Protein AF-A0A0H2M981-F1 (afdb_monomer_lite)

Foldseek 3Di:
DDDDQLLNLLCVLWPADPPFDADDPVLLVVCVLVDPVSLSVCSRPRHFFFIHPQRKTFDRQVVCVVLVCLLDPPHCVQWPKTFTIAGQALWTKIKTDNDSPWIWIWTQDLVVSDIDTLGRDPSCCRNPQSSDPVNVCVPRPPVVSVVLCVQENDDDHQKHWHWDPVLVVVVHTDIYIDRSVVVSVVSSVVVVQVPADFDDPQQWLLRLDAPVCSVVDAADDDDPPDPAGWWWFDFDQKIWIWGAHPVFKIKIWIWGQDRRPRHTDLIDIFIDGWDWDQDPQRWTKIADPGDDDPSDDPCVVQPRIWTWFDAPNFTKTFRPNCLLVQLLLCQAPQASAASNRIIGGDHRSDGDDDDDRRHGGHGDLVRDRPVSNVSNPPDWDKWFFAAWDDPPDLVDQWTKTKTQAAVCNPADFQQWKFAEPPFPATWIWGFHAHDHGITITIIGFDADPVSHTDRDDDGGGMITSGYD

pLDDT: mean 90.14, std 8.2, range [32.75, 98.12]

Organism: Variovorax paradoxus (NCBI:txid34073)

Radius of gyration: 31.15 Å; chains: 1; bounding box: 70×55×93 Å

InterPro domains:
  IPR014983 GAD-related [PF08887] (13-98)

Structure (mmCIF, N/CA/C/O backbone):
data_AF-A0A0H2M981-F1
#
_entry.id   AF-A0A0H2M981-F1
#
loop_
_atom_site.group_PDB
_atom_site.id
_atom_site.type_symbol
_atom_site.label_atom_id
_atom_site.label_alt_id
_atom_site.label_comp_id
_atom_site.label_asym_id
_atom_site.label_entity_id
_atom_site.label_seq_id
_atom_site.pdbx_PDB_ins_code
_atom_site.Cartn_x
_atom_site.Cartn_y
_atom_site.Cartn_z
_atom_site.occupancy
_atom_site.B_iso_or_equiv
_atom_site.auth_seq_id
_atom_site.auth_comp_id
_atom_site.auth_asym_id
_atom_site.auth_atom_id
_atom_site.pdbx_PDB_model_num
ATOM 1 N N . MET A 1 1 ? 30.686 0.182 -52.899 1.00 32.75 1 MET A N 1
ATOM 2 C CA . MET A 1 1 ? 29.302 -0.338 -52.883 1.00 32.75 1 MET A CA 1
ATOM 3 C C . MET A 1 1 ? 28.976 -0.677 -51.431 1.00 32.75 1 MET A C 1
ATOM 5 O O . MET A 1 1 ? 29.460 -1.682 -50.935 1.00 32.75 1 MET A O 1
ATOM 9 N N . PHE A 1 2 ? 28.318 0.220 -50.689 1.00 44.59 2 PHE A N 1
ATOM 10 C CA . PHE A 1 2 ? 28.016 -0.017 -49.271 1.00 44.59 2 PHE A CA 1
ATOM 11 C C . PHE A 1 2 ? 26.846 -1.005 -49.173 1.00 44.59 2 PHE A C 1
ATOM 13 O O . PHE A 1 2 ? 25.748 -0.695 -49.632 1.00 44.59 2 PHE A O 1
ATOM 20 N N . GLY A 1 3 ? 27.090 -2.205 -48.639 1.00 52.97 3 GLY A N 1
ATOM 21 C CA . GLY A 1 3 ? 26.050 -3.217 -48.433 1.00 52.97 3 GLY A CA 1
ATOM 22 C C . GLY A 1 3 ? 24.920 -2.688 -47.543 1.00 52.97 3 GLY A C 1
ATOM 23 O O . GLY A 1 3 ? 25.165 -1.939 -46.593 1.00 52.97 3 GLY A O 1
ATOM 24 N N . ARG A 1 4 ? 23.672 -3.045 -47.872 1.00 66.62 4 ARG A N 1
ATOM 25 C CA . ARG A 1 4 ? 22.500 -2.732 -47.040 1.00 66.62 4 ARG A CA 1
ATOM 26 C C . ARG A 1 4 ? 22.664 -3.403 -45.669 1.00 66.62 4 ARG A C 1
ATOM 28 O O . ARG A 1 4 ? 22.920 -4.600 -45.610 1.00 66.62 4 ARG A O 1
ATOM 35 N N . THR A 1 5 ? 22.509 -2.631 -44.593 1.00 79.38 5 THR A N 1
ATOM 36 C CA . THR A 1 5 ? 22.545 -3.110 -43.197 1.00 79.38 5 THR A CA 1
ATOM 37 C C . THR A 1 5 ? 21.503 -4.220 -42.980 1.00 79.38 5 THR A C 1
ATOM 39 O O . THR A 1 5 ? 20.378 -4.092 -43.467 1.00 79.38 5 THR A O 1
ATOM 42 N N . LYS A 1 6 ? 21.823 -5.274 -42.208 1.00 90.31 6 LYS A N 1
ATOM 43 C CA . LYS A 1 6 ? 20.892 -6.401 -41.937 1.00 90.31 6 LYS A CA 1
ATOM 44 C C . LYS A 1 6 ? 19.575 -5.953 -41.269 1.00 90.31 6 LYS A C 1
ATOM 46 O O . LYS A 1 6 ? 18.535 -6.562 -41.498 1.00 90.31 6 LYS A O 1
ATOM 51 N N . LEU A 1 7 ? 19.598 -4.857 -40.504 1.00 96.25 7 LEU A N 1
ATOM 52 C CA . LEU A 1 7 ? 18.426 -4.252 -39.845 1.00 96.25 7 LEU A CA 1
ATOM 53 C C . LEU A 1 7 ? 17.776 -3.105 -40.651 1.00 96.25 7 LEU A C 1
ATOM 55 O O . LEU A 1 7 ? 17.149 -2.210 -40.091 1.00 96.25 7 LEU A O 1
ATOM 59 N N . HIS A 1 8 ? 17.946 -3.077 -41.978 1.00 94.50 8 HIS A N 1
ATOM 60 C CA . HIS A 1 8 ? 17.342 -2.039 -42.823 1.00 94.50 8 HIS A CA 1
ATOM 61 C C . HIS A 1 8 ? 15.800 -1.960 -42.745 1.00 94.50 8 HIS A C 1
ATOM 63 O O . HIS A 1 8 ? 15.298 -0.834 -42.725 1.00 94.50 8 HIS A O 1
ATOM 69 N N . PRO A 1 9 ? 15.038 -3.076 -42.676 1.00 95.81 9 PRO A N 1
ATOM 70 C CA . PRO A 1 9 ? 13.589 -3.017 -42.462 1.00 95.81 9 PRO A CA 1
ATOM 71 C C . PRO A 1 9 ? 13.199 -2.218 -41.212 1.00 95.81 9 PRO A C 1
ATOM 73 O O . PRO A 1 9 ? 12.374 -1.311 -41.316 1.00 95.81 9 PRO A O 1
ATOM 76 N N . PHE A 1 10 ? 13.878 -2.461 -40.086 1.00 96.19 10 PHE A N 1
ATOM 77 C CA . PHE A 1 10 ? 13.686 -1.690 -38.857 1.00 96.19 10 PHE A CA 1
ATOM 78 C C . PHE A 1 10 ? 13.937 -0.198 -39.047 1.00 96.19 10 PHE A C 1
ATOM 80 O O . PHE A 1 10 ? 13.084 0.608 -38.696 1.00 96.19 10 PHE A O 1
ATOM 87 N N . ILE A 1 11 ? 15.066 0.180 -39.654 1.00 96.44 11 ILE A N 1
ATOM 88 C CA . ILE A 1 11 ? 15.410 1.594 -39.887 1.00 96.44 11 ILE A CA 1
ATOM 89 C C . ILE A 1 11 ? 14.358 2.279 -40.771 1.00 96.44 11 ILE A C 1
ATOM 91 O O . ILE A 1 11 ? 14.049 3.454 -40.584 1.00 96.44 11 ILE A O 1
ATOM 95 N N . ARG A 1 12 ? 13.802 1.555 -41.749 1.00 95.50 12 ARG A N 1
ATOM 96 C CA . ARG A 1 12 ? 12.760 2.082 -42.635 1.00 95.50 12 ARG A CA 1
ATOM 97 C C . ARG A 1 12 ? 11.442 2.308 -41.891 1.00 95.50 12 ARG A C 1
ATOM 99 O O . ARG A 1 12 ? 10.796 3.323 -42.134 1.00 95.50 12 ARG A O 1
ATOM 106 N N . ALA A 1 13 ? 11.036 1.371 -41.037 1.00 94.56 13 ALA A N 1
ATOM 107 C CA . ALA A 1 13 ? 9.803 1.476 -40.255 1.00 94.56 13 ALA A CA 1
ATOM 108 C C . ALA A 1 13 ? 9.932 2.490 -39.102 1.00 94.56 13 ALA A C 1
ATOM 110 O O . ALA A 1 13 ? 8.998 3.236 -38.810 1.00 94.56 13 ALA A O 1
ATOM 111 N N . ASN A 1 14 ? 11.113 2.556 -38.489 1.00 95.00 14 ASN A N 1
ATOM 112 C CA . ASN A 1 14 ? 11.432 3.376 -37.331 1.00 95.00 14 ASN A CA 1
ATOM 113 C C . ASN A 1 14 ? 12.707 4.189 -37.611 1.00 95.00 14 ASN A C 1
ATOM 115 O O . ASN A 1 14 ? 13.793 3.779 -37.205 1.00 95.00 14 ASN A O 1
ATOM 119 N N . PRO A 1 15 ? 12.622 5.330 -38.316 1.00 96.25 15 PRO A N 1
ATOM 120 C CA . PRO A 1 15 ? 13.801 6.148 -38.591 1.00 96.25 15 PRO A CA 1
ATOM 121 C C . PRO A 1 15 ? 14.411 6.713 -37.292 1.00 96.25 15 PRO A C 1
ATOM 123 O O . PRO A 1 15 ? 13.654 7.062 -36.379 1.00 96.25 15 PRO A O 1
ATOM 126 N N . PRO A 1 16 ? 15.752 6.827 -37.194 1.00 96.56 16 PRO A N 1
ATOM 127 C CA . PRO A 1 16 ? 16.409 7.427 -36.034 1.00 96.56 16 PRO A CA 1
ATOM 128 C C . PRO A 1 16 ? 16.028 8.903 -35.902 1.00 96.56 16 PRO A C 1
ATOM 130 O O . PRO A 1 16 ? 15.916 9.621 -36.900 1.00 96.56 16 PRO A O 1
ATOM 133 N N . HIS A 1 17 ? 15.841 9.365 -34.669 1.00 95.25 17 HIS A N 1
ATOM 134 C CA . HIS A 1 17 ? 15.648 10.785 -34.376 1.00 95.25 17 HIS A CA 1
ATOM 135 C C . HIS A 1 17 ? 16.961 11.553 -34.548 1.00 95.25 17 HIS A C 1
ATOM 137 O O . HIS A 1 17 ? 18.044 10.969 -34.505 1.00 95.25 17 HIS A O 1
ATOM 143 N N . ALA A 1 18 ? 16.862 12.874 -34.720 1.00 92.06 18 ALA A N 1
ATOM 144 C CA . ALA A 1 18 ? 18.018 13.743 -34.949 1.00 92.06 18 ALA A CA 1
ATOM 145 C C . ALA A 1 18 ? 19.061 13.679 -33.818 1.00 92.06 18 ALA A C 1
ATOM 147 O O . ALA A 1 18 ? 20.253 13.800 -34.085 1.00 92.06 18 ALA A O 1
ATOM 148 N N . ASP A 1 19 ? 18.613 13.422 -32.587 1.00 91.44 19 ASP A N 1
ATOM 149 C CA . ASP A 1 19 ? 19.464 13.369 -31.395 1.00 91.44 19 ASP A CA 1
ATOM 150 C C . ASP A 1 19 ? 20.153 12.006 -31.194 1.00 91.44 19 ASP A C 1
ATOM 152 O O . ASP A 1 19 ? 20.834 11.800 -30.188 1.00 91.44 19 ASP A O 1
ATOM 156 N N . CYS A 1 20 ? 19.988 11.052 -32.121 1.00 94.25 20 CYS A N 1
ATOM 157 C CA . CYS A 1 20 ? 20.689 9.774 -32.032 1.00 94.25 20 CYS A CA 1
ATOM 158 C C . CYS A 1 20 ? 22.199 9.964 -32.220 1.00 94.25 20 CYS A C 1
ATOM 160 O O . CYS A 1 20 ? 22.657 10.538 -33.209 1.00 94.25 20 CYS A O 1
ATOM 162 N N . ALA A 1 21 ? 22.983 9.415 -31.295 1.00 92.50 21 ALA A N 1
ATOM 163 C CA . ALA A 1 21 ? 24.434 9.550 -31.289 1.00 92.50 21 ALA A CA 1
ATOM 164 C C . ALA A 1 21 ? 25.106 8.228 -31.700 1.00 92.50 21 ALA A C 1
ATOM 166 O O . ALA A 1 21 ? 24.905 7.216 -31.020 1.00 92.50 21 ALA A O 1
ATOM 167 N N . PRO A 1 22 ? 25.905 8.194 -32.788 1.00 94.69 22 PRO A N 1
ATOM 168 C CA . PRO A 1 22 ? 26.686 7.020 -33.171 1.00 94.69 22 PRO A CA 1
ATOM 169 C C . PRO A 1 22 ? 27.508 6.456 -32.008 1.00 94.69 22 PRO A C 1
ATOM 171 O O . PRO A 1 22 ? 28.161 7.201 -31.278 1.00 94.69 22 PRO A O 1
ATOM 174 N N . ALA A 1 23 ? 27.504 5.132 -31.856 1.00 95.06 23 ALA A N 1
ATOM 175 C CA . ALA A 1 23 ? 28.273 4.470 -30.809 1.00 95.06 23 ALA A CA 1
ATOM 176 C C . ALA A 1 23 ? 29.784 4.688 -30.984 1.00 95.06 23 ALA A C 1
ATOM 178 O O . ALA A 1 23 ? 30.323 4.612 -32.093 1.00 95.06 23 ALA A O 1
ATOM 179 N N . THR A 1 24 ? 30.482 4.914 -29.870 1.00 95.69 24 THR A N 1
ATOM 180 C CA . THR A 1 24 ? 31.942 5.046 -29.857 1.00 95.69 24 THR A CA 1
ATOM 181 C C . THR A 1 24 ? 32.616 3.710 -30.176 1.00 95.69 24 THR A C 1
ATOM 183 O O . THR A 1 24 ? 32.039 2.637 -29.985 1.00 95.69 24 THR A O 1
ATOM 186 N N . LYS A 1 25 ? 33.872 3.755 -30.639 1.00 95.56 25 LYS A N 1
ATOM 187 C CA . LYS A 1 25 ? 34.663 2.534 -30.879 1.00 95.56 25 LYS A CA 1
ATOM 188 C C . LYS A 1 25 ? 34.808 1.691 -29.612 1.00 95.56 25 LYS A C 1
ATOM 190 O O . LYS A 1 25 ? 34.703 0.474 -29.696 1.00 95.56 25 LYS A O 1
ATOM 195 N N . ASP A 1 26 ? 34.986 2.341 -28.465 1.00 95.94 26 ASP A N 1
ATOM 196 C CA . ASP A 1 26 ? 35.111 1.661 -27.175 1.00 95.94 26 ASP A CA 1
ATOM 197 C C . ASP A 1 26 ? 33.822 0.927 -26.802 1.00 95.94 26 ASP A C 1
ATOM 199 O O . ASP A 1 26 ? 33.878 -0.219 -26.362 1.00 95.94 26 ASP A O 1
ATOM 203 N N . LEU A 1 27 ? 32.656 1.548 -27.021 1.00 94.62 27 LEU A N 1
ATOM 204 C CA . LEU A 1 27 ? 31.368 0.901 -26.780 1.00 94.62 27 LEU A CA 1
ATOM 205 C C . LEU A 1 27 ? 31.183 -0.315 -27.697 1.00 94.62 27 LEU A C 1
ATOM 207 O O . LEU A 1 27 ? 30.839 -1.397 -27.227 1.00 94.62 27 LEU A O 1
ATOM 211 N N . LEU A 1 28 ? 31.450 -0.153 -28.996 1.00 96.62 28 LEU A N 1
ATOM 212 C CA . LEU A 1 28 ? 31.323 -1.233 -29.978 1.00 96.62 28 LEU A CA 1
ATOM 213 C C . LEU A 1 28 ? 32.260 -2.407 -29.662 1.00 96.62 28 LEU A C 1
ATOM 215 O O . LEU A 1 28 ? 31.818 -3.552 -29.691 1.00 96.62 28 LEU A O 1
ATOM 219 N N . GLY A 1 29 ? 33.521 -2.128 -29.315 1.00 96.44 29 GLY A N 1
ATOM 220 C CA . GLY A 1 29 ? 34.516 -3.155 -28.998 1.00 96.44 29 GLY A CA 1
ATOM 221 C C . GLY A 1 29 ? 34.185 -3.958 -27.738 1.00 96.44 29 GLY A C 1
ATOM 222 O O . GLY A 1 29 ? 34.473 -5.148 -27.681 1.00 96.44 29 GLY A O 1
ATOM 223 N N . ARG A 1 30 ? 33.520 -3.354 -26.742 1.00 95.12 30 ARG A N 1
ATOM 224 C CA . ARG A 1 30 ? 33.090 -4.071 -25.526 1.00 95.12 30 ARG A CA 1
ATOM 225 C C . ARG A 1 30 ? 32.044 -5.144 -25.803 1.00 95.12 30 ARG A C 1
ATOM 227 O O . ARG A 1 30 ? 32.066 -6.184 -25.150 1.00 95.12 30 ARG A O 1
ATOM 234 N N . TYR A 1 31 ? 31.132 -4.891 -26.739 1.00 95.44 31 TYR A N 1
ATOM 235 C CA . TYR A 1 31 ? 30.032 -5.808 -27.054 1.00 95.44 31 TYR A CA 1
ATOM 236 C C . TYR A 1 31 ? 30.285 -6.666 -28.298 1.00 95.44 31 TYR A C 1
ATOM 238 O O . TYR A 1 31 ? 29.437 -7.482 -28.668 1.00 95.44 31 TYR A O 1
ATOM 246 N N . GLU A 1 32 ? 31.450 -6.531 -28.930 1.00 94.62 32 GLU A N 1
ATOM 247 C CA . GLU A 1 32 ? 31.877 -7.408 -30.015 1.00 94.62 32 GLU A CA 1
ATOM 248 C C . GLU A 1 32 ? 31.956 -8.865 -29.528 1.00 94.62 32 GLU A C 1
ATOM 250 O O . GLU A 1 32 ? 32.456 -9.162 -28.445 1.00 94.62 32 GLU A O 1
ATOM 255 N N . GLY A 1 33 ? 31.367 -9.790 -30.291 1.00 90.44 33 GLY A N 1
ATOM 256 C CA . GLY A 1 33 ? 31.243 -11.202 -29.907 1.00 90.44 33 GLY A CA 1
ATOM 257 C C . GLY A 1 33 ? 30.189 -11.503 -28.827 1.00 90.44 33 GLY A C 1
ATOM 258 O O . GLY A 1 33 ? 29.816 -12.670 -28.657 1.00 90.44 33 GLY A O 1
ATOM 259 N N . GLN A 1 34 ? 29.666 -10.484 -28.136 1.00 92.06 34 GLN A N 1
ATOM 260 C CA . GLN A 1 34 ? 28.569 -10.617 -27.170 1.00 92.06 34 GLN A CA 1
ATOM 261 C C . GLN A 1 34 ? 27.209 -10.352 -27.812 1.00 92.06 34 GLN A C 1
ATOM 263 O O . GLN A 1 34 ? 26.277 -11.114 -27.577 1.00 92.06 34 GLN A O 1
ATOM 268 N N . LEU A 1 35 ? 27.113 -9.308 -28.639 1.00 94.69 35 LEU A N 1
ATOM 269 C CA . LEU A 1 35 ? 25.911 -8.949 -29.389 1.00 94.69 35 LEU A CA 1
ATOM 270 C C . LEU A 1 35 ? 26.030 -9.345 -30.870 1.00 94.69 35 LEU A C 1
ATOM 272 O O . LEU A 1 35 ? 27.136 -9.355 -31.424 1.00 94.69 35 LEU A O 1
ATOM 276 N N . PRO A 1 36 ? 24.901 -9.587 -31.559 1.00 94.69 36 PRO A N 1
ATOM 277 C CA . PRO A 1 36 ? 24.892 -9.794 -32.999 1.00 94.69 36 PRO A CA 1
ATOM 278 C C . PRO A 1 36 ? 25.490 -8.599 -33.752 1.00 94.69 36 PRO A C 1
ATOM 280 O O . PRO A 1 36 ? 25.127 -7.443 -33.518 1.00 94.69 36 PRO A O 1
ATOM 283 N N . ALA A 1 37 ? 26.349 -8.877 -34.739 1.00 94.94 37 ALA A N 1
ATOM 284 C CA . ALA A 1 37 ? 27.022 -7.850 -35.544 1.00 94.94 37 ALA A CA 1
ATOM 285 C C . ALA A 1 37 ? 26.045 -6.866 -36.221 1.00 94.94 37 ALA A C 1
ATOM 287 O O . ALA A 1 37 ? 26.387 -5.709 -36.463 1.00 94.94 37 ALA A O 1
ATOM 288 N N . ALA A 1 38 ? 24.816 -7.313 -36.491 1.00 95.50 38 ALA A N 1
ATOM 289 C CA . ALA A 1 38 ? 23.745 -6.499 -37.055 1.00 95.50 38 ALA A CA 1
ATOM 290 C C . ALA A 1 38 ? 23.334 -5.326 -36.149 1.00 95.50 38 ALA A C 1
ATOM 292 O O . ALA A 1 38 ? 23.111 -4.222 -36.647 1.00 95.50 38 ALA A O 1
ATOM 293 N N . LEU A 1 39 ? 23.275 -5.545 -34.830 1.00 96.94 39 LEU A N 1
ATOM 294 C CA . LEU A 1 39 ? 22.963 -4.496 -33.859 1.00 96.94 39 LEU A CA 1
ATOM 295 C C . LEU A 1 39 ? 24.138 -3.521 -33.712 1.00 96.94 39 LEU A C 1
ATOM 297 O O . LEU A 1 39 ? 23.942 -2.309 -33.732 1.00 96.94 39 LEU A O 1
ATOM 301 N N . LEU A 1 40 ? 25.371 -4.035 -33.668 1.00 97.25 40 LEU A N 1
ATOM 302 C CA . LEU A 1 40 ? 26.576 -3.198 -33.618 1.00 97.25 40 LEU A CA 1
ATOM 303 C C . LEU A 1 40 ? 26.729 -2.336 -34.884 1.00 97.25 40 LEU A C 1
ATOM 305 O O . LEU A 1 40 ? 27.155 -1.182 -34.820 1.00 97.25 40 LEU A O 1
ATOM 309 N N . GLU A 1 41 ? 26.346 -2.855 -36.055 1.00 96.62 41 GLU A N 1
ATOM 310 C CA . GLU A 1 41 ? 26.295 -2.075 -37.294 1.00 96.62 41 GLU A CA 1
ATOM 311 C C . GLU A 1 41 ? 25.242 -0.959 -37.236 1.00 96.62 41 GLU A C 1
ATOM 313 O O . GLU A 1 41 ? 25.531 0.156 -37.681 1.00 96.62 41 GLU A O 1
ATOM 318 N N . LEU A 1 42 ? 24.062 -1.232 -36.668 1.00 97.00 42 LEU A N 1
ATOM 319 C CA . LEU A 1 42 ? 23.022 -0.227 -36.439 1.00 97.00 42 LEU A CA 1
ATOM 320 C C . LEU A 1 42 ? 23.536 0.893 -35.524 1.00 97.00 42 LEU A C 1
ATOM 322 O O . LEU A 1 42 ? 23.494 2.058 -35.915 1.00 97.00 42 LEU A O 1
ATOM 326 N N . TRP A 1 43 ? 24.107 0.552 -34.368 1.00 97.50 43 TRP A N 1
ATOM 327 C CA . TRP A 1 43 ? 24.661 1.527 -33.421 1.00 97.50 43 TRP A CA 1
ATOM 328 C C . TRP A 1 43 ? 25.787 2.368 -34.022 1.00 97.50 43 TRP A C 1
ATOM 330 O O . TRP A 1 43 ? 25.860 3.573 -33.796 1.00 97.50 43 TRP A O 1
ATOM 340 N N . ARG A 1 44 ? 26.653 1.758 -34.834 1.00 97.12 44 ARG A N 1
ATOM 341 C CA . ARG A 1 44 ? 27.748 2.460 -35.512 1.00 97.12 44 ARG A CA 1
ATOM 342 C C . ARG A 1 44 ? 27.258 3.466 -36.557 1.00 97.12 44 ARG A C 1
ATOM 344 O O . ARG A 1 44 ? 27.878 4.512 -36.713 1.00 97.12 44 ARG A O 1
ATOM 351 N N . LYS A 1 45 ? 26.207 3.137 -37.317 1.00 95.56 45 LYS A N 1
ATOM 352 C CA . LYS A 1 45 ? 25.720 3.977 -38.429 1.00 95.56 45 LYS A CA 1
ATOM 353 C C . LYS A 1 45 ? 24.657 4.991 -38.011 1.00 95.56 45 LYS A C 1
ATOM 355 O O . LYS A 1 45 ? 24.633 6.085 -38.562 1.00 95.56 45 LYS A O 1
ATOM 360 N N . HIS A 1 46 ? 23.774 4.609 -37.094 1.00 96.06 46 HIS A N 1
ATOM 361 C CA . HIS A 1 46 ? 22.570 5.367 -36.739 1.00 96.06 46 HIS A CA 1
ATOM 362 C C . HIS A 1 46 ? 22.502 5.744 -35.257 1.00 96.06 46 HIS A C 1
ATOM 364 O O . HIS A 1 46 ? 21.745 6.641 -34.908 1.00 96.06 46 HIS A O 1
ATOM 370 N N . GLY A 1 47 ? 23.325 5.128 -34.406 1.00 95.62 47 GLY A N 1
ATOM 371 C CA . GLY A 1 47 ? 23.494 5.549 -33.021 1.00 95.62 47 GLY A CA 1
ATOM 372 C C . GLY A 1 47 ? 22.506 4.987 -32.013 1.00 95.62 47 GLY A C 1
ATOM 373 O O . GLY A 1 47 ? 21.598 4.223 -32.337 1.00 95.62 47 GLY A O 1
ATOM 374 N N . LEU A 1 48 ? 22.736 5.365 -30.761 1.00 96.56 48 LEU A N 1
ATOM 375 C CA . LEU A 1 48 ? 21.825 5.163 -29.642 1.00 96.56 48 LEU A CA 1
ATOM 376 C C . LEU A 1 48 ? 20.899 6.373 -29.527 1.00 96.56 48 LEU A C 1
ATOM 378 O O . LEU A 1 48 ? 21.323 7.497 -29.796 1.00 96.56 48 LEU A O 1
ATOM 382 N N . GLY A 1 49 ? 19.651 6.149 -29.129 1.00 95.81 49 GLY A N 1
ATOM 383 C CA . GLY A 1 49 ? 18.636 7.195 -29.071 1.00 95.81 49 GLY A CA 1
ATOM 384 C C . GLY A 1 49 ? 17.249 6.700 -29.450 1.00 95.81 49 GLY A C 1
ATOM 385 O O . GLY A 1 49 ? 16.998 5.497 -29.489 1.00 95.81 49 GLY A O 1
ATOM 386 N N . LEU A 1 50 ? 16.342 7.641 -29.705 1.00 96.38 50 LEU A N 1
ATOM 387 C CA . LEU A 1 50 ? 14.940 7.371 -30.020 1.00 96.38 50 LEU A CA 1
ATOM 388 C C . LEU A 1 50 ? 14.743 7.053 -31.509 1.00 96.38 50 LEU A C 1
ATOM 390 O O . LEU A 1 50 ? 15.266 7.738 -32.384 1.00 96.38 50 LEU A O 1
ATOM 394 N N . TYR A 1 51 ? 13.939 6.030 -31.793 1.00 95.69 51 TYR A N 1
ATOM 395 C CA . TYR A 1 51 ? 13.617 5.565 -33.139 1.00 95.69 51 TYR A CA 1
ATOM 396 C C . TYR A 1 51 ? 12.103 5.573 -33.370 1.00 95.69 51 TYR A C 1
ATOM 398 O O . TYR A 1 51 ? 11.317 5.116 -32.534 1.00 95.69 51 TYR A O 1
ATOM 406 N N . GLY A 1 52 ? 11.697 6.058 -34.546 1.00 93.38 52 GLY A N 1
ATOM 407 C CA . GLY A 1 52 ? 10.313 6.038 -35.017 1.00 93.38 52 GLY A CA 1
ATOM 408 C C . GLY A 1 52 ? 9.340 6.879 -34.184 1.00 93.38 52 GLY A C 1
ATOM 409 O O . GLY A 1 52 ? 9.709 7.582 -33.245 1.00 93.38 52 GLY A O 1
ATOM 410 N N . ARG A 1 53 ? 8.051 6.821 -34.536 1.00 88.75 53 ARG A N 1
ATOM 411 C CA . ARG A 1 53 ? 6.985 7.528 -33.793 1.00 88.75 53 ARG A CA 1
ATOM 412 C C . ARG A 1 53 ? 6.639 6.858 -32.465 1.00 88.75 53 ARG A C 1
ATOM 414 O O . ARG A 1 53 ? 6.175 7.526 -31.552 1.00 88.75 53 ARG A O 1
ATOM 421 N N . ARG A 1 54 ? 6.919 5.556 -32.359 1.00 85.50 54 ARG A N 1
ATOM 422 C CA . ARG A 1 54 ? 6.765 4.765 -31.134 1.00 85.50 54 ARG A CA 1
ATOM 423 C C . ARG A 1 54 ? 7.888 4.995 -30.125 1.00 85.50 54 ARG A C 1
ATOM 425 O O . ARG A 1 54 ? 7.894 4.320 -29.111 1.00 85.50 54 ARG A O 1
ATOM 432 N N . GLN A 1 55 ? 8.828 5.904 -30.403 1.00 88.94 55 GLN A N 1
ATOM 433 C CA . GLN A 1 55 ? 9.886 6.334 -29.483 1.00 88.94 55 GLN A CA 1
ATOM 434 C C . GLN A 1 55 ? 10.630 5.162 -28.811 1.00 88.94 55 GLN A C 1
ATOM 436 O O . GLN A 1 55 ? 10.901 5.195 -27.613 1.00 88.94 55 GLN A O 1
ATOM 441 N N . ILE A 1 56 ? 10.965 4.121 -29.584 1.00 93.94 56 ILE A N 1
ATOM 442 C CA . ILE A 1 56 ? 11.790 3.008 -29.093 1.00 93.94 56 ILE A CA 1
ATOM 443 C C . ILE A 1 56 ? 13.192 3.559 -28.851 1.00 93.94 56 ILE A C 1
ATOM 445 O O . ILE A 1 56 ? 13.814 4.082 -29.775 1.00 93.94 56 ILE A O 1
ATOM 449 N N . CYS A 1 57 ? 13.692 3.460 -27.625 1.00 96.31 57 CYS A N 1
ATOM 450 C CA . CYS A 1 57 ? 14.986 4.018 -27.258 1.00 96.31 57 CYS A CA 1
ATOM 451 C C . CYS A 1 57 ? 16.055 2.928 -27.270 1.00 96.31 57 CYS A C 1
ATOM 453 O O . CYS A 1 57 ? 16.032 2.055 -26.410 1.00 96.31 57 CYS A O 1
ATOM 455 N N . LEU A 1 58 ? 17.024 2.988 -28.183 1.00 97.38 58 LEU A N 1
ATOM 456 C CA . LEU A 1 58 ? 18.245 2.186 -28.064 1.00 97.38 58 LEU A CA 1
ATOM 457 C C . LEU A 1 58 ? 19.146 2.810 -26.999 1.00 97.38 58 LEU A C 1
ATOM 459 O O . LEU A 1 58 ? 19.382 4.019 -27.024 1.00 97.38 58 LEU A O 1
ATOM 463 N N . ILE A 1 59 ? 19.629 1.993 -26.068 1.00 96.44 59 ILE A N 1
ATOM 464 C CA . ILE A 1 59 ? 20.324 2.447 -24.856 1.00 96.44 59 ILE A CA 1
ATOM 465 C C . ILE A 1 59 ? 21.768 1.955 -24.810 1.00 96.44 59 ILE A C 1
ATOM 467 O O . ILE A 1 59 ? 22.113 0.956 -25.437 1.00 96.44 59 ILE A O 1
ATOM 471 N N . ASP A 1 60 ? 22.604 2.644 -24.033 1.00 95.31 60 ASP A N 1
ATOM 472 C CA . ASP A 1 60 ? 23.911 2.117 -23.639 1.00 95.31 60 ASP A CA 1
ATOM 473 C C . ASP A 1 60 ? 23.697 1.003 -22.601 1.00 95.31 60 ASP A C 1
ATOM 475 O O . ASP A 1 60 ? 23.192 1.296 -21.506 1.00 95.31 60 ASP A O 1
ATOM 479 N N . PRO A 1 61 ? 24.085 -0.255 -22.887 1.00 96.38 61 PRO A N 1
ATOM 480 C CA . PRO A 1 61 ? 23.858 -1.336 -21.942 1.00 96.38 61 PRO A CA 1
ATOM 481 C C . PRO A 1 61 ? 24.615 -1.151 -20.623 1.00 96.38 61 PRO A C 1
ATOM 483 O O . PRO A 1 61 ? 24.153 -1.622 -19.585 1.00 96.38 61 PRO A O 1
ATOM 486 N N . GLN A 1 62 ? 25.738 -0.420 -20.614 1.00 94.00 62 GLN A N 1
ATOM 487 C CA . GLN A 1 62 ? 26.535 -0.225 -19.401 1.00 94.00 62 GLN A CA 1
ATOM 488 C C . GLN A 1 62 ? 25.751 0.538 -18.328 1.00 94.00 62 GLN A C 1
ATOM 490 O O . GLN A 1 62 ? 25.836 0.204 -17.147 1.00 94.00 62 GLN A O 1
ATOM 495 N N . ALA A 1 63 ? 24.966 1.536 -18.736 1.00 93.50 63 ALA A N 1
ATOM 496 C CA . ALA A 1 63 ? 24.154 2.330 -17.819 1.00 93.50 63 ALA A CA 1
ATOM 497 C C . ALA A 1 63 ? 22.991 1.529 -17.201 1.00 93.50 63 ALA A C 1
ATOM 499 O O . ALA A 1 63 ? 22.455 1.927 -16.169 1.00 93.50 63 ALA A O 1
ATOM 500 N N . TRP A 1 64 ? 22.614 0.403 -17.815 1.00 95.62 64 TRP A N 1
ATOM 501 C CA . TRP A 1 64 ? 21.421 -0.375 -17.473 1.00 95.62 64 TRP A CA 1
ATOM 502 C C . TRP A 1 64 ? 21.713 -1.774 -16.932 1.00 95.62 64 TRP A C 1
ATOM 504 O O . TRP A 1 64 ? 20.805 -2.418 -16.404 1.00 95.62 64 TRP A O 1
ATOM 514 N N . GLN A 1 65 ? 22.957 -2.250 -17.029 1.00 94.12 65 GLN A N 1
ATOM 515 C CA . GLN A 1 65 ? 23.321 -3.611 -16.638 1.00 94.12 65 GLN A CA 1
ATOM 516 C C . GLN A 1 65 ? 22.992 -3.899 -15.169 1.00 94.12 65 GLN A C 1
ATOM 518 O O . GLN A 1 65 ? 22.333 -4.888 -14.871 1.00 94.12 65 GLN A O 1
ATOM 523 N N . SER A 1 66 ? 23.364 -2.997 -14.254 1.00 91.88 66 SER A N 1
ATOM 524 C CA . SER A 1 66 ? 23.085 -3.165 -12.822 1.00 91.88 66 SER A CA 1
ATOM 525 C C . SER A 1 66 ? 21.585 -3.212 -12.522 1.00 91.88 66 SER A C 1
ATOM 527 O O . SER A 1 66 ? 21.147 -3.964 -11.655 1.00 91.88 66 SER A O 1
ATOM 529 N N . THR A 1 67 ? 20.777 -2.446 -13.258 1.00 93.62 67 THR A N 1
ATOM 530 C CA . THR A 1 67 ? 19.319 -2.497 -13.155 1.00 93.62 67 THR A CA 1
ATOM 531 C C . THR A 1 67 ? 18.788 -3.849 -13.611 1.00 93.62 67 THR A C 1
ATOM 533 O O . THR A 1 67 ? 18.014 -4.457 -12.874 1.00 93.62 67 THR A O 1
ATOM 536 N N . LEU A 1 68 ? 19.213 -4.345 -14.776 1.00 94.00 68 LEU A N 1
ATOM 537 C CA . LEU A 1 68 ? 18.796 -5.655 -15.281 1.00 94.00 68 LEU A CA 1
ATOM 538 C C . LEU A 1 68 ? 19.175 -6.785 -14.311 1.00 94.00 68 LEU A C 1
ATOM 540 O O . LEU A 1 68 ? 18.330 -7.617 -13.979 1.00 94.00 68 LEU A O 1
ATOM 544 N N . ASP A 1 69 ? 20.411 -6.773 -13.812 1.00 91.25 69 ASP A N 1
ATOM 545 C CA . ASP A 1 69 ? 20.927 -7.785 -12.889 1.00 91.25 69 ASP A CA 1
ATOM 546 C C . ASP A 1 69 ? 20.156 -7.795 -11.565 1.00 91.25 69 ASP A C 1
ATOM 548 O O . ASP A 1 69 ? 19.870 -8.863 -11.032 1.00 91.25 69 ASP A O 1
ATOM 552 N N . ARG A 1 70 ? 19.751 -6.625 -11.045 1.00 90.00 70 ARG A N 1
ATOM 553 C CA . ARG A 1 70 ? 18.906 -6.568 -9.841 1.00 90.00 70 ARG A CA 1
ATOM 554 C C . ARG A 1 70 ? 17.533 -7.179 -10.077 1.00 90.00 70 ARG A C 1
ATOM 556 O O . ARG A 1 70 ? 17.001 -7.797 -9.165 1.00 90.00 70 ARG A O 1
ATOM 563 N N . TRP A 1 71 ? 16.946 -7.005 -11.260 1.00 91.94 71 TRP A N 1
ATOM 564 C CA . TRP A 1 71 ? 15.617 -7.539 -11.564 1.00 91.94 71 TRP A CA 1
ATOM 565 C C . TRP A 1 71 ? 15.597 -9.061 -11.730 1.00 91.94 71 TRP A C 1
ATOM 567 O O . TRP A 1 71 ? 14.596 -9.688 -11.386 1.00 91.94 71 TRP A O 1
ATOM 577 N N . ILE A 1 72 ? 16.687 -9.664 -12.208 1.00 87.25 72 ILE A N 1
ATOM 578 C CA . ILE A 1 72 ? 16.748 -11.095 -12.508 1.00 87.25 72 ILE A CA 1
ATOM 579 C C . ILE A 1 72 ? 17.471 -11.850 -11.385 1.00 87.25 72 ILE A C 1
ATOM 581 O O . ILE A 1 72 ? 18.679 -11.753 -11.233 1.00 87.25 72 ILE A O 1
ATOM 585 N N . VAL A 1 73 ? 16.733 -12.688 -10.648 1.00 71.50 73 VAL A N 1
ATOM 586 C CA . VAL A 1 73 ? 17.236 -13.421 -9.464 1.00 71.50 73 VAL A CA 1
ATOM 587 C C . VAL A 1 73 ? 18.324 -14.456 -9.797 1.00 71.50 73 VAL A C 1
ATOM 589 O O . VAL A 1 73 ? 19.167 -14.768 -8.961 1.00 71.50 73 VAL A O 1
ATOM 592 N N . SER A 1 74 ? 18.342 -15.001 -11.018 1.00 71.94 74 SER A N 1
ATOM 593 C CA . SER A 1 74 ? 19.385 -15.959 -11.419 1.00 71.94 74 SER A CA 1
ATOM 594 C C . SER A 1 74 ? 20.756 -15.281 -11.598 1.00 71.94 74 SER A C 1
ATOM 596 O O . SER A 1 74 ? 20.794 -14.187 -12.172 1.00 71.94 74 SER A O 1
ATOM 598 N N . PRO A 1 75 ? 21.873 -15.942 -11.222 1.00 66.69 75 PRO A N 1
ATOM 599 C CA . PRO A 1 75 ? 23.202 -15.336 -11.219 1.00 66.69 75 PRO A CA 1
ATOM 600 C C . PRO A 1 75 ? 23.552 -14.669 -12.559 1.00 66.69 75 PRO A C 1
ATOM 602 O O . PRO A 1 75 ? 23.319 -15.283 -13.606 1.00 66.69 75 PRO A O 1
ATOM 605 N N . PRO A 1 76 ? 24.163 -13.468 -12.562 1.00 61.25 76 PRO A N 1
ATOM 606 C CA . PRO A 1 76 ? 24.592 -12.797 -13.794 1.00 61.25 76 PRO A CA 1
ATOM 607 C C . PRO A 1 76 ? 25.542 -13.641 -14.660 1.00 61.25 76 PRO A C 1
ATOM 609 O O . PRO A 1 76 ? 25.580 -13.488 -15.875 1.00 61.25 76 PRO A O 1
ATOM 612 N N . SER A 1 77 ? 26.284 -14.572 -14.052 1.00 62.03 77 SER A N 1
ATOM 613 C CA . SER A 1 77 ? 27.219 -15.473 -14.736 1.00 62.03 77 SER A CA 1
ATOM 614 C C . SER A 1 77 ? 26.564 -16.671 -15.432 1.00 62.03 77 SER A C 1
ATOM 616 O O . SER A 1 77 ? 27.242 -17.365 -16.185 1.00 62.03 77 SER A O 1
ATOM 618 N N . ALA A 1 78 ? 25.274 -16.938 -15.199 1.00 70.75 78 ALA A N 1
ATOM 619 C CA . ALA A 1 78 ? 24.600 -18.106 -15.769 1.00 70.75 78 ALA A CA 1
ATOM 620 C C . ALA A 1 78 ? 24.351 -17.968 -17.281 1.00 70.75 78 ALA A C 1
ATOM 622 O O . ALA A 1 78 ? 24.250 -18.961 -17.997 1.00 70.75 78 ALA A O 1
ATOM 623 N N . THR A 1 79 ? 24.206 -16.738 -17.775 1.00 82.44 79 THR A N 1
ATOM 624 C CA . THR A 1 79 ? 23.895 -16.432 -19.177 1.00 82.44 79 THR A CA 1
ATOM 625 C C . THR A 1 79 ? 24.294 -14.989 -19.446 1.00 82.44 79 THR A C 1
ATOM 627 O O . THR A 1 79 ? 23.974 -14.122 -18.636 1.00 82.44 79 THR A O 1
ATOM 630 N N . VAL A 1 80 ? 24.936 -14.699 -20.581 1.00 88.12 80 VAL A N 1
ATOM 631 C CA . VAL A 1 80 ? 25.228 -13.305 -20.955 1.00 88.12 80 VAL A CA 1
ATOM 632 C C . VAL A 1 80 ? 23.910 -12.601 -21.261 1.00 88.12 80 VAL A C 1
ATOM 634 O O . VAL A 1 80 ? 23.159 -13.047 -22.129 1.00 88.12 80 VAL A O 1
ATOM 637 N N . ARG A 1 81 ? 23.634 -11.506 -20.549 1.00 93.06 81 ARG A N 1
ATOM 638 C CA . ARG A 1 81 ? 22.427 -10.683 -20.697 1.00 93.06 81 ARG A CA 1
ATOM 639 C C . ARG A 1 81 ? 22.839 -9.246 -20.922 1.00 93.06 81 ARG A C 1
ATOM 641 O O . ARG A 1 81 ? 23.588 -8.707 -20.115 1.00 93.06 81 ARG A O 1
ATOM 648 N N . VAL A 1 82 ? 22.332 -8.635 -21.983 1.00 96.50 82 VAL A N 1
ATOM 649 C CA . VAL A 1 82 ? 22.709 -7.274 -22.366 1.00 96.50 82 VAL A CA 1
ATOM 650 C C . VAL A 1 82 ? 21.438 -6.450 -22.578 1.00 96.50 82 VAL A C 1
ATOM 652 O O . VAL A 1 82 ? 20.668 -6.779 -23.481 1.00 96.50 82 VAL A O 1
ATOM 655 N N . PRO A 1 83 ? 21.169 -5.404 -21.777 1.00 97.38 83 PRO A N 1
ATOM 656 C CA . PRO A 1 83 ? 20.042 -4.503 -22.013 1.00 97.38 83 PRO A CA 1
ATOM 657 C C . PRO A 1 83 ? 20.289 -3.662 -23.269 1.00 97.38 83 PRO A C 1
ATOM 659 O O . PRO A 1 83 ? 21.319 -3.013 -23.384 1.00 97.38 83 PRO A O 1
ATOM 662 N N . ILE A 1 84 ? 19.362 -3.671 -24.225 1.00 97.56 84 ILE A N 1
ATOM 663 C CA . ILE A 1 84 ? 19.589 -3.092 -25.562 1.00 97.56 84 ILE A CA 1
ATOM 664 C C . ILE A 1 84 ? 18.614 -1.974 -25.930 1.00 97.56 84 ILE A C 1
ATOM 666 O O . ILE A 1 84 ? 18.969 -1.111 -26.736 1.00 97.56 84 ILE A O 1
ATOM 670 N N . ALA A 1 85 ? 17.402 -1.965 -25.368 1.00 96.81 85 ALA A N 1
ATOM 671 C CA . ALA A 1 85 ? 16.415 -0.935 -25.674 1.00 96.81 85 ALA A CA 1
ATOM 672 C C . ALA A 1 85 ? 15.384 -0.729 -24.556 1.00 96.81 85 ALA A C 1
ATOM 674 O O . ALA A 1 85 ? 15.187 -1.595 -23.709 1.00 96.81 85 ALA A O 1
ATOM 675 N N . LEU A 1 86 ? 14.687 0.404 -24.601 1.00 96.62 86 LEU A N 1
ATOM 676 C CA . LEU A 1 86 ? 13.504 0.705 -23.801 1.00 96.62 86 LEU A CA 1
ATOM 677 C C . LEU A 1 86 ? 12.316 1.016 -24.707 1.00 96.62 86 LEU A C 1
ATOM 679 O O . LEU A 1 86 ? 12.446 1.683 -25.736 1.00 96.62 86 LEU A O 1
ATOM 683 N N . THR A 1 87 ? 11.141 0.584 -24.273 1.00 95.06 87 THR A N 1
ATOM 684 C CA . THR A 1 87 ? 9.867 1.117 -24.774 1.00 95.06 87 THR A CA 1
ATOM 685 C C . THR A 1 87 ? 9.557 2.473 -24.116 1.00 95.06 87 THR A C 1
ATOM 687 O O . THR A 1 87 ? 10.106 2.767 -23.049 1.00 95.06 87 THR A O 1
ATOM 690 N N . PRO A 1 88 ? 8.622 3.273 -24.663 1.00 95.06 88 PRO A N 1
ATOM 691 C CA . PRO A 1 88 ? 8.205 4.539 -24.052 1.00 95.06 88 PRO A CA 1
ATOM 692 C C . PRO A 1 88 ? 7.684 4.414 -22.622 1.00 95.06 88 PRO A C 1
ATOM 694 O O . PRO A 1 88 ? 7.747 5.382 -21.879 1.00 95.06 88 PRO A O 1
ATOM 697 N N . PHE A 1 89 ? 7.180 3.244 -22.224 1.00 93.62 89 PHE A N 1
ATOM 698 C CA . PHE A 1 89 ? 6.636 2.988 -20.884 1.00 93.62 89 PHE A CA 1
ATOM 699 C C . PHE A 1 89 ? 7.645 2.313 -19.946 1.00 93.62 89 PHE A C 1
ATOM 701 O O . PHE A 1 89 ? 7.277 1.767 -18.909 1.00 93.62 89 PHE A O 1
ATOM 708 N N . GLY A 1 90 ? 8.930 2.318 -20.312 1.00 94.44 90 GLY A N 1
ATOM 709 C CA . GLY A 1 90 ? 9.999 1.793 -19.468 1.00 94.44 90 GLY A CA 1
ATOM 710 C C . GLY A 1 90 ? 10.132 0.270 -19.477 1.00 94.44 90 GLY A C 1
ATOM 711 O O . GLY A 1 90 ? 10.903 -0.258 -18.694 1.00 94.44 90 GLY A O 1
ATOM 712 N N . THR A 1 91 ? 9.444 -0.473 -20.350 1.00 95.12 91 THR A N 1
ATOM 713 C CA . THR A 1 91 ? 9.772 -1.901 -20.540 1.00 95.12 91 THR A CA 1
ATOM 714 C C . THR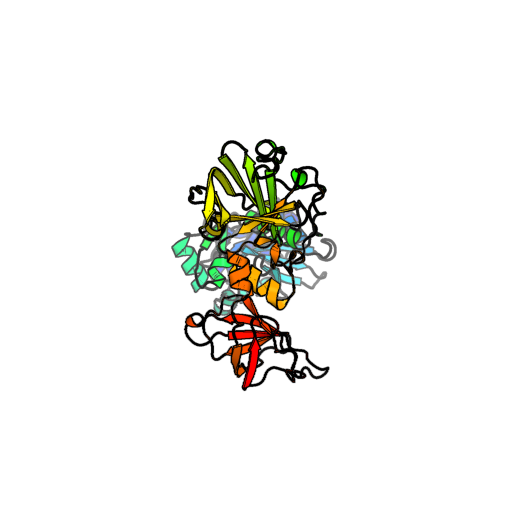 A 1 91 ? 11.184 -2.022 -21.111 1.00 95.12 91 THR A C 1
ATOM 716 O O . THR A 1 91 ? 11.464 -1.444 -22.166 1.00 95.12 91 THR A O 1
ATOM 719 N N . LEU A 1 92 ? 12.050 -2.768 -20.421 1.00 97.00 92 LEU A N 1
ATOM 720 C CA . LEU A 1 92 ? 13.453 -2.979 -20.767 1.00 97.00 92 LEU A CA 1
ATOM 721 C C . LEU A 1 92 ? 13.600 -4.215 -21.650 1.00 97.00 92 LEU A C 1
ATOM 723 O O . LEU A 1 92 ? 13.312 -5.330 -21.221 1.00 97.00 92 LEU A O 1
ATOM 727 N N . LEU A 1 93 ? 14.075 -4.019 -22.876 1.00 97.06 93 LEU A N 1
ATOM 728 C CA . LEU A 1 93 ? 14.404 -5.093 -23.804 1.00 97.06 93 LEU A CA 1
ATOM 729 C C . LEU A 1 93 ? 15.867 -5.478 -23.625 1.00 97.06 93 LEU A C 1
ATOM 731 O O . LEU A 1 93 ? 16.752 -4.617 -23.643 1.00 97.06 93 LEU A O 1
ATOM 735 N N . PHE A 1 94 ? 16.135 -6.769 -23.484 1.00 97.25 94 PHE A N 1
ATOM 736 C CA . PHE A 1 94 ? 17.481 -7.279 -23.286 1.00 97.25 94 PHE A CA 1
ATOM 737 C C . PHE A 1 94 ? 17.717 -8.550 -24.093 1.00 97.25 94 PHE A C 1
ATOM 739 O O . PHE A 1 94 ? 16.861 -9.424 -24.201 1.00 97.25 94 PHE A O 1
ATOM 746 N N . TYR A 1 95 ? 18.904 -8.627 -24.673 1.00 97.69 95 TYR A N 1
ATOM 747 C CA . TYR A 1 95 ? 19.391 -9.772 -25.419 1.00 97.69 95 TYR A CA 1
ATOM 748 C C . TYR A 1 95 ? 19.985 -10.805 -24.462 1.00 97.69 95 TYR A C 1
ATOM 750 O O . TYR A 1 95 ? 20.684 -10.430 -23.513 1.00 97.69 95 TYR A O 1
ATOM 758 N N . ARG A 1 96 ? 19.764 -12.094 -24.732 1.00 94.69 96 ARG A N 1
ATOM 759 C CA . ARG A 1 96 ? 20.453 -13.188 -24.049 1.00 94.69 96 ARG A CA 1
ATOM 760 C C . ARG A 1 96 ? 21.225 -14.036 -25.043 1.00 94.69 96 ARG A C 1
ATOM 762 O O . ARG A 1 96 ? 20.665 -14.539 -26.010 1.00 94.69 96 ARG A O 1
ATOM 769 N N . LYS A 1 97 ? 22.502 -14.264 -24.744 1.00 92.81 97 LYS A N 1
ATOM 770 C CA . LYS A 1 97 ? 23.300 -15.291 -25.415 1.00 92.81 97 LYS A CA 1
ATOM 771 C C . LYS A 1 97 ? 23.192 -16.578 -24.608 1.00 92.81 97 LYS A C 1
ATOM 773 O O . LYS A 1 97 ? 23.821 -16.687 -23.554 1.00 92.81 97 LYS A O 1
ATOM 778 N N . LEU A 1 98 ? 22.359 -17.505 -25.069 1.00 90.00 98 LEU A N 1
ATOM 779 C CA . LEU A 1 98 ? 22.067 -18.754 -24.364 1.00 90.00 98 LEU A CA 1
ATOM 780 C C . LEU A 1 98 ? 23.205 -19.759 -24.550 1.00 90.00 98 LEU A C 1
ATOM 782 O O . LEU A 1 98 ? 23.663 -20.371 -23.587 1.00 90.00 98 LEU A O 1
ATOM 786 N N . THR A 1 99 ? 23.694 -19.887 -25.784 1.00 87.69 99 THR A N 1
ATOM 787 C CA . THR A 1 99 ? 24.835 -20.737 -26.141 1.00 87.69 99 THR A CA 1
ATOM 788 C C . THR A 1 99 ? 25.749 -20.009 -27.135 1.00 87.69 99 THR A C 1
ATOM 790 O O . THR A 1 99 ? 25.635 -18.804 -27.355 1.00 87.69 99 THR A O 1
ATOM 793 N N . ALA A 1 100 ? 26.711 -20.713 -27.738 1.00 85.19 100 ALA A N 1
ATOM 794 C CA . ALA A 1 100 ? 27.521 -20.135 -28.809 1.00 85.19 100 ALA A CA 1
ATOM 795 C C . ALA A 1 100 ? 26.699 -19.818 -30.075 1.00 85.19 100 ALA A C 1
ATOM 797 O O . ALA A 1 100 ? 27.086 -18.916 -30.818 1.00 85.19 100 ALA A O 1
ATOM 798 N N . SER A 1 101 ? 25.600 -20.547 -30.305 1.00 86.31 101 SER A N 1
ATOM 799 C CA . SER A 1 101 ? 24.731 -20.430 -31.483 1.00 86.31 101 SER A CA 1
ATOM 800 C C . SER A 1 101 ? 23.326 -19.929 -31.172 1.00 86.31 101 SER A C 1
ATOM 802 O O . SER A 1 101 ? 22.683 -19.399 -32.072 1.00 86.31 101 SER A O 1
ATOM 804 N N . ASP A 1 102 ? 22.861 -20.100 -29.935 1.00 91.88 102 ASP A N 1
ATOM 805 C CA . ASP A 1 102 ? 21.480 -19.817 -29.558 1.00 91.88 102 ASP A CA 1
ATOM 806 C C . ASP A 1 102 ? 21.386 -18.494 -28.806 1.00 91.88 102 ASP A C 1
ATOM 808 O O . ASP A 1 102 ? 22.162 -18.205 -27.883 1.00 91.88 102 ASP A O 1
ATOM 812 N N . GLU A 1 103 ? 20.388 -17.713 -29.188 1.00 94.88 103 GLU A N 1
ATOM 813 C CA . GLU A 1 103 ? 20.074 -16.418 -28.615 1.00 94.88 103 GLU A CA 1
ATOM 814 C C . GLU A 1 103 ? 18.571 -16.278 -28.387 1.00 94.88 103 GLU A C 1
ATOM 816 O O . GLU A 1 103 ? 17.761 -17.034 -28.920 1.00 94.88 103 GLU A O 1
ATOM 821 N N . ASP A 1 104 ? 18.201 -15.292 -27.584 1.00 96.38 104 ASP A N 1
ATOM 822 C CA . ASP A 1 104 ? 16.857 -14.741 -27.596 1.00 96.38 104 ASP A CA 1
ATOM 823 C C . ASP A 1 104 ? 16.882 -13.257 -27.219 1.00 96.38 104 ASP A C 1
ATOM 825 O O . ASP A 1 104 ? 17.910 -12.686 -26.831 1.00 96.38 104 ASP A O 1
ATOM 829 N N . VAL A 1 105 ? 15.726 -12.617 -27.353 1.00 96.94 105 VAL A N 1
ATOM 830 C CA . VAL A 1 105 ? 15.482 -11.286 -26.818 1.00 96.94 105 VAL A CA 1
ATOM 831 C C . VAL A 1 105 ? 14.229 -11.319 -25.964 1.00 96.94 105 VAL A C 1
ATOM 833 O O . VAL A 1 105 ? 13.173 -11.786 -26.396 1.00 96.94 105 VAL A O 1
ATOM 836 N N . ALA A 1 106 ? 14.347 -10.791 -24.753 1.00 95.38 106 ALA A N 1
ATOM 837 C CA . ALA A 1 106 ? 13.290 -10.762 -23.761 1.00 95.38 106 ALA A CA 1
ATOM 838 C C . ALA A 1 106 ? 12.948 -9.327 -23.344 1.00 95.38 106 ALA A C 1
ATOM 840 O O . ALA A 1 106 ? 13.746 -8.399 -23.494 1.00 95.38 106 ALA A O 1
ATOM 841 N N . ALA A 1 107 ? 11.744 -9.159 -22.808 1.00 95.19 107 ALA A N 1
ATOM 842 C CA . ALA A 1 107 ? 11.241 -7.920 -22.243 1.00 95.19 107 ALA A CA 1
ATOM 843 C C . ALA A 1 107 ? 11.026 -8.081 -20.742 1.00 95.19 107 ALA A C 1
ATOM 845 O O . ALA A 1 107 ? 10.351 -9.010 -20.308 1.00 95.19 107 ALA A O 1
ATOM 846 N N . LEU A 1 108 ? 11.566 -7.149 -19.964 1.00 95.31 108 LEU A N 1
ATOM 847 C CA . LEU A 1 108 ? 11.278 -6.966 -18.550 1.00 95.31 108 LEU A CA 1
ATOM 848 C C . LEU A 1 108 ? 10.339 -5.768 -18.397 1.00 95.31 108 LEU A C 1
ATOM 850 O O . LEU A 1 108 ? 10.743 -4.627 -18.635 1.00 95.31 108 LEU A O 1
ATOM 854 N N . ASN A 1 109 ? 9.110 -6.018 -17.958 1.00 93.00 109 ASN A N 1
ATOM 855 C CA . ASN A 1 109 ? 8.177 -4.960 -17.592 1.00 93.00 109 ASN A CA 1
ATOM 856 C C . ASN A 1 109 ? 8.285 -4.703 -16.076 1.00 93.00 109 ASN A C 1
ATOM 858 O O . ASN A 1 109 ? 7.876 -5.561 -15.289 1.00 93.00 109 ASN A O 1
ATOM 862 N N . PRO A 1 110 ? 8.827 -3.550 -15.635 1.00 90.75 110 PRO A N 1
ATOM 863 C CA . PRO A 1 110 ? 9.039 -3.286 -14.212 1.00 90.75 110 PRO A CA 1
ATOM 864 C C . PRO A 1 110 ? 7.735 -3.005 -13.450 1.00 90.75 110 PRO A C 1
ATOM 866 O O . PRO A 1 110 ? 7.717 -3.125 -12.228 1.00 90.75 110 PRO A O 1
ATOM 869 N N . VAL A 1 111 ? 6.655 -2.636 -14.150 1.00 87.81 111 VAL A N 1
ATOM 870 C CA . VAL A 1 111 ? 5.348 -2.338 -13.547 1.00 87.81 111 VAL A CA 1
ATOM 871 C C . VAL A 1 111 ? 4.602 -3.633 -13.242 1.00 87.81 111 VAL A C 1
ATOM 873 O O . VAL A 1 111 ? 4.171 -3.839 -12.113 1.00 87.81 111 VAL A O 1
ATOM 876 N N . THR A 1 112 ? 4.508 -4.540 -14.221 1.00 87.25 112 THR A N 1
ATOM 877 C CA . THR A 1 112 ? 3.863 -5.855 -14.032 1.00 87.25 112 THR A CA 1
ATOM 878 C C . THR A 1 112 ? 4.802 -6.906 -13.443 1.00 87.25 112 THR A C 1
ATOM 880 O O . THR A 1 112 ? 4.371 -8.021 -13.166 1.00 87.25 112 THR A O 1
ATOM 883 N N . ARG A 1 113 ? 6.084 -6.563 -13.246 1.00 90.25 113 ARG A N 1
ATOM 884 C CA . ARG A 1 113 ? 7.134 -7.426 -12.673 1.00 90.25 113 ARG A CA 1
ATOM 885 C C . ARG A 1 113 ? 7.299 -8.745 -13.436 1.00 90.25 113 ARG A C 1
ATOM 887 O O . ARG A 1 113 ? 7.617 -9.776 -12.849 1.00 90.25 113 ARG A O 1
ATOM 894 N N . SER A 1 114 ? 7.082 -8.705 -14.747 1.00 89.50 114 SER A N 1
ATOM 895 C CA . SER A 1 114 ? 7.078 -9.884 -15.612 1.00 89.50 114 SER A CA 1
ATOM 896 C C . SER A 1 114 ? 8.232 -9.859 -16.608 1.00 89.50 114 SER A C 1
ATOM 898 O O . SER A 1 114 ? 8.697 -8.795 -17.031 1.00 89.50 114 SER A O 1
ATOM 900 N N . ILE A 1 115 ? 8.688 -11.057 -16.980 1.00 91.81 115 ILE A N 1
ATOM 901 C CA . ILE A 1 115 ? 9.645 -11.269 -18.064 1.00 91.81 115 ILE A CA 1
ATOM 902 C C . ILE A 1 115 ? 8.971 -12.130 -19.126 1.00 91.81 115 ILE A C 1
ATOM 904 O O . ILE A 1 115 ? 8.428 -13.187 -18.811 1.00 91.81 115 ILE A O 1
ATOM 908 N N . SER A 1 116 ? 9.034 -11.695 -20.381 1.00 91.88 116 SER A N 1
ATOM 909 C CA . SER A 1 116 ? 8.534 -12.443 -21.538 1.00 91.88 116 SER A CA 1
ATOM 910 C C . SER A 1 116 ? 9.622 -12.571 -22.600 1.00 91.88 116 SER A C 1
ATOM 912 O O . SER A 1 116 ? 10.424 -11.658 -22.790 1.00 91.88 116 SER A O 1
ATOM 914 N N . ILE A 1 117 ? 9.677 -13.717 -23.280 1.00 94.38 117 ILE A N 1
ATOM 915 C CA . ILE A 1 117 ? 10.543 -13.906 -24.449 1.00 94.38 117 ILE A CA 1
ATOM 916 C C . ILE A 1 117 ? 9.799 -13.333 -25.651 1.00 94.38 117 ILE A C 1
ATOM 918 O O . ILE A 1 117 ? 8.682 -13.758 -25.930 1.00 94.38 117 ILE A O 1
ATOM 922 N N . LEU A 1 118 ? 10.409 -12.375 -26.346 1.00 93.25 118 LEU A N 1
ATOM 923 C CA . LEU A 1 118 ? 9.808 -11.737 -27.516 1.00 93.25 118 LEU A CA 1
ATOM 924 C C . LEU A 1 118 ? 10.179 -12.454 -28.814 1.00 93.25 118 LEU A C 1
ATOM 926 O O . LEU A 1 118 ? 9.362 -12.572 -29.717 1.00 93.25 118 LEU A O 1
ATOM 930 N N . SER A 1 119 ? 11.429 -12.898 -28.931 1.00 95.88 119 SER A N 1
ATOM 931 C CA . SER A 1 119 ? 11.947 -13.550 -30.136 1.00 95.88 119 SER A CA 1
ATOM 932 C C . SER A 1 119 ? 13.148 -14.420 -29.795 1.00 95.88 119 SER A C 1
ATOM 934 O O . SER A 1 119 ? 13.893 -14.100 -28.874 1.00 95.88 119 SER A O 1
ATOM 936 N N . TRP A 1 120 ? 13.376 -15.467 -30.583 1.00 96.31 120 TRP A N 1
ATOM 937 C CA . TRP A 1 120 ? 14.570 -16.322 -30.523 1.00 96.31 120 TRP A CA 1
ATOM 938 C C . TRP A 1 120 ? 15.682 -15.872 -31.489 1.00 96.31 120 TRP A C 1
ATOM 940 O O . TRP A 1 120 ? 16.692 -16.545 -31.642 1.00 96.31 120 TRP A O 1
ATOM 950 N N . ASP A 1 121 ? 15.489 -14.743 -32.175 1.00 95.00 121 ASP A N 1
ATOM 951 C CA . ASP A 1 121 ? 16.496 -14.109 -33.032 1.00 95.00 121 ASP A CA 1
ATOM 952 C C . ASP A 1 121 ? 16.347 -12.582 -32.957 1.00 95.00 121 ASP A C 1
ATOM 954 O O . ASP A 1 121 ? 15.243 -12.024 -33.060 1.00 95.00 121 ASP A O 1
ATOM 958 N N . LEU A 1 122 ? 17.468 -11.888 -32.755 1.00 95.88 122 LEU A N 1
ATOM 959 C CA . LEU A 1 122 ? 17.486 -10.438 -32.597 1.00 95.88 122 LEU A CA 1
ATOM 960 C C . LEU A 1 122 ? 17.109 -9.712 -33.890 1.00 95.88 122 LEU A C 1
ATOM 962 O O . LEU A 1 122 ? 16.454 -8.669 -33.847 1.00 95.88 122 LEU A O 1
ATOM 966 N N . ALA A 1 123 ? 17.512 -10.230 -35.050 1.00 95.88 123 ALA A N 1
ATOM 967 C CA . ALA A 1 123 ? 17.151 -9.609 -36.315 1.00 95.88 123 ALA A CA 1
ATOM 968 C C . ALA A 1 123 ? 15.647 -9.739 -36.585 1.00 95.88 123 ALA A C 1
ATOM 970 O O . ALA A 1 123 ? 15.057 -8.790 -37.100 1.00 95.88 123 ALA A O 1
ATOM 971 N N . ASP A 1 124 ? 15.024 -10.849 -36.192 1.00 96.00 124 ASP A N 1
ATOM 972 C CA . ASP A 1 124 ? 13.581 -11.061 -36.260 1.00 96.00 124 ASP A CA 1
ATOM 973 C C . ASP A 1 124 ? 12.818 -10.122 -35.323 1.00 96.00 124 ASP A C 1
ATOM 975 O O . ASP A 1 124 ? 11.846 -9.505 -35.765 1.00 96.00 124 ASP A O 1
ATOM 979 N N . LEU A 1 125 ? 13.294 -9.899 -34.089 1.00 95.50 125 LEU A N 1
ATOM 980 C CA . LEU A 1 125 ? 12.704 -8.876 -33.217 1.00 95.50 125 LEU A CA 1
ATOM 981 C C . LEU A 1 125 ? 12.686 -7.511 -33.916 1.00 95.50 125 LEU A C 1
ATOM 983 O O . LEU A 1 125 ? 11.648 -6.862 -33.995 1.00 95.50 125 LEU A O 1
ATOM 987 N N . PHE A 1 126 ? 13.827 -7.057 -34.432 1.00 96.44 126 PHE A N 1
ATOM 988 C CA . PHE A 1 126 ? 13.924 -5.724 -35.026 1.00 96.44 126 PHE A CA 1
ATOM 989 C C . PHE A 1 126 ? 13.144 -5.614 -36.342 1.00 96.44 126 PHE A C 1
ATOM 991 O O . PHE A 1 126 ? 12.385 -4.665 -36.539 1.00 96.44 126 PHE A O 1
ATOM 998 N N . ASN A 1 127 ? 13.317 -6.572 -37.252 1.00 96.44 127 ASN A N 1
ATOM 999 C CA . ASN A 1 127 ? 12.794 -6.479 -38.614 1.00 96.44 127 ASN A CA 1
ATOM 1000 C C . ASN A 1 127 ? 11.353 -6.968 -38.772 1.00 96.44 127 ASN A C 1
ATOM 1002 O O . ASN A 1 127 ? 10.711 -6.558 -39.737 1.00 96.44 127 ASN A O 1
ATOM 1006 N N . LYS A 1 128 ? 10.861 -7.846 -37.889 1.00 94.25 128 LYS A N 1
ATOM 1007 C CA . LYS A 1 128 ? 9.485 -8.359 -37.941 1.00 94.25 128 LYS A CA 1
ATOM 1008 C C . LYS A 1 128 ? 8.645 -7.720 -36.844 1.00 94.25 128 LYS A C 1
ATOM 1010 O O . LYS A 1 128 ? 7.742 -6.967 -37.166 1.00 94.25 128 LYS A O 1
ATOM 1015 N N . ILE A 1 129 ? 8.999 -7.920 -35.576 1.00 93.75 129 ILE A N 1
ATOM 1016 C CA . ILE A 1 129 ? 8.155 -7.513 -34.439 1.00 93.75 129 ILE A CA 1
ATOM 1017 C C . ILE A 1 129 ? 8.118 -5.985 -34.279 1.00 93.75 129 ILE A C 1
ATOM 1019 O O . ILE A 1 129 ? 7.059 -5.375 -34.357 1.00 93.75 129 ILE A O 1
ATOM 1023 N N . LEU A 1 130 ? 9.273 -5.329 -34.116 1.00 93.00 130 LEU A N 1
ATOM 1024 C CA . LEU A 1 130 ? 9.346 -3.874 -33.899 1.00 93.00 130 LEU A CA 1
ATOM 1025 C C . LEU A 1 130 ? 9.018 -3.055 -35.159 1.00 93.00 130 LEU A C 1
ATOM 1027 O O . LEU A 1 130 ? 8.804 -1.843 -35.076 1.00 93.00 130 LEU A O 1
ATOM 1031 N N . SER A 1 131 ? 9.024 -3.692 -36.331 1.00 93.44 131 SER A N 1
ATOM 1032 C CA . SER A 1 131 ? 8.713 -3.054 -37.617 1.00 93.44 131 SER A CA 1
ATOM 1033 C C . SER A 1 131 ? 7.250 -3.212 -38.034 1.00 93.44 131 SER A C 1
ATOM 1035 O O . SER A 1 131 ? 6.787 -2.450 -38.883 1.00 93.44 131 SER A O 1
ATOM 1037 N N . ASP A 1 132 ? 6.535 -4.182 -37.464 1.00 91.81 132 ASP A N 1
ATOM 1038 C CA . ASP A 1 132 ? 5.125 -4.451 -37.732 1.00 91.81 132 ASP A CA 1
ATOM 1039 C C . ASP A 1 132 ? 4.255 -3.742 -36.682 1.00 91.81 132 ASP A C 1
ATOM 1041 O O . ASP A 1 132 ? 4.343 -4.066 -35.498 1.00 91.81 132 ASP A O 1
ATOM 1045 N N . PRO A 1 133 ? 3.403 -2.779 -37.078 1.00 86.12 133 PRO A N 1
ATOM 1046 C CA . PRO A 1 133 ? 2.512 -2.096 -36.152 1.00 86.12 133 PRO A CA 1
ATOM 1047 C C . PRO A 1 133 ? 1.648 -3.042 -35.315 1.00 86.12 133 PRO A C 1
ATOM 1049 O O . PRO A 1 133 ? 1.506 -2.790 -34.127 1.00 86.12 133 PRO A O 1
ATOM 1052 N N . SER A 1 134 ? 1.126 -4.122 -35.905 1.00 87.69 134 SER A N 1
ATOM 1053 C CA . SER A 1 134 ? 0.205 -5.035 -35.216 1.00 87.69 134 SER A CA 1
ATOM 1054 C C . SER A 1 134 ? 0.884 -5.791 -34.076 1.00 87.69 134 SER A C 1
ATOM 1056 O O . SER A 1 134 ? 0.324 -5.903 -32.991 1.00 87.69 134 SER A O 1
ATOM 1058 N N . GLN A 1 135 ? 2.124 -6.229 -34.290 1.00 87.88 135 GLN A N 1
ATOM 1059 C CA . GLN A 1 135 ? 2.929 -6.887 -33.262 1.00 87.88 135 GLN A CA 1
ATOM 1060 C C . GLN A 1 135 ? 3.472 -5.871 -32.252 1.00 87.88 135 GLN A C 1
ATOM 1062 O O . GLN A 1 135 ? 3.525 -6.144 -31.057 1.00 87.88 135 GLN A O 1
ATOM 1067 N N . ALA A 1 136 ? 3.839 -4.670 -32.710 1.00 85.38 136 ALA A N 1
ATOM 1068 C CA . ALA A 1 136 ? 4.303 -3.597 -31.837 1.00 85.38 136 ALA A CA 1
ATOM 1069 C C . ALA A 1 136 ? 3.231 -3.099 -30.851 1.00 85.38 136 ALA A C 1
ATOM 1071 O O . ALA A 1 136 ? 3.566 -2.653 -29.751 1.00 85.38 136 ALA A O 1
ATOM 1072 N N . ASP A 1 137 ? 1.955 -3.175 -31.234 1.00 85.62 137 ASP A N 1
ATOM 1073 C CA . ASP A 1 137 ? 0.818 -2.742 -30.417 1.00 85.62 137 ASP A CA 1
ATOM 1074 C C . ASP A 1 137 ? 0.625 -3.594 -29.156 1.00 85.62 137 ASP A C 1
ATOM 1076 O O . ASP A 1 137 ? 0.120 -3.081 -28.156 1.00 85.62 137 ASP A O 1
ATOM 1080 N N . GLU A 1 138 ? 1.087 -4.849 -29.160 1.00 80.06 138 GLU A N 1
ATOM 1081 C CA . GLU A 1 138 ? 1.002 -5.742 -27.998 1.00 80.06 138 GLU A CA 1
ATOM 1082 C C . GLU A 1 138 ? 1.800 -5.217 -26.793 1.00 80.06 138 GLU A C 1
ATOM 1084 O O . GLU A 1 138 ? 1.431 -5.470 -25.647 1.00 80.06 138 GLU A O 1
ATOM 1089 N N . PHE A 1 139 ? 2.869 -4.447 -27.031 1.00 77.81 139 PHE A N 1
ATOM 1090 C CA . PHE A 1 139 ? 3.734 -3.904 -25.974 1.00 77.81 139 PHE A CA 1
ATOM 1091 C C . PHE A 1 139 ? 3.852 -2.371 -25.974 1.00 77.81 139 PHE A C 1
ATOM 1093 O O . PHE A 1 139 ? 4.299 -1.796 -24.980 1.00 77.81 139 PHE A O 1
ATOM 1100 N N . ILE A 1 140 ? 3.441 -1.683 -27.046 1.00 88.56 140 ILE A N 1
ATOM 1101 C CA . ILE A 1 140 ? 3.315 -0.217 -27.106 1.00 88.56 140 ILE A CA 1
ATOM 1102 C C . ILE A 1 140 ? 1.937 0.121 -27.673 1.00 88.56 140 ILE A C 1
ATOM 1104 O O . ILE A 1 140 ? 1.794 0.392 -28.868 1.00 88.56 140 ILE A O 1
ATOM 1108 N N . GLN A 1 141 ? 0.927 0.131 -26.803 1.00 86.81 141 GLN A N 1
ATOM 1109 C CA . GLN A 1 141 ? -0.449 0.425 -27.198 1.00 86.81 141 GLN A CA 1
ATOM 1110 C C . GLN A 1 141 ? -0.573 1.854 -27.765 1.00 86.81 141 GLN A C 1
ATOM 1112 O O . GLN A 1 141 ? -0.279 2.817 -27.045 1.00 86.81 141 GLN A O 1
ATOM 1117 N N . PRO A 1 142 ? -1.042 2.030 -29.017 1.00 87.50 142 PRO A N 1
ATOM 1118 C CA . PRO A 1 142 ? -1.108 3.340 -29.668 1.00 87.50 142 PRO A CA 1
ATOM 1119 C C . PRO A 1 142 ? -1.942 4.360 -28.900 1.00 87.50 142 PRO A C 1
ATOM 1121 O O . PRO A 1 142 ? -1.469 5.462 -28.645 1.00 87.50 142 PRO A O 1
ATOM 1124 N N . ALA A 1 143 ? -3.141 3.973 -28.456 1.00 87.88 143 ALA A N 1
ATOM 1125 C CA . ALA A 1 143 ? -4.045 4.867 -27.732 1.00 87.88 143 ALA A CA 1
ATOM 1126 C C . ALA A 1 143 ? -3.422 5.387 -26.423 1.00 87.88 143 ALA A C 1
ATOM 1128 O O . ALA A 1 143 ? -3.569 6.559 -26.064 1.00 87.88 143 ALA A O 1
ATOM 1129 N N . MET A 1 144 ? -2.675 4.527 -25.725 1.00 88.12 144 MET A N 1
ATOM 1130 C CA . MET A 1 144 ? -1.975 4.882 -24.493 1.00 88.12 144 MET A CA 1
ATOM 1131 C C . MET A 1 144 ? -0.807 5.832 -24.773 1.00 88.12 144 MET A C 1
ATOM 1133 O O . MET A 1 144 ? -0.620 6.806 -24.046 1.00 88.12 144 MET A O 1
ATOM 1137 N N . LEU A 1 145 ? -0.041 5.580 -25.840 1.00 90.94 145 LEU A N 1
ATOM 1138 C CA . LEU A 1 145 ? 1.064 6.442 -26.260 1.00 90.94 145 LEU A CA 1
ATOM 1139 C C . LEU A 1 145 ? 0.572 7.824 -26.711 1.00 90.94 145 LEU A C 1
ATOM 1141 O O . LEU A 1 145 ? 1.148 8.833 -26.312 1.00 90.94 145 LEU A O 1
ATOM 1145 N N . GLU A 1 146 ? -0.506 7.883 -27.491 1.00 91.50 146 GLU A N 1
ATOM 1146 C CA . GLU A 1 146 ? -1.129 9.141 -27.914 1.00 91.50 146 GLU A CA 1
ATOM 1147 C C . GLU A 1 146 ? -1.613 9.951 -26.707 1.00 91.50 146 GLU A C 1
ATOM 1149 O O . GLU A 1 146 ? -1.302 11.137 -26.590 1.00 91.50 146 GLU A O 1
ATOM 1154 N N . THR A 1 147 ? -2.296 9.300 -25.761 1.00 90.81 147 THR A N 1
ATOM 1155 C CA . THR A 1 147 ? -2.734 9.937 -24.509 1.00 90.81 147 THR A CA 1
ATOM 1156 C C . THR A 1 147 ? -1.542 10.464 -23.709 1.00 90.81 147 THR A C 1
ATOM 1158 O O . THR A 1 147 ? -1.565 11.596 -23.223 1.00 90.81 147 THR A O 1
ATOM 1161 N N . ALA A 1 148 ? -0.469 9.677 -23.599 1.00 92.81 148 ALA A N 1
ATOM 1162 C CA . ALA A 1 148 ? 0.748 10.071 -22.899 1.00 92.81 148 ALA A CA 1
ATOM 1163 C C . ALA A 1 148 ? 1.404 11.306 -23.534 1.00 92.81 148 ALA A C 1
ATOM 1165 O O . ALA A 1 148 ? 1.790 12.239 -22.830 1.00 92.81 148 ALA A O 1
ATOM 1166 N N . GLN A 1 149 ? 1.479 11.344 -24.865 1.00 92.38 149 GLN A N 1
ATOM 1167 C CA . GLN A 1 149 ? 2.024 12.476 -25.612 1.00 92.38 149 GLN A CA 1
ATOM 1168 C C . GLN A 1 149 ? 1.165 13.735 -25.455 1.00 92.38 149 GLN A C 1
ATOM 1170 O O . GLN A 1 149 ? 1.716 14.821 -25.285 1.00 92.38 149 GLN A O 1
ATOM 1175 N N . GLN A 1 150 ? -0.164 13.601 -25.448 1.00 91.50 150 GLN A N 1
ATOM 1176 C CA . GLN A 1 150 ? -1.082 14.722 -25.226 1.00 91.50 150 GLN A CA 1
ATOM 1177 C C . GLN A 1 150 ? -0.983 15.290 -23.804 1.00 91.50 150 GLN A C 1
ATOM 1179 O O . GLN A 1 150 ? -0.967 16.507 -23.635 1.00 91.50 150 GLN A O 1
ATOM 1184 N N . GLN A 1 151 ? -0.907 14.429 -22.783 1.00 92.44 151 GLN A N 1
ATOM 1185 C CA . GLN A 1 151 ? -0.880 14.865 -21.382 1.00 92.44 151 GLN A CA 1
ATOM 1186 C C . GLN A 1 151 ? 0.498 15.350 -20.927 1.00 92.44 151 GLN A C 1
ATOM 1188 O O . GLN A 1 151 ? 0.599 16.333 -20.194 1.00 92.44 151 GLN A O 1
ATOM 1193 N N . ALA A 1 152 ? 1.559 14.643 -21.316 1.00 92.75 152 ALA A N 1
ATOM 1194 C CA . ALA A 1 152 ? 2.886 14.831 -20.744 1.00 92.75 152 ALA A CA 1
ATOM 1195 C C . ALA A 1 152 ? 3.912 15.385 -21.746 1.00 92.75 152 ALA A C 1
ATOM 1197 O O . ALA A 1 152 ? 4.969 15.845 -21.312 1.00 92.75 152 ALA A O 1
ATOM 1198 N N . GLY A 1 153 ? 3.609 15.397 -23.048 1.00 92.44 153 GLY A N 1
ATOM 1199 C CA . GLY A 1 153 ? 4.525 15.799 -24.120 1.00 92.44 153 GLY A CA 1
ATOM 1200 C C . GLY A 1 153 ? 5.471 14.676 -24.559 1.00 92.44 153 GLY A C 1
ATOM 1201 O O . GLY A 1 153 ? 5.486 13.593 -23.980 1.00 92.44 153 GLY A O 1
ATOM 1202 N N . THR A 1 154 ? 6.272 14.927 -25.593 1.00 91.44 154 THR A N 1
ATOM 1203 C CA . THR A 1 154 ? 7.234 13.969 -26.172 1.00 91.44 154 THR A CA 1
ATOM 1204 C C . THR A 1 154 ? 8.380 13.632 -25.206 1.00 91.44 154 THR A C 1
ATOM 1206 O O . THR A 1 154 ? 8.889 14.518 -24.518 1.00 91.44 154 THR A O 1
ATOM 1209 N N . LEU A 1 155 ? 8.813 12.365 -25.171 1.00 93.62 155 LEU A N 1
ATOM 1210 C CA . LEU A 1 155 ? 9.980 11.935 -24.381 1.00 93.62 155 LEU A CA 1
ATOM 1211 C C . LEU A 1 155 ? 11.307 12.494 -24.911 1.00 93.62 155 LEU A C 1
ATOM 1213 O O . LEU A 1 155 ? 11.540 12.483 -26.121 1.00 93.62 155 LEU A O 1
ATOM 1217 N N . ALA A 1 156 ? 12.188 12.892 -23.994 1.00 91.69 156 ALA A N 1
ATOM 1218 C CA . ALA A 1 156 ? 13.616 13.072 -24.233 1.00 91.69 156 ALA A CA 1
ATOM 1219 C C . ALA A 1 156 ? 14.402 11.765 -23.989 1.00 91.69 156 ALA A C 1
ATOM 1221 O O . ALA A 1 156 ? 13.871 10.767 -23.496 1.00 91.69 156 ALA A O 1
ATOM 1222 N N . LEU A 1 157 ? 15.696 11.761 -24.331 1.00 89.69 157 LEU A N 1
ATOM 1223 C CA . LEU A 1 157 ? 16.574 10.611 -24.103 1.00 89.69 157 LEU A CA 1
ATOM 1224 C C . LEU A 1 157 ? 16.648 10.251 -22.609 1.00 89.69 157 LEU A C 1
ATOM 1226 O O . LEU A 1 157 ? 16.932 11.101 -21.769 1.00 89.69 157 LEU A O 1
ATOM 1230 N N . GLY A 1 158 ? 16.435 8.973 -22.286 1.00 89.75 158 GLY A N 1
ATOM 1231 C CA . GLY A 1 158 ? 16.458 8.473 -20.907 1.00 89.75 158 GLY A CA 1
ATOM 1232 C C . GLY A 1 158 ? 15.167 8.716 -20.118 1.00 89.75 158 GLY A C 1
ATOM 1233 O O . GLY A 1 158 ? 15.100 8.340 -18.945 1.00 89.75 158 GLY A O 1
ATOM 1234 N N . GLU A 1 159 ? 14.144 9.307 -20.737 1.00 95.38 159 GLU A N 1
ATOM 1235 C CA . GLU A 1 159 ? 12.811 9.427 -20.150 1.00 95.38 159 GLU A CA 1
ATOM 1236 C C . GLU A 1 159 ? 11.910 8.240 -20.515 1.00 95.38 159 GLU A C 1
ATOM 1238 O O . GLU A 1 159 ? 12.079 7.588 -21.545 1.00 95.38 159 GLU A O 1
ATOM 1243 N N . ALA A 1 160 ? 10.920 7.991 -19.663 1.00 95.81 160 ALA A N 1
ATOM 1244 C CA . ALA A 1 160 ? 9.794 7.105 -19.920 1.00 95.81 160 ALA A CA 1
ATOM 1245 C C . ALA A 1 160 ? 8.496 7.745 -19.407 1.00 95.81 160 ALA A C 1
ATOM 1247 O O . ALA A 1 160 ? 8.505 8.584 -18.501 1.00 95.81 160 ALA A O 1
ATOM 1248 N N . TYR A 1 161 ? 7.370 7.325 -19.971 1.00 94.75 161 TYR A N 1
ATOM 1249 C CA . TYR A 1 161 ? 6.046 7.585 -19.436 1.00 94.75 161 TYR A CA 1
ATOM 1250 C C . TYR A 1 161 ? 5.767 6.632 -18.279 1.00 94.75 161 TYR A C 1
ATOM 1252 O O . TYR A 1 161 ? 5.815 5.413 -18.431 1.00 94.75 161 TYR A O 1
ATOM 1260 N N . HIS A 1 162 ? 5.436 7.197 -17.125 1.00 91.81 162 HIS A N 1
ATOM 1261 C CA . HIS A 1 162 ? 4.944 6.457 -15.977 1.00 91.81 162 HIS A CA 1
ATOM 1262 C C . HIS A 1 162 ? 3.440 6.680 -15.850 1.00 91.81 162 HIS A C 1
ATOM 1264 O O . HIS A 1 162 ? 2.974 7.820 -15.779 1.00 91.81 162 HIS A O 1
ATOM 1270 N N . VAL A 1 163 ? 2.695 5.579 -15.827 1.00 86.81 163 VAL A N 1
ATOM 1271 C CA . VAL A 1 163 ? 1.255 5.581 -15.577 1.00 86.81 163 VAL A CA 1
ATOM 1272 C C . VAL A 1 163 ? 1.029 5.203 -14.132 1.00 86.81 163 VAL A C 1
ATOM 1274 O O . VAL A 1 163 ? 1.538 4.182 -13.679 1.00 86.81 163 VAL A O 1
ATOM 1277 N N . ASP A 1 164 ? 0.290 6.045 -13.416 1.00 80.19 164 ASP A N 1
ATOM 1278 C CA . ASP A 1 164 ? -0.049 5.789 -12.023 1.00 80.19 164 ASP A CA 1
ATOM 1279 C C . ASP A 1 164 ? -0.952 4.542 -11.920 1.00 80.19 164 ASP A C 1
ATOM 1281 O O . ASP A 1 164 ? -2.095 4.583 -12.395 1.00 80.19 164 ASP A O 1
ATOM 1285 N N . PRO A 1 165 ? -0.470 3.432 -11.328 1.00 73.38 165 PRO A N 1
ATOM 1286 C CA . PRO A 1 165 ? -1.231 2.190 -11.282 1.00 73.38 165 PRO A CA 1
ATOM 1287 C C . PRO A 1 165 ? -2.507 2.312 -10.437 1.00 73.38 165 PRO A C 1
ATOM 1289 O O . PRO A 1 165 ? -3.497 1.652 -10.753 1.00 73.38 165 PRO A O 1
ATOM 1292 N N . MET A 1 166 ? -2.534 3.177 -9.410 1.00 72.44 166 MET A N 1
ATOM 1293 C CA . MET A 1 166 ? -3.736 3.367 -8.586 1.00 72.44 166 MET A CA 1
ATOM 1294 C C . MET A 1 166 ? -4.845 4.038 -9.391 1.00 72.44 166 MET A C 1
ATOM 1296 O O . MET A 1 166 ? -5.987 3.588 -9.369 1.00 72.44 166 MET A O 1
ATOM 1300 N N . LEU A 1 167 ? -4.511 5.080 -10.152 1.00 70.94 167 LEU A N 1
ATOM 1301 C CA . LEU A 1 167 ? -5.503 5.778 -10.967 1.00 70.94 167 LEU A CA 1
ATOM 1302 C C . LEU A 1 167 ? -5.989 4.903 -12.123 1.00 70.94 167 LEU A C 1
ATOM 1304 O O . LEU A 1 167 ? -7.193 4.871 -12.378 1.00 70.94 167 LEU A O 1
ATOM 1308 N N . LEU A 1 168 ? -5.094 4.124 -12.744 1.00 67.25 168 LEU A N 1
ATOM 1309 C CA . LEU A 1 168 ? -5.464 3.185 -13.805 1.00 67.25 168 LEU A CA 1
ATOM 1310 C C . LEU A 1 168 ? -6.531 2.184 -13.330 1.00 67.25 168 LEU A C 1
ATOM 1312 O O . LEU A 1 168 ? -7.496 1.934 -14.049 1.00 67.25 168 LEU A O 1
ATOM 1316 N N . SER A 1 169 ? -6.404 1.670 -12.100 1.00 59.78 169 SER A N 1
ATOM 1317 C CA . SER A 1 169 ? -7.399 0.766 -11.498 1.00 59.78 169 SER A CA 1
ATOM 1318 C C . SER A 1 169 ? -8.766 1.425 -11.257 1.00 59.78 169 SER A C 1
ATOM 1320 O O . SER A 1 169 ? -9.794 0.755 -11.306 1.00 59.78 169 SER A O 1
ATOM 1322 N N . MET A 1 170 ? -8.792 2.751 -11.083 1.00 54.22 170 MET A N 1
ATOM 1323 C CA . MET A 1 170 ? -10.002 3.569 -10.925 1.00 54.22 170 MET A CA 1
ATOM 1324 C C . MET A 1 170 ? -10.532 4.114 -12.262 1.00 54.22 170 MET A C 1
ATOM 1326 O O . MET A 1 170 ? -11.334 5.044 -12.271 1.00 54.22 170 MET A O 1
ATOM 1330 N N . GLN A 1 171 ? -10.063 3.575 -13.396 1.00 71.31 171 GLN A N 1
ATOM 1331 C CA . GLN A 1 171 ? -10.388 4.045 -14.752 1.00 71.31 171 GLN A CA 1
ATOM 1332 C C . GLN A 1 171 ? -10.027 5.524 -15.001 1.00 71.31 171 GLN A C 1
ATOM 1334 O O . GLN A 1 171 ? -10.554 6.167 -15.908 1.00 71.31 171 GLN A O 1
ATOM 1339 N N . MET A 1 172 ? -9.091 6.068 -14.220 1.00 72.06 172 MET A N 1
ATOM 1340 C CA . MET A 1 172 ? -8.536 7.406 -14.388 1.00 72.06 172 MET A CA 1
ATOM 1341 C C . MET A 1 172 ? -7.103 7.309 -14.919 1.00 72.06 172 MET A C 1
ATOM 1343 O O . MET A 1 172 ? -6.316 6.470 -14.496 1.00 72.06 172 MET A O 1
ATOM 1347 N N . LEU A 1 173 ? -6.710 8.193 -15.833 1.00 75.50 173 LEU A N 1
ATOM 1348 C CA . LEU A 1 173 ? -5.352 8.192 -16.379 1.00 75.50 173 LEU A CA 1
ATOM 1349 C C . LEU A 1 173 ? -4.598 9.436 -15.936 1.00 75.50 173 LEU A C 1
ATOM 1351 O O . LEU A 1 173 ? -4.953 10.554 -16.305 1.00 75.50 173 LEU A O 1
ATOM 1355 N N . LYS A 1 174 ? -3.513 9.219 -15.189 1.00 85.06 174 LYS A N 1
ATOM 1356 C CA . LYS A 1 174 ? -2.478 10.224 -14.964 1.00 85.06 174 LYS A CA 1
ATOM 1357 C C . LYS A 1 174 ? -1.159 9.684 -15.475 1.00 85.06 174 LYS A C 1
ATOM 1359 O O . LYS A 1 174 ? -0.622 8.717 -14.933 1.00 85.06 174 LYS A O 1
ATOM 1364 N N . ILE A 1 175 ? -0.654 10.333 -16.515 1.00 89.62 175 ILE A N 1
ATOM 1365 C CA . ILE A 1 175 ? 0.601 9.963 -17.152 1.00 89.62 175 ILE A CA 1
ATOM 1366 C C . ILE A 1 175 ? 1.599 11.094 -16.945 1.00 89.62 175 ILE A C 1
ATOM 1368 O O . ILE A 1 175 ? 1.303 12.257 -17.216 1.00 89.62 175 ILE A O 1
ATOM 1372 N N . THR A 1 176 ? 2.788 10.761 -16.455 1.00 92.50 176 THR A N 1
ATOM 1373 C CA . THR A 1 176 ? 3.877 11.726 -16.281 1.00 92.50 176 THR A CA 1
ATOM 1374 C C . THR A 1 176 ? 5.140 11.247 -16.979 1.00 92.50 176 THR A C 1
ATOM 1376 O O . THR A 1 176 ? 5.387 10.047 -17.098 1.00 92.50 176 THR A O 1
ATOM 1379 N N . ARG A 1 1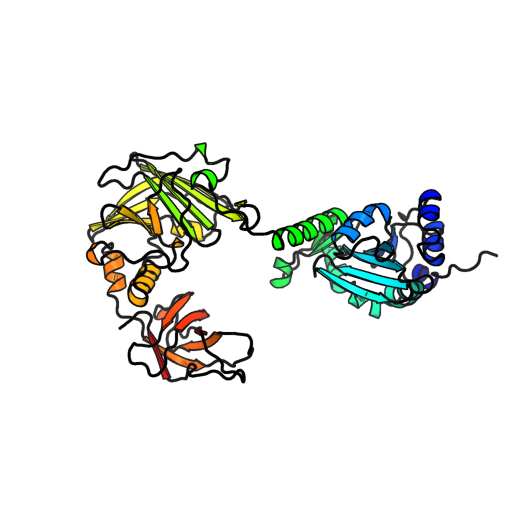77 ? 5.963 12.190 -17.446 1.00 95.06 177 ARG A N 1
ATOM 1380 C CA . ARG A 1 177 ? 7.336 11.887 -17.862 1.00 95.06 177 ARG A CA 1
ATOM 1381 C C . ARG A 1 177 ? 8.214 11.749 -16.630 1.00 95.06 177 ARG A C 1
ATOM 1383 O O . ARG A 1 177 ? 8.093 12.520 -15.677 1.00 95.06 177 ARG A O 1
ATOM 1390 N N . THR A 1 178 ? 9.096 10.764 -16.646 1.00 95.56 178 THR A N 1
ATOM 1391 C CA . THR A 1 178 ? 10.060 10.533 -15.575 1.00 95.56 178 THR A CA 1
ATOM 1392 C C . THR A 1 178 ? 11.364 9.990 -16.139 1.00 95.56 178 THR A C 1
ATOM 1394 O O . THR A 1 178 ? 11.404 9.492 -17.261 1.00 95.56 178 THR A O 1
ATOM 1397 N N . ASN A 1 179 ? 12.435 10.057 -15.353 1.00 96.44 179 ASN A N 1
ATOM 1398 C CA . ASN A 1 179 ? 13.677 9.380 -15.693 1.00 96.44 179 ASN A CA 1
ATOM 1399 C C . ASN A 1 179 ? 13.466 7.858 -15.609 1.00 96.44 179 ASN A C 1
ATOM 1401 O O . ASN A 1 179 ? 13.085 7.334 -14.560 1.00 96.44 179 ASN A O 1
ATOM 1405 N N . ALA A 1 180 ? 13.727 7.145 -16.704 1.00 95.94 180 ALA A N 1
ATOM 1406 C CA . ALA A 1 180 ? 13.433 5.720 -16.808 1.00 95.94 180 ALA A CA 1
ATOM 1407 C C . ALA A 1 180 ? 14.250 4.879 -15.809 1.00 95.94 180 ALA A C 1
ATOM 1409 O O . ALA A 1 180 ? 13.730 3.934 -15.216 1.00 95.94 180 ALA A O 1
ATOM 1410 N N . LEU A 1 181 ? 15.517 5.235 -15.570 1.00 95.06 181 LEU A N 1
ATOM 1411 C CA . LEU A 1 181 ? 16.376 4.507 -14.634 1.00 95.06 181 LEU A CA 1
ATOM 1412 C C . LEU A 1 181 ? 15.893 4.688 -13.188 1.00 95.06 181 LEU A C 1
ATOM 1414 O O . LEU A 1 181 ? 15.777 3.711 -12.448 1.00 95.06 181 LEU A O 1
ATOM 1418 N N . ALA A 1 182 ? 15.545 5.921 -12.810 1.00 94.69 182 ALA A N 1
ATOM 1419 C CA . ALA A 1 182 ? 14.972 6.231 -11.503 1.00 94.69 182 ALA A CA 1
ATOM 1420 C C . ALA A 1 182 ? 13.633 5.506 -11.281 1.00 94.69 182 ALA A C 1
ATOM 1422 O O . ALA A 1 182 ? 13.382 4.995 -10.189 1.00 94.69 182 ALA A O 1
ATOM 1423 N N . LEU A 1 183 ? 12.798 5.396 -12.323 1.00 94.69 183 LEU A N 1
ATOM 1424 C CA . LEU A 1 183 ? 11.563 4.612 -12.279 1.00 94.69 183 LEU A CA 1
ATOM 1425 C C . LEU A 1 183 ? 11.846 3.135 -11.972 1.00 94.69 183 LEU A C 1
ATOM 1427 O O . LEU A 1 183 ? 11.263 2.586 -11.038 1.00 94.69 183 LEU A O 1
ATOM 1431 N N . HIS A 1 184 ? 12.772 2.500 -12.697 1.00 95.38 184 HIS A N 1
ATOM 1432 C CA . HIS A 1 184 ? 13.157 1.112 -12.425 1.00 95.38 184 HIS A CA 1
ATOM 1433 C C . HIS A 1 184 ? 13.725 0.920 -11.019 1.00 95.38 184 HIS A C 1
ATOM 1435 O O . HIS A 1 184 ? 13.415 -0.080 -10.373 1.00 95.38 184 HIS A O 1
ATOM 1441 N N . GLN A 1 185 ? 14.562 1.846 -10.544 1.00 93.12 185 GLN A N 1
ATOM 1442 C CA . GLN A 1 185 ? 15.129 1.794 -9.196 1.00 93.12 185 GLN A CA 1
ATOM 1443 C C . GLN A 1 185 ? 14.032 1.869 -8.131 1.00 93.12 185 GLN A C 1
ATOM 1445 O O . GLN A 1 185 ? 14.031 1.052 -7.212 1.00 93.12 185 GLN A O 1
ATOM 1450 N N . LYS A 1 186 ? 13.070 2.786 -8.293 1.00 93.25 186 LYS A N 1
ATOM 1451 C CA . LYS A 1 186 ? 11.910 2.927 -7.404 1.00 93.25 186 LYS A CA 1
ATOM 1452 C C . LYS A 1 186 ? 11.058 1.656 -7.382 1.00 93.25 186 LYS A C 1
ATOM 1454 O O . LYS A 1 186 ? 10.770 1.138 -6.308 1.00 93.25 186 LYS A O 1
ATOM 1459 N N . LEU A 1 187 ? 10.677 1.142 -8.552 1.00 92.94 187 LEU A N 1
ATOM 1460 C CA . LEU A 1 187 ? 9.835 -0.055 -8.658 1.00 92.94 187 LEU A CA 1
ATOM 1461 C C . LEU A 1 187 ? 10.545 -1.296 -8.108 1.00 92.94 187 LEU A C 1
ATOM 1463 O O . LEU A 1 187 ? 9.925 -2.113 -7.434 1.00 92.94 187 LEU A O 1
ATOM 1467 N N . ARG A 1 188 ? 11.861 -1.418 -8.323 1.00 92.69 188 ARG A N 1
ATOM 1468 C CA . ARG A 1 188 ? 12.636 -2.520 -7.748 1.00 92.69 188 ARG A CA 1
ATOM 1469 C C . ARG A 1 188 ? 12.747 -2.416 -6.229 1.00 92.69 188 ARG A C 1
ATOM 1471 O O . ARG A 1 188 ? 12.591 -3.428 -5.558 1.00 92.69 188 ARG A O 1
ATOM 1478 N N . ALA A 1 189 ? 12.978 -1.217 -5.695 1.00 90.69 189 ALA A N 1
ATOM 1479 C CA . ALA A 1 189 ? 13.019 -0.995 -4.252 1.00 90.69 189 ALA A CA 1
ATOM 1480 C C . ALA A 1 189 ? 11.693 -1.380 -3.579 1.00 90.69 189 ALA A C 1
ATOM 1482 O O . ALA A 1 189 ? 11.712 -1.936 -2.487 1.00 90.69 189 ALA A O 1
ATOM 1483 N N . GLN A 1 190 ? 10.557 -1.159 -4.250 1.00 89.19 190 GLN A N 1
ATOM 1484 C CA . GLN A 1 190 ? 9.257 -1.624 -3.767 1.00 89.19 190 GLN A CA 1
ATOM 1485 C C . GLN A 1 190 ? 9.184 -3.159 -3.689 1.00 89.19 190 GLN A C 1
ATOM 1487 O O . GLN A 1 190 ? 8.723 -3.692 -2.687 1.00 89.19 190 GLN A O 1
ATOM 1492 N N . VAL A 1 191 ? 9.677 -3.878 -4.703 1.00 88.88 191 VAL A N 1
ATOM 1493 C CA . VAL A 1 191 ? 9.738 -5.352 -4.668 1.00 88.88 191 VAL A CA 1
ATOM 1494 C C . VAL A 1 191 ? 10.637 -5.840 -3.532 1.00 88.88 191 VAL A C 1
ATOM 1496 O O . VAL A 1 191 ? 10.252 -6.739 -2.790 1.00 88.88 191 VAL A O 1
ATOM 1499 N N . ASP A 1 192 ? 11.820 -5.241 -3.378 1.00 88.06 192 ASP A N 1
ATOM 1500 C CA . ASP A 1 192 ? 12.754 -5.615 -2.312 1.00 88.06 192 ASP A CA 1
ATOM 1501 C C . ASP A 1 192 ? 12.138 -5.366 -0.924 1.00 88.06 192 ASP A C 1
ATOM 1503 O O . ASP A 1 192 ? 12.296 -6.179 -0.017 1.00 88.06 192 ASP A O 1
ATOM 1507 N N . HIS A 1 193 ? 11.391 -4.271 -0.776 1.00 86.38 193 HIS A N 1
ATOM 1508 C CA . HIS A 1 193 ? 10.654 -3.943 0.437 1.00 86.38 193 HIS A CA 1
ATOM 1509 C C . HIS A 1 193 ? 9.544 -4.965 0.735 1.00 86.38 193 HIS A C 1
ATOM 1511 O O . HIS A 1 193 ? 9.469 -5.485 1.842 1.00 86.38 193 HIS A O 1
ATOM 1517 N N . GLU A 1 194 ? 8.723 -5.328 -0.253 1.00 86.50 194 GLU A N 1
ATOM 1518 C CA . GLU A 1 194 ? 7.665 -6.338 -0.096 1.00 86.50 194 GLU A CA 1
ATOM 1519 C C . GLU A 1 194 ? 8.224 -7.721 0.292 1.00 86.50 194 GLU A C 1
ATOM 1521 O O . GLU A 1 194 ? 7.610 -8.445 1.084 1.00 86.50 194 GLU A O 1
ATOM 1526 N N . GLN A 1 195 ? 9.412 -8.070 -0.216 1.00 85.88 195 GLN A N 1
ATOM 1527 C CA . GLN A 1 195 ? 10.112 -9.320 0.099 1.00 85.88 195 GLN A CA 1
ATOM 1528 C C . GLN A 1 195 ? 10.900 -9.284 1.414 1.00 85.88 195 GLN A C 1
ATOM 1530 O O . GLN A 1 195 ? 11.311 -10.341 1.896 1.00 85.88 195 GLN A O 1
ATOM 1535 N N . ALA A 1 196 ? 11.120 -8.109 2.005 1.00 86.12 196 ALA A N 1
ATOM 1536 C CA . ALA A 1 196 ? 11.840 -7.999 3.265 1.00 86.12 196 ALA A CA 1
ATOM 1537 C C . ALA A 1 196 ? 11.102 -8.765 4.383 1.00 86.12 196 ALA A C 1
ATOM 1539 O O . ALA A 1 196 ? 9.864 -8.839 4.381 1.00 86.12 196 ALA A O 1
ATOM 1540 N N . PRO A 1 197 ? 11.821 -9.351 5.356 1.00 87.56 197 PRO A N 1
ATOM 1541 C CA . PRO A 1 197 ? 11.172 -9.848 6.562 1.00 87.56 197 PRO A CA 1
ATOM 1542 C C . PRO A 1 197 ? 10.471 -8.686 7.289 1.00 87.56 197 PRO A C 1
ATOM 1544 O O . PRO A 1 197 ? 10.895 -7.538 7.136 1.00 87.56 197 PRO A O 1
ATOM 1547 N N . PRO A 1 198 ? 9.407 -8.952 8.067 1.00 86.06 198 PRO A N 1
ATOM 1548 C CA . PRO A 1 198 ? 8.823 -7.928 8.922 1.00 86.06 198 PRO A CA 1
ATOM 1549 C C . PRO A 1 198 ? 9.882 -7.312 9.840 1.00 86.06 198 PRO A C 1
ATOM 1551 O O . PRO A 1 198 ? 10.762 -8.023 10.342 1.00 86.06 198 PRO A O 1
ATOM 1554 N N . ALA A 1 199 ? 9.786 -6.006 10.073 1.00 85.75 199 ALA A N 1
ATOM 1555 C CA . ALA A 1 199 ? 10.586 -5.356 11.098 1.00 85.75 199 ALA A CA 1
ATOM 1556 C C . ALA A 1 199 ? 10.252 -5.971 12.467 1.00 85.75 199 ALA A C 1
ATOM 1558 O O . ALA A 1 199 ? 9.095 -6.336 12.710 1.00 85.75 199 ALA A O 1
ATOM 1559 N N . PRO A 1 200 ? 11.230 -6.083 13.383 1.00 85.19 200 PRO A N 1
ATOM 1560 C CA . PRO A 1 200 ? 10.909 -6.415 14.761 1.00 85.19 200 PRO A CA 1
ATOM 1561 C C . PRO A 1 200 ? 9.953 -5.352 15.330 1.00 85.19 200 PRO A C 1
ATOM 1563 O O . PRO A 1 200 ? 10.082 -4.170 14.986 1.00 85.19 200 PRO A O 1
ATOM 1566 N N . PRO A 1 201 ? 8.993 -5.742 16.188 1.00 80.69 201 PRO A N 1
ATOM 1567 C CA . PRO A 1 201 ? 8.136 -4.772 16.848 1.00 80.69 201 PRO A CA 1
ATOM 1568 C C . PRO A 1 201 ? 8.991 -3.811 17.688 1.00 80.69 201 PRO A C 1
ATOM 1570 O O . PRO A 1 201 ? 10.040 -4.208 18.200 1.00 80.69 201 PRO A O 1
ATOM 1573 N N . PRO A 1 202 ? 8.571 -2.547 17.837 1.00 86.19 202 PRO A N 1
ATOM 1574 C CA . PRO A 1 202 ? 9.287 -1.598 18.675 1.00 86.19 202 PRO A CA 1
ATOM 1575 C C . PRO A 1 202 ? 9.285 -2.063 20.138 1.00 86.19 202 PRO A C 1
ATOM 1577 O O . PRO A 1 202 ? 8.254 -2.487 20.656 1.00 86.19 202 PRO A O 1
ATOM 1580 N N . ASP A 1 203 ? 10.425 -1.921 20.818 1.00 88.56 203 ASP A N 1
ATOM 1581 C CA . ASP A 1 203 ? 10.584 -2.370 22.212 1.00 88.56 203 ASP A CA 1
ATOM 1582 C C . ASP A 1 203 ? 9.703 -1.589 23.204 1.00 88.56 203 ASP A C 1
ATOM 1584 O O . ASP A 1 203 ? 9.384 -2.080 24.285 1.00 88.56 203 ASP A O 1
ATOM 1588 N N . SER A 1 204 ? 9.307 -0.363 22.848 1.00 92.56 204 SER A N 1
ATOM 1589 C CA . SER A 1 204 ? 8.441 0.490 23.663 1.00 92.56 204 SER A CA 1
ATOM 1590 C C . SER A 1 204 ? 7.614 1.458 22.822 1.00 92.56 204 SER A C 1
ATOM 1592 O O . SER A 1 204 ? 7.893 1.706 21.642 1.00 92.56 204 SER A O 1
ATOM 1594 N N . ILE A 1 205 ? 6.619 2.082 23.449 1.00 92.62 205 ILE A N 1
ATOM 1595 C CA . ILE A 1 205 ? 5.808 3.137 22.823 1.00 92.62 205 ILE A CA 1
ATOM 1596 C C . ILE A 1 205 ? 6.681 4.321 22.388 1.00 92.62 205 ILE A C 1
ATOM 1598 O O . ILE A 1 205 ? 6.509 4.851 21.289 1.00 92.62 205 ILE A O 1
ATOM 1602 N N . ARG A 1 206 ? 7.689 4.694 23.183 1.00 92.69 206 ARG A N 1
ATOM 1603 C CA . ARG A 1 206 ? 8.680 5.721 22.832 1.00 92.69 206 ARG A CA 1
ATOM 1604 C C . ARG A 1 206 ? 9.459 5.360 21.572 1.00 92.69 206 ARG A C 1
ATOM 1606 O O . ARG A 1 206 ? 9.710 6.238 20.744 1.00 92.69 206 ARG A O 1
ATOM 1613 N N . ALA A 1 207 ? 9.857 4.096 21.431 1.00 90.25 207 ALA A N 1
ATOM 1614 C CA . ALA A 1 207 ? 10.578 3.625 20.253 1.00 90.25 207 ALA A CA 1
ATOM 1615 C C . ALA A 1 207 ? 9.695 3.683 18.996 1.00 90.25 207 ALA A C 1
ATOM 1617 O O . ALA A 1 207 ? 10.175 4.100 17.940 1.00 90.25 207 ALA A O 1
ATOM 1618 N N . ALA A 1 208 ? 8.405 3.361 19.134 1.00 90.25 208 ALA A N 1
ATOM 1619 C CA . ALA A 1 208 ? 7.421 3.401 18.052 1.00 90.25 208 ALA A CA 1
ATOM 1620 C C . ALA A 1 208 ? 7.074 4.821 17.571 1.00 90.25 208 ALA A C 1
ATOM 1622 O O . ALA A 1 208 ? 6.673 4.997 16.418 1.00 90.25 208 ALA A O 1
ATOM 1623 N N . LEU A 1 209 ? 7.213 5.830 18.442 1.00 92.75 209 LEU A N 1
ATOM 1624 C CA . LEU A 1 209 ? 6.891 7.216 18.114 1.00 92.75 209 LEU A CA 1
ATOM 1625 C C . LEU A 1 209 ? 7.787 7.771 16.996 1.00 92.75 209 LEU A C 1
ATOM 1627 O O . LEU A 1 209 ? 9.013 7.587 17.044 1.00 92.75 209 LEU A O 1
ATOM 1631 N N . PRO A 1 210 ? 7.218 8.557 16.057 1.00 93.88 210 PRO A N 1
ATOM 1632 C CA . PRO A 1 210 ? 8.008 9.284 15.077 1.00 93.88 210 PRO A CA 1
ATOM 1633 C C . PRO A 1 210 ? 9.037 10.185 15.769 1.00 93.88 210 PRO A C 1
ATOM 1635 O O . PRO A 1 210 ? 8.688 10.970 16.654 1.00 93.88 210 PRO A O 1
ATOM 1638 N N . THR A 1 211 ? 10.299 10.112 15.340 1.00 89.62 211 THR A N 1
ATOM 1639 C CA . THR A 1 211 ? 11.440 10.763 16.009 1.00 89.62 211 THR A CA 1
ATOM 1640 C C . THR A 1 211 ? 11.203 12.245 16.308 1.00 89.62 211 THR A C 1
ATOM 1642 O O . THR A 1 211 ? 11.492 12.700 17.411 1.00 89.62 211 THR A O 1
ATOM 1645 N N . ASN A 1 212 ? 10.593 12.980 15.372 1.00 91.25 212 ASN A N 1
ATOM 1646 C CA . ASN A 1 212 ? 10.331 14.419 15.500 1.00 91.25 212 ASN A CA 1
ATOM 1647 C C . ASN A 1 212 ? 9.277 14.783 16.564 1.00 91.25 212 ASN A C 1
ATOM 1649 O O . ASN A 1 212 ? 9.161 15.953 16.912 1.00 91.25 212 ASN A O 1
ATOM 1653 N N . TYR A 1 213 ? 8.515 13.810 17.073 1.00 92.00 213 TYR A N 1
ATOM 1654 C CA . TYR A 1 213 ? 7.452 14.017 18.062 1.00 92.00 213 TYR A CA 1
ATOM 1655 C C . TYR A 1 213 ? 7.772 13.412 19.433 1.00 92.00 213 TYR A C 1
ATOM 1657 O O . TYR A 1 213 ? 7.007 13.614 20.375 1.00 92.00 213 TYR A O 1
ATOM 1665 N N . ARG A 1 214 ? 8.905 12.712 19.586 1.00 90.06 214 ARG A N 1
ATOM 1666 C CA . ARG A 1 214 ? 9.288 12.078 20.861 1.00 90.06 214 ARG A CA 1
ATOM 1667 C C . ARG A 1 214 ? 9.411 13.079 22.008 1.00 90.06 214 ARG A C 1
ATOM 1669 O O . ARG A 1 214 ? 8.977 12.779 23.110 1.00 90.06 214 ARG A O 1
ATOM 1676 N N . GLU A 1 215 ? 9.925 14.277 21.735 1.00 88.00 215 GLU A N 1
ATOM 1677 C CA . GLU A 1 215 ? 10.044 15.355 22.732 1.00 88.00 215 GLU A CA 1
ATOM 1678 C C . GLU A 1 215 ? 8.713 16.071 23.008 1.00 88.00 215 GLU A C 1
ATOM 1680 O O . GLU A 1 21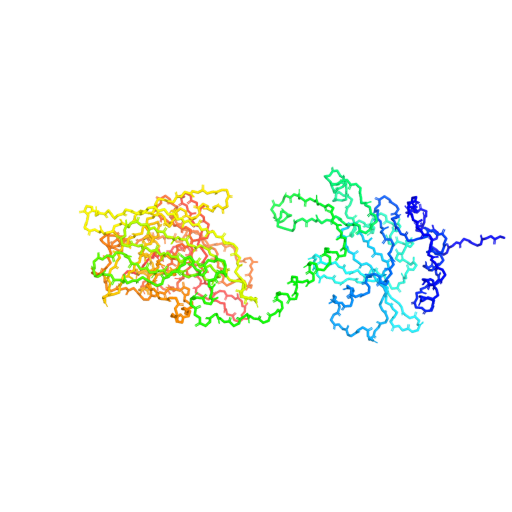5 ? 8.534 16.707 24.050 1.00 88.00 215 GLU A O 1
ATOM 1685 N N . SER A 1 216 ? 7.764 15.973 22.071 1.00 86.94 216 SER A N 1
ATOM 1686 C CA . SER A 1 216 ? 6.440 16.582 22.186 1.00 86.94 216 SER A CA 1
ATOM 1687 C C . SER A 1 216 ? 5.510 15.793 23.098 1.00 86.94 216 SER A C 1
ATOM 1689 O O . SER A 1 216 ? 4.516 16.361 23.540 1.00 86.94 216 SER A O 1
ATOM 1691 N N . PHE A 1 217 ? 5.810 14.530 23.406 1.00 91.44 217 PHE A N 1
ATOM 1692 C CA . PHE A 1 217 ? 5.061 13.698 24.347 1.00 91.44 217 PHE A CA 1
ATOM 1693 C C . PHE A 1 217 ? 5.914 13.392 25.576 1.00 91.44 217 PHE A C 1
ATOM 1695 O O . PHE A 1 217 ? 7.112 13.147 25.483 1.00 91.44 217 PHE A O 1
ATOM 1702 N N . LYS A 1 218 ? 5.294 13.432 26.755 1.00 88.31 218 LYS A N 1
ATOM 1703 C CA . LYS A 1 218 ? 5.940 13.135 28.037 1.00 88.31 218 LYS A CA 1
ATOM 1704 C C . LYS A 1 218 ? 4.951 12.381 28.902 1.00 88.31 218 LYS A C 1
ATOM 1706 O O . LYS A 1 218 ? 3.754 12.654 28.810 1.00 88.31 218 LYS A O 1
ATOM 1711 N N . ASP A 1 219 ? 5.451 11.475 29.733 1.00 86.50 219 ASP A N 1
ATOM 1712 C CA . ASP A 1 219 ? 4.620 10.827 30.738 1.00 86.50 219 ASP A CA 1
ATOM 1713 C C . ASP A 1 219 ? 4.043 11.882 31.681 1.00 86.50 219 ASP A C 1
ATOM 1715 O O . ASP A 1 219 ? 4.735 12.808 32.111 1.00 86.50 219 ASP A O 1
ATOM 1719 N N . MET A 1 220 ? 2.749 11.759 31.955 1.00 83.06 220 MET A N 1
ATOM 1720 C CA . MET A 1 220 ? 2.004 12.693 32.789 1.00 83.06 220 MET A CA 1
ATOM 1721 C C . MET A 1 220 ? 1.489 11.955 34.016 1.00 83.06 220 MET A C 1
ATOM 1723 O O . MET A 1 220 ? 1.033 10.814 33.907 1.00 83.06 220 MET A O 1
ATOM 1727 N N . GLU A 1 221 ? 1.553 12.597 35.182 1.00 77.00 221 GLU A N 1
ATOM 1728 C CA . GLU A 1 221 ? 0.923 12.040 36.374 1.00 77.00 221 GLU A CA 1
ATOM 1729 C C . GLU A 1 221 ? -0.589 11.967 36.174 1.00 77.00 221 GLU A C 1
ATOM 1731 O O . GLU A 1 221 ? -1.247 12.961 35.850 1.00 77.00 221 GLU A O 1
ATOM 1736 N N . ARG A 1 222 ? -1.135 10.769 36.387 1.00 80.31 222 ARG A N 1
ATOM 1737 C CA . ARG A 1 222 ? -2.576 10.562 36.423 1.00 80.31 222 ARG A CA 1
ATOM 1738 C C . ARG A 1 222 ? -3.079 10.903 37.811 1.00 80.31 222 ARG A C 1
ATOM 1740 O O . ARG A 1 222 ? -2.552 10.395 38.799 1.00 80.31 222 ARG A O 1
ATOM 1747 N N . LYS A 1 223 ? -4.102 11.748 37.871 1.00 75.00 223 LYS A N 1
ATOM 1748 C CA . LYS A 1 223 ? -4.832 12.029 39.106 1.00 75.00 223 LYS A CA 1
ATOM 1749 C C . LYS A 1 223 ? -6.163 11.298 39.075 1.00 75.00 223 LYS A C 1
ATOM 1751 O O . LYS A 1 223 ? -6.834 11.265 38.041 1.00 75.00 223 LYS A O 1
ATOM 1756 N N . ASP A 1 224 ? -6.552 10.738 40.213 1.00 69.06 224 ASP A N 1
ATOM 1757 C CA . ASP A 1 224 ? -7.862 10.112 40.351 1.00 69.06 224 ASP A CA 1
ATOM 1758 C C . ASP A 1 224 ? -8.970 11.113 40.011 1.00 69.06 224 ASP A C 1
ATOM 1760 O O . ASP A 1 224 ? -8.911 12.290 40.368 1.00 69.06 224 ASP A O 1
ATOM 1764 N N . GLY A 1 225 ? -9.954 10.651 39.241 1.00 67.56 225 GLY A N 1
ATOM 1765 C CA . GLY A 1 225 ? -11.044 11.485 38.733 1.00 67.56 225 GLY A CA 1
ATOM 1766 C C . GLY A 1 225 ? -10.699 12.398 37.548 1.00 67.56 225 GLY A C 1
ATOM 1767 O O . GLY A 1 225 ? -11.617 12.968 36.973 1.00 67.56 225 GLY A O 1
ATOM 1768 N N . GLN A 1 226 ? -9.434 12.517 37.121 1.00 81.88 226 GLN A N 1
ATOM 1769 C CA . GLN A 1 226 ? -9.057 13.357 35.973 1.00 81.88 226 GLN A CA 1
ATOM 1770 C C . GLN A 1 226 ? -8.751 12.531 34.713 1.00 81.88 226 GLN A C 1
ATOM 1772 O O . GLN A 1 226 ? -8.263 11.404 34.828 1.00 81.88 226 GLN A O 1
ATOM 1777 N N . PRO A 1 227 ? -9.004 13.082 33.509 1.00 88.50 227 PRO A N 1
ATOM 1778 C CA . PRO A 1 227 ? -8.651 12.434 32.248 1.00 88.50 227 PRO A CA 1
ATOM 1779 C C . PRO A 1 227 ? -7.163 12.581 31.899 1.00 88.50 227 PRO A C 1
ATOM 1781 O O . PRO A 1 227 ? -6.722 12.013 30.904 1.00 88.50 227 PRO A O 1
ATOM 1784 N N . SER A 1 228 ? -6.373 13.328 32.678 1.00 92.19 228 SER A N 1
ATOM 1785 C CA . SER A 1 228 ? -4.967 13.594 32.368 1.00 92.19 228 SER A CA 1
ATOM 1786 C C . SER A 1 228 ? -4.135 12.311 32.254 1.00 92.19 228 SER A C 1
ATOM 1788 O O . SER A 1 228 ? -4.280 11.374 33.040 1.00 92.19 228 SER A O 1
ATOM 1790 N N . GLY A 1 229 ? -3.247 12.261 31.263 1.00 94.06 229 GLY A N 1
ATOM 1791 C CA . GLY A 1 229 ? -2.442 11.079 30.969 1.00 94.06 229 GLY A CA 1
ATOM 1792 C C . GLY A 1 229 ? -2.135 10.902 29.486 1.00 94.06 229 GLY A C 1
ATOM 1793 O O . GLY A 1 229 ? -2.579 11.679 28.642 1.00 94.06 229 GLY A O 1
ATOM 1794 N N . LEU A 1 230 ? -1.374 9.850 29.183 1.00 95.62 230 LEU A N 1
ATOM 1795 C CA . LEU A 1 230 ? -1.188 9.342 27.826 1.00 95.62 230 LEU A CA 1
ATOM 1796 C C . LEU A 1 230 ? -2.103 8.142 27.585 1.00 95.62 230 LEU A C 1
ATOM 1798 O O . LEU A 1 230 ? -2.204 7.260 28.449 1.00 95.62 230 LEU A O 1
ATOM 1802 N N . TYR A 1 231 ? -2.717 8.112 26.404 1.00 95.81 231 TYR A N 1
ATOM 1803 C CA . TYR A 1 231 ? -3.556 7.014 25.953 1.00 95.81 231 TYR A CA 1
ATOM 1804 C C . TYR A 1 231 ? -3.249 6.649 24.503 1.00 95.81 231 TYR A C 1
ATOM 1806 O O . TYR A 1 231 ? -3.142 7.522 23.641 1.00 95.81 231 TYR A O 1
ATOM 1814 N N . LEU A 1 232 ? -3.105 5.355 24.240 1.00 95.50 232 LEU A N 1
ATOM 1815 C CA . LEU A 1 232 ? -2.739 4.791 22.950 1.00 95.50 232 LEU A CA 1
ATOM 1816 C C . LEU A 1 232 ? -3.902 3.980 22.386 1.00 95.50 232 LEU A C 1
ATOM 1818 O O . LEU A 1 232 ? -4.476 3.140 23.070 1.00 95.50 232 LEU A O 1
ATOM 1822 N N . SER A 1 233 ? -4.193 4.198 21.114 1.00 94.31 233 SER A N 1
ATOM 1823 C CA . SER A 1 233 ? -5.014 3.319 20.294 1.00 94.31 233 SER A CA 1
ATOM 1824 C C . SER A 1 233 ? -4.142 2.732 19.185 1.00 94.31 233 SER A C 1
ATOM 1826 O O . SER A 1 233 ? -3.342 3.442 18.560 1.00 94.31 233 SER A O 1
ATOM 1828 N N . THR A 1 234 ? -4.277 1.431 18.946 1.00 89.88 234 THR A N 1
ATOM 1829 C CA . THR A 1 234 ? -3.541 0.690 17.915 1.00 89.88 234 THR A CA 1
ATOM 1830 C C . THR A 1 234 ? -4.521 -0.069 17.032 1.00 89.88 234 THR A C 1
ATOM 1832 O O . THR A 1 234 ? -5.518 -0.579 17.524 1.00 89.88 234 THR A O 1
ATOM 1835 N N . TYR A 1 235 ? -4.263 -0.144 15.729 1.00 86.38 235 TYR A N 1
ATOM 1836 C CA . TYR A 1 235 ? -5.010 -0.999 14.806 1.00 86.38 235 TYR A CA 1
ATOM 1837 C C . TYR A 1 235 ? -4.179 -1.307 13.563 1.00 86.38 235 TYR A C 1
ATOM 1839 O O . TYR A 1 235 ? -3.883 -0.402 12.783 1.00 86.38 235 TYR A O 1
ATOM 1847 N N . ILE A 1 236 ? -3.787 -2.571 13.382 1.00 81.81 236 ILE A N 1
ATOM 1848 C CA . ILE A 1 236 ? -2.926 -3.027 12.279 1.00 81.81 236 ILE A CA 1
ATOM 1849 C C . ILE A 1 236 ? -1.640 -2.194 12.218 1.00 81.81 236 ILE A C 1
ATOM 1851 O O . ILE A 1 236 ? -0.821 -2.262 13.115 1.00 81.81 236 ILE A O 1
ATOM 1855 N N . ASP A 1 237 ? -1.443 -1.338 11.222 1.00 83.00 237 ASP A N 1
ATOM 1856 C CA . ASP A 1 237 ? -0.268 -0.475 11.106 1.00 83.00 237 ASP A CA 1
ATOM 1857 C C . ASP A 1 237 ? -0.519 0.938 11.649 1.00 83.00 237 ASP A C 1
ATOM 1859 O O . ASP A 1 237 ? 0.427 1.701 11.829 1.00 83.00 237 ASP A O 1
ATOM 1863 N N . TRP A 1 238 ? -1.774 1.290 11.941 1.00 88.31 238 TRP A N 1
ATOM 1864 C CA . TRP A 1 238 ? -2.197 2.609 12.395 1.00 88.31 238 TRP A CA 1
ATOM 1865 C C . TRP A 1 238 ? -2.113 2.760 13.905 1.00 88.31 238 TRP A C 1
ATOM 1867 O O . TRP A 1 238 ? -2.446 1.853 14.674 1.00 88.31 238 TRP A O 1
ATOM 1877 N N . ARG A 1 239 ? -1.700 3.953 14.330 1.00 91.94 239 ARG A N 1
ATOM 1878 C CA . ARG A 1 239 ? -1.489 4.318 15.727 1.00 91.94 239 ARG A CA 1
ATOM 1879 C C . ARG A 1 239 ? -2.027 5.704 16.003 1.00 91.94 239 ARG A C 1
ATOM 1881 O O . ARG A 1 239 ? -1.864 6.610 15.180 1.00 91.94 239 ARG A O 1
ATOM 1888 N N . ARG A 1 240 ? -2.602 5.870 17.193 1.00 95.31 240 ARG A N 1
ATOM 1889 C CA . ARG A 1 240 ? -2.986 7.171 17.733 1.00 95.31 240 ARG A CA 1
ATOM 1890 C C . ARG A 1 240 ? -2.562 7.298 19.180 1.00 95.31 240 ARG A C 1
ATOM 1892 O O . ARG A 1 240 ? -2.925 6.465 20.000 1.00 95.31 240 ARG A O 1
ATOM 1899 N N . LEU A 1 241 ? -1.827 8.355 19.493 1.00 96.94 241 LEU A N 1
ATOM 1900 C CA . LEU A 1 241 ? -1.449 8.695 20.860 1.00 96.94 241 LEU A CA 1
ATOM 1901 C C . LEU A 1 241 ? -2.095 10.025 21.220 1.00 96.94 241 LEU A C 1
ATOM 1903 O O . LEU A 1 241 ? -1.808 11.041 20.583 1.00 96.94 241 LEU A O 1
ATOM 1907 N N . VAL A 1 242 ? -2.937 10.016 22.250 1.00 96.81 242 VAL A N 1
ATOM 1908 C CA . VAL A 1 242 ? -3.491 11.226 22.849 1.00 96.81 242 VAL A CA 1
ATOM 1909 C C . VAL A 1 242 ? -2.822 11.484 24.194 1.00 96.81 242 VAL A C 1
ATOM 1911 O O . VAL A 1 242 ? -2.714 10.602 25.042 1.00 96.81 242 VAL A O 1
ATOM 1914 N N . GLY A 1 243 ? -2.330 12.702 24.376 1.00 95.94 243 GLY A N 1
ATOM 1915 C CA . GLY A 1 243 ? -1.846 13.214 25.647 1.00 95.94 243 GLY A CA 1
ATOM 1916 C C . GLY A 1 243 ? -2.770 14.312 26.137 1.00 95.94 243 GLY A C 1
ATOM 1917 O O . GLY A 1 243 ? -2.919 15.325 25.457 1.00 95.94 243 GLY A O 1
ATOM 1918 N N . LEU A 1 244 ? -3.361 14.111 27.309 1.00 95.44 244 LEU A N 1
ATOM 1919 C CA . LEU A 1 244 ? -4.263 15.050 27.966 1.00 95.44 244 LEU A CA 1
ATOM 1920 C C . LEU A 1 244 ? -3.564 15.633 29.188 1.00 95.44 244 LEU A C 1
ATOM 1922 O O . LEU A 1 244 ? -3.124 14.890 30.067 1.00 95.44 244 LEU A O 1
ATOM 1926 N N . ASP A 1 245 ? -3.456 16.955 29.257 1.00 92.12 245 ASP A N 1
ATOM 1927 C CA . ASP A 1 245 ? -2.936 17.619 30.446 1.00 92.12 245 ASP A CA 1
ATOM 1928 C C . ASP A 1 245 ? -4.036 17.991 31.444 1.00 92.12 245 ASP A C 1
ATOM 1930 O O . ASP A 1 245 ? -5.220 18.013 31.116 1.00 92.12 245 ASP A O 1
ATOM 1934 N N . ALA A 1 246 ? -3.646 18.257 32.691 1.00 88.50 246 ALA A N 1
ATOM 1935 C CA . ALA A 1 246 ? -4.585 18.652 33.741 1.00 88.50 246 ALA A CA 1
ATOM 1936 C C . ALA A 1 246 ? -5.143 20.075 33.544 1.00 88.50 246 ALA A C 1
ATOM 1938 O O . ALA A 1 246 ? -6.164 20.415 34.135 1.00 88.50 246 ALA A O 1
ATOM 1939 N N . ASP A 1 247 ? -4.493 20.891 32.712 1.00 88.19 247 ASP A N 1
ATOM 1940 C CA . ASP A 1 247 ? -4.872 22.280 32.461 1.00 88.19 247 ASP A CA 1
ATOM 1941 C C . ASP A 1 247 ? -5.909 22.409 31.335 1.00 88.19 247 ASP A C 1
ATOM 1943 O O . ASP A 1 247 ? -6.387 23.514 31.068 1.00 88.19 247 ASP A O 1
ATOM 1947 N N . GLY A 1 248 ? -6.277 21.309 30.670 1.00 92.50 248 GLY A N 1
ATOM 1948 C CA . GLY A 1 248 ? -7.278 21.260 29.606 1.00 92.50 248 GLY A CA 1
ATOM 1949 C C . GLY A 1 248 ? -6.719 21.392 28.185 1.00 92.50 248 GLY A C 1
ATOM 1950 O O . GLY A 1 248 ? -7.467 21.771 27.288 1.00 92.50 248 GLY A O 1
ATOM 1951 N N . ASN A 1 249 ? -5.430 21.145 27.946 1.00 95.06 249 ASN A N 1
ATOM 1952 C CA . ASN A 1 249 ? -4.849 21.013 26.610 1.00 95.06 249 ASN A CA 1
ATOM 1953 C C . ASN A 1 249 ? -4.618 19.546 26.228 1.00 95.06 249 ASN A C 1
ATOM 1955 O O . ASN A 1 249 ? -4.334 18.684 27.063 1.00 95.06 249 ASN A O 1
ATOM 1959 N N . TYR A 1 250 ? -4.718 19.273 24.930 1.00 95.88 250 TYR A N 1
ATOM 1960 C CA . TYR A 1 250 ? -4.447 17.965 24.350 1.00 95.88 250 TYR A CA 1
ATOM 1961 C C . TYR A 1 250 ? -3.347 18.038 23.288 1.00 95.88 250 TYR A C 1
ATOM 1963 O O . TYR A 1 250 ? -3.113 19.073 22.657 1.00 95.88 250 TYR A O 1
ATOM 1971 N N . ARG A 1 251 ? -2.701 16.895 23.068 1.00 95.94 251 ARG A N 1
ATOM 1972 C CA . ARG A 1 251 ? -1.882 16.571 21.896 1.00 95.94 251 ARG A CA 1
ATOM 1973 C C . ARG A 1 251 ? -2.384 15.246 21.345 1.00 95.94 251 ARG A C 1
ATOM 1975 O O . ARG A 1 251 ? -2.485 14.293 22.105 1.00 95.94 251 ARG A O 1
ATOM 1982 N N . LEU A 1 252 ? -2.685 15.179 20.058 1.00 96.56 252 LEU A N 1
ATOM 1983 C CA . LEU A 1 252 ? -3.143 13.972 19.378 1.00 96.56 252 LEU A CA 1
ATOM 1984 C C . LEU A 1 252 ? -2.246 13.724 18.169 1.00 96.56 252 LEU A C 1
ATOM 1986 O O . LEU A 1 252 ? -2.101 14.591 17.308 1.00 96.56 252 LEU A O 1
ATOM 1990 N N . LEU A 1 253 ? -1.626 12.551 18.118 1.00 97.00 253 LEU A N 1
ATOM 1991 C CA . LEU A 1 253 ? -0.717 12.151 17.053 1.00 97.00 253 LEU A CA 1
ATOM 1992 C C . LEU A 1 253 ? -1.234 10.889 16.378 1.00 97.00 253 LEU A C 1
ATOM 1994 O O . LEU A 1 253 ? -1.417 9.881 17.048 1.00 97.00 253 LEU A O 1
ATOM 1998 N N . PHE A 1 254 ? -1.379 10.939 15.060 1.00 96.19 254 PHE A N 1
ATOM 1999 C CA . PHE A 1 254 ? -1.646 9.804 14.187 1.00 96.19 254 PHE A CA 1
ATOM 2000 C C . PHE A 1 254 ? -0.368 9.448 13.441 1.00 96.19 254 PHE A C 1
ATOM 2002 O O . PHE A 1 254 ? 0.302 10.339 12.912 1.00 96.19 254 PHE A O 1
ATOM 2009 N N . TRP A 1 255 ? -0.051 8.165 13.335 1.00 94.88 255 TRP A N 1
ATOM 2010 C CA . TRP A 1 255 ? 0.999 7.689 12.439 1.00 94.88 255 TRP A CA 1
ATOM 2011 C C . TRP A 1 255 ? 0.762 6.234 12.046 1.00 94.88 255 TRP A C 1
ATOM 2013 O O . TRP A 1 255 ? -0.080 5.544 12.621 1.00 94.88 255 TRP A O 1
ATOM 2023 N N . LYS A 1 256 ? 1.516 5.785 11.047 1.00 91.81 256 LYS A N 1
ATOM 2024 C CA . LYS A 1 256 ? 1.679 4.375 10.713 1.00 91.81 256 LYS A CA 1
ATOM 2025 C C . LYS A 1 256 ? 3.109 3.949 10.944 1.00 91.81 256 LYS A C 1
ATOM 2027 O O . LYS A 1 256 ? 3.998 4.749 10.661 1.00 91.81 256 LYS A O 1
ATOM 2032 N N . ASN A 1 257 ? 3.336 2.711 11.360 1.00 87.75 257 ASN A N 1
ATOM 2033 C CA . ASN A 1 257 ? 4.650 2.085 11.243 1.00 87.75 257 ASN A CA 1
ATOM 2034 C C . ASN A 1 257 ? 4.625 1.116 10.067 1.00 87.75 257 ASN A C 1
ATOM 2036 O O . ASN A 1 257 ? 3.771 0.235 10.001 1.00 87.75 257 ASN A O 1
ATOM 2040 N N . ASP A 1 258 ? 5.558 1.281 9.138 1.00 86.06 258 ASP A N 1
ATOM 2041 C CA . ASP A 1 258 ? 5.721 0.327 8.056 1.00 86.06 258 ASP A CA 1
ATOM 2042 C C . ASP A 1 258 ? 6.087 -1.060 8.612 1.00 86.06 258 ASP A C 1
ATOM 2044 O O . ASP A 1 258 ? 7.035 -1.202 9.380 1.00 86.06 258 ASP A O 1
ATOM 2048 N N . HIS A 1 259 ? 5.344 -2.097 8.231 1.00 83.06 259 HIS A N 1
ATOM 2049 C CA . HIS A 1 259 ? 5.539 -3.439 8.786 1.00 83.06 259 HIS A CA 1
ATOM 2050 C C . HIS A 1 259 ? 6.878 -4.099 8.400 1.00 83.06 259 HIS A C 1
ATOM 2052 O O . HIS A 1 259 ? 7.275 -5.074 9.034 1.00 83.06 259 HIS A O 1
ATOM 2058 N N . LYS A 1 260 ? 7.574 -3.607 7.366 1.00 85.75 260 LYS A N 1
ATOM 2059 C CA . LYS A 1 260 ? 8.863 -4.133 6.885 1.00 85.75 260 LYS A CA 1
ATOM 2060 C C . LYS A 1 260 ? 10.048 -3.355 7.430 1.00 85.75 260 LYS A C 1
ATOM 2062 O O . LYS A 1 260 ? 11.073 -3.954 7.736 1.00 85.75 260 LYS A O 1
ATOM 2067 N N . THR A 1 261 ? 9.938 -2.032 7.531 1.00 84.50 261 THR A N 1
ATOM 2068 C CA . THR A 1 261 ? 11.046 -1.156 7.949 1.00 84.50 261 THR A CA 1
ATOM 2069 C C . THR A 1 261 ? 10.886 -0.613 9.365 1.00 84.50 261 THR A C 1
ATOM 2071 O O . THR A 1 261 ? 11.863 -0.157 9.954 1.00 84.50 261 THR A O 1
ATOM 2074 N N . GLY A 1 262 ? 9.674 -0.641 9.923 1.00 84.50 262 GLY A N 1
ATOM 2075 C CA . GLY A 1 262 ? 9.314 -0.002 11.190 1.00 84.50 262 GLY A CA 1
ATOM 2076 C C . GLY A 1 262 ? 9.192 1.523 11.098 1.00 84.50 262 GLY A C 1
ATOM 2077 O O . GLY A 1 262 ? 8.802 2.172 12.074 1.00 84.50 262 GLY A O 1
ATOM 2078 N N . GLU A 1 263 ? 9.510 2.119 9.943 1.00 87.38 263 GLU A N 1
ATOM 2079 C CA . GLU A 1 263 ? 9.561 3.568 9.778 1.00 87.38 263 GLU A CA 1
ATOM 2080 C C . GLU A 1 263 ? 8.178 4.206 9.906 1.00 87.38 263 GLU A C 1
ATOM 2082 O O . GLU A 1 263 ? 7.171 3.701 9.403 1.00 87.38 263 GLU A O 1
ATOM 2087 N N . ALA A 1 264 ? 8.140 5.357 10.579 1.00 90.94 264 ALA A N 1
ATOM 2088 C CA . ALA A 1 264 ? 6.909 6.097 10.775 1.00 90.94 264 ALA A CA 1
ATOM 2089 C C . ALA A 1 264 ? 6.517 6.890 9.517 1.00 90.94 264 ALA A C 1
ATOM 2091 O O . ALA A 1 264 ? 7.310 7.671 8.988 1.00 90.94 264 ALA A O 1
ATOM 2092 N N . SER A 1 265 ? 5.266 6.762 9.079 1.00 91.00 265 SER A N 1
ATOM 2093 C CA . SER A 1 265 ? 4.701 7.499 7.944 1.00 91.00 265 SER A CA 1
ATOM 2094 C C . SER A 1 265 ? 3.262 7.956 8.222 1.00 91.00 265 SER A C 1
ATOM 2096 O O . SER A 1 265 ? 2.725 7.735 9.308 1.00 91.00 265 SER A O 1
ATOM 2098 N N . GLY A 1 266 ? 2.643 8.675 7.276 1.00 90.12 266 GLY A N 1
ATOM 2099 C CA . GLY A 1 266 ? 1.248 9.126 7.409 1.00 90.12 266 GLY A CA 1
ATOM 2100 C C . GLY A 1 266 ? 0.988 10.059 8.600 1.00 90.12 266 GLY A C 1
ATOM 2101 O O . GLY A 1 266 ? -0.136 10.109 9.098 1.00 90.12 266 GLY A O 1
ATOM 2102 N N . ILE A 1 267 ? 2.025 10.763 9.066 1.00 94.38 267 ILE A N 1
ATOM 2103 C CA . ILE A 1 267 ? 2.012 11.486 10.340 1.00 94.38 267 ILE A CA 1
ATOM 2104 C C . ILE A 1 267 ? 1.061 12.687 10.285 1.00 94.38 267 ILE A C 1
ATOM 2106 O O . ILE A 1 267 ? 1.222 13.577 9.444 1.00 94.38 267 ILE A O 1
ATOM 2110 N N . ARG A 1 268 ? 0.105 12.736 11.216 1.00 94.62 268 ARG A N 1
ATOM 2111 C CA . ARG A 1 268 ? -0.792 13.881 11.441 1.00 94.62 268 ARG A CA 1
ATOM 2112 C C . ARG A 1 268 ? -0.806 14.222 12.921 1.00 94.62 268 ARG A C 1
ATOM 2114 O O . ARG A 1 268 ? -0.791 13.331 13.760 1.00 94.62 268 ARG A O 1
ATOM 2121 N N . HIS A 1 269 ? -0.803 15.507 13.243 1.00 95.12 269 HIS A N 1
ATOM 2122 C CA . HIS A 1 269 ? -0.706 15.979 14.618 1.00 95.12 269 HIS A CA 1
ATOM 2123 C C . HIS A 1 269 ? -1.670 17.136 14.850 1.00 95.12 269 HIS A C 1
ATOM 2125 O O . HIS A 1 269 ? -1.703 18.082 14.060 1.00 95.12 269 HIS A O 1
ATOM 2131 N N . TYR A 1 270 ? -2.370 17.075 15.976 1.00 95.69 270 TYR A N 1
ATOM 2132 C CA . TYR A 1 270 ? -3.305 18.081 16.452 1.00 95.69 270 TYR A CA 1
ATOM 2133 C C . TYR A 1 270 ? -2.954 18.452 17.886 1.00 95.69 270 TYR A C 1
ATOM 2135 O O . TYR A 1 270 ? -2.521 17.618 18.680 1.00 95.69 270 TYR A O 1
ATOM 2143 N N . SER A 1 271 ? -3.157 19.714 18.226 1.00 95.25 271 SER A N 1
ATOM 2144 C CA . SER A 1 271 ? -3.004 20.206 19.587 1.00 95.25 271 SER A CA 1
ATOM 2145 C C . SER A 1 271 ? -3.975 21.348 19.806 1.00 95.25 271 SER A C 1
ATOM 2147 O O . SER A 1 271 ? -4.162 22.170 18.908 1.00 95.25 271 SER A O 1
ATOM 2149 N N . GLY A 1 272 ? -4.547 21.433 20.996 1.00 96.44 272 GLY A N 1
ATOM 2150 C CA . GLY A 1 272 ? -5.543 22.448 21.302 1.00 96.44 272 GLY A CA 1
ATOM 2151 C C . GLY A 1 272 ? -6.088 22.285 22.707 1.00 96.44 272 GLY A C 1
ATOM 2152 O O . GLY A 1 272 ? -5.441 21.687 23.565 1.00 96.44 272 GLY A O 1
ATOM 2153 N N . ARG A 1 273 ? -7.287 22.818 22.934 1.00 97.38 273 ARG A N 1
ATOM 2154 C CA . ARG A 1 273 ? -8.015 22.677 24.194 1.00 97.38 273 ARG A CA 1
ATOM 2155 C C . ARG A 1 273 ? -8.967 21.493 24.121 1.00 97.38 273 ARG A C 1
ATOM 2157 O O . ARG A 1 273 ? -9.505 21.193 23.058 1.00 97.38 273 ARG A O 1
ATOM 2164 N N . TYR A 1 274 ? -9.168 20.828 25.248 1.00 96.75 274 TYR A N 1
ATOM 2165 C CA . TYR A 1 274 ? -10.277 19.909 25.424 1.00 96.75 274 TYR A CA 1
ATOM 2166 C C . TYR A 1 274 ? -11.185 20.393 26.548 1.00 96.75 274 TYR A C 1
ATOM 2168 O O . TYR A 1 274 ? -10.768 21.129 27.447 1.00 96.75 274 TYR A O 1
ATOM 2176 N N . ARG A 1 275 ? -12.450 19.994 26.475 1.00 95.62 275 ARG A N 1
ATOM 2177 C CA . ARG A 1 275 ? -13.464 20.269 27.491 1.00 95.62 275 ARG A CA 1
ATOM 2178 C C . ARG A 1 275 ? -13.984 18.958 28.047 1.00 95.62 275 ARG A C 1
ATOM 2180 O O . ARG A 1 275 ? -14.113 17.991 27.307 1.00 95.62 275 ARG A O 1
ATOM 2187 N N . VAL A 1 276 ? -14.271 18.952 29.340 1.00 94.69 276 VAL A N 1
ATOM 2188 C CA . VAL A 1 276 ? -14.977 17.859 30.008 1.00 94.69 276 VAL A CA 1
ATOM 2189 C C . VAL A 1 276 ? -16.438 18.274 30.106 1.00 94.69 276 VAL A C 1
ATOM 2191 O O . VAL A 1 276 ? -16.724 19.385 30.552 1.00 94.69 276 VAL A O 1
ATOM 2194 N N . LEU A 1 277 ? -17.333 17.420 29.629 1.00 94.88 277 LEU A N 1
ATOM 2195 C CA . LEU A 1 277 ? -18.773 17.628 29.622 1.00 94.88 277 LEU A CA 1
ATOM 2196 C C . LEU A 1 277 ? -19.413 16.476 30.392 1.00 94.88 277 LEU A C 1
ATOM 2198 O O . LEU A 1 277 ? -19.210 15.319 30.031 1.00 94.88 277 LEU A O 1
ATOM 2202 N N . ASP A 1 278 ? -20.184 16.796 31.425 1.00 93.38 278 ASP A N 1
ATOM 2203 C CA . ASP A 1 278 ? -21.055 15.818 32.071 1.00 93.38 278 ASP A CA 1
ATOM 2204 C C . ASP A 1 278 ? -22.322 15.673 31.217 1.00 93.38 278 ASP A C 1
ATOM 2206 O O . ASP A 1 278 ? -22.946 16.679 30.857 1.00 93.38 278 ASP A O 1
ATOM 2210 N N . THR A 1 279 ? -22.679 14.446 30.838 1.00 91.62 279 THR A N 1
ATOM 2211 C CA . THR A 1 279 ? -23.921 14.186 30.096 1.00 91.62 279 THR A CA 1
ATOM 2212 C C . THR A 1 279 ? -25.118 14.135 31.045 1.00 91.62 279 THR A C 1
ATOM 2214 O O . THR A 1 279 ? -24.960 14.018 32.262 1.00 91.62 279 THR A O 1
ATOM 2217 N N . GLU A 1 280 ? -26.335 14.217 30.503 1.00 87.19 280 GLU A N 1
ATOM 2218 C CA . GLU A 1 280 ? -27.562 14.125 31.311 1.00 87.19 280 GLU A CA 1
ATOM 2219 C C . GLU A 1 280 ? -27.671 12.778 32.048 1.00 87.19 280 GLU A C 1
ATOM 2221 O O . GLU A 1 280 ? -28.232 12.699 33.139 1.00 87.19 280 GLU A O 1
ATOM 2226 N N . GLU A 1 281 ? -27.071 11.735 31.480 1.00 87.88 281 GLU A N 1
ATOM 2227 C CA . GLU A 1 281 ? -27.009 10.372 32.003 1.00 87.88 281 GLU A CA 1
ATOM 2228 C C . GLU A 1 281 ? -25.868 10.157 33.013 1.00 87.88 281 GLU A C 1
ATOM 2230 O O . GLU A 1 281 ? -25.726 9.062 33.555 1.00 87.88 281 GLU A O 1
ATOM 2235 N N . GLY A 1 282 ? -25.071 11.195 33.295 1.00 89.19 282 GLY A N 1
ATOM 2236 C CA . GLY A 1 282 ? -23.955 11.148 34.242 1.00 89.19 282 GLY A CA 1
ATOM 2237 C C . GLY A 1 282 ? -22.639 10.633 33.654 1.00 89.19 282 GLY A C 1
ATOM 2238 O O . GLY A 1 282 ? -21.703 10.378 34.414 1.00 89.19 282 GLY A O 1
ATOM 2239 N N . ASP A 1 283 ? -22.544 10.494 32.329 1.00 93.81 283 ASP A N 1
ATOM 2240 C CA . ASP A 1 283 ? -21.295 10.121 31.671 1.00 93.81 283 ASP A CA 1
ATOM 2241 C C . ASP A 1 283 ? -20.331 11.306 31.578 1.00 93.81 283 ASP A C 1
ATOM 2243 O O . ASP A 1 283 ? -20.726 12.468 31.502 1.00 93.81 283 ASP A O 1
ATOM 2247 N N . CYS A 1 284 ? -19.036 10.999 31.509 1.00 94.44 284 CYS A N 1
ATOM 2248 C CA . CYS A 1 284 ? -17.988 11.990 31.309 1.00 94.44 284 CYS A CA 1
ATOM 2249 C C . CYS A 1 284 ? -17.526 11.982 29.844 1.00 94.44 284 CYS A C 1
ATOM 2251 O O . CYS A 1 284 ? -16.800 11.079 29.424 1.00 94.44 284 CYS A O 1
ATOM 2253 N N . LEU A 1 285 ? -17.921 12.988 29.062 1.00 96.06 285 LEU A N 1
ATOM 2254 C CA . LEU A 1 285 ? -17.527 13.147 27.661 1.00 96.06 285 LEU A CA 1
ATOM 2255 C C . LEU A 1 285 ? -16.436 14.213 27.518 1.00 96.06 285 LEU A C 1
ATOM 2257 O O . LEU A 1 285 ? -16.627 15.388 27.829 1.00 96.06 285 LEU A O 1
ATOM 2261 N N . LEU A 1 286 ? -15.288 13.818 26.983 1.00 96.62 286 LEU A N 1
ATOM 2262 C CA . LEU A 1 286 ? -14.225 14.727 26.579 1.00 96.62 286 LEU A CA 1
ATOM 2263 C C . LEU A 1 286 ? -14.477 15.199 25.150 1.00 96.62 286 LEU A C 1
ATOM 2265 O O . LEU A 1 286 ? -14.700 14.377 24.263 1.00 96.62 286 LEU A O 1
ATOM 2269 N N . ARG A 1 287 ? -14.378 16.508 24.910 1.00 97.56 287 ARG A N 1
ATOM 2270 C CA . ARG A 1 287 ? -14.428 17.083 23.564 1.00 97.56 287 ARG A CA 1
ATOM 2271 C C . ARG A 1 287 ? -13.137 17.802 23.214 1.00 97.56 287 ARG A C 1
ATOM 2273 O O . ARG A 1 287 ? -12.804 18.797 23.858 1.00 97.56 287 ARG A O 1
ATOM 2280 N N . LEU A 1 288 ? -12.419 17.299 22.214 1.00 97.62 288 LEU A N 1
ATOM 2281 C CA . LEU A 1 288 ? -11.204 17.895 21.670 1.00 97.62 288 LEU A CA 1
ATOM 2282 C C . LEU A 1 288 ? -11.580 18.950 20.624 1.00 97.62 288 LEU A C 1
ATOM 2284 O O . LEU A 1 288 ? -12.299 18.663 19.669 1.00 97.62 288 LEU A O 1
ATOM 2288 N N . ASP A 1 289 ? -11.051 20.164 20.757 1.00 95.50 289 ASP A N 1
ATOM 2289 C CA . ASP A 1 289 ? -11.220 21.204 19.741 1.00 95.50 289 ASP A CA 1
ATOM 2290 C C . ASP A 1 289 ? -10.255 20.925 18.565 1.00 95.50 289 ASP A C 1
ATOM 2292 O O . ASP A 1 289 ? -9.177 21.524 18.464 1.00 95.50 289 ASP A O 1
ATOM 2296 N N . LEU A 1 290 ? -10.584 19.943 17.716 1.00 93.94 290 LEU A N 1
ATOM 2297 C CA . LEU A 1 290 ? -9.789 19.570 16.538 1.00 93.94 290 LEU A CA 1
ATOM 2298 C C . LEU A 1 290 ? -9.884 20.645 15.446 1.00 93.94 290 LEU A C 1
ATOM 2300 O O . LEU A 1 290 ? -10.970 21.046 15.028 1.00 93.94 290 LEU A O 1
ATOM 2304 N N . VAL A 1 291 ? -8.729 21.091 14.941 1.00 93.12 291 VAL A N 1
ATOM 2305 C CA . VAL A 1 291 ? -8.635 22.052 13.830 1.00 93.12 291 VAL A CA 1
ATOM 2306 C C . VAL A 1 291 ? -8.047 21.354 12.609 1.00 93.12 291 VAL A C 1
ATOM 2308 O O . VAL A 1 291 ? -6.848 21.070 12.554 1.00 93.12 291 VAL A O 1
ATOM 2311 N N . PHE A 1 292 ? -8.891 21.074 11.616 1.00 91.44 292 PHE A N 1
ATOM 2312 C CA . PHE A 1 292 ? -8.475 20.344 10.423 1.00 91.44 292 PHE A CA 1
ATOM 2313 C C . PHE A 1 292 ? -7.633 21.201 9.473 1.00 91.44 292 PHE A C 1
ATOM 2315 O O . PHE A 1 292 ? -7.940 22.349 9.158 1.00 91.44 292 PHE A O 1
ATOM 2322 N N . THR A 1 293 ? -6.561 20.594 8.975 1.00 88.94 293 THR A N 1
ATOM 2323 C CA . THR A 1 293 ? -5.696 21.113 7.909 1.00 88.94 293 THR A CA 1
ATOM 2324 C C . THR A 1 293 ? -5.907 20.331 6.610 1.00 88.94 293 THR A C 1
ATOM 2326 O O . THR A 1 293 ? -6.514 19.261 6.628 1.00 88.94 293 THR A O 1
ATOM 2329 N N . GLY A 1 294 ? -5.319 20.783 5.496 1.00 84.81 294 GLY A N 1
ATOM 2330 C CA . GLY A 1 294 ? -5.350 20.051 4.218 1.00 84.81 294 GLY A CA 1
ATOM 2331 C C . GLY A 1 294 ? -4.671 18.670 4.230 1.00 84.81 294 GLY A C 1
ATOM 2332 O O . GLY A 1 294 ? -4.748 17.957 3.239 1.00 84.81 294 GLY A O 1
ATOM 2333 N N . LYS A 1 295 ? -4.000 18.290 5.328 1.00 86.75 295 LYS A N 1
ATOM 2334 C CA . LYS A 1 295 ? -3.452 16.939 5.541 1.00 86.75 295 LYS A CA 1
ATOM 2335 C C . LYS A 1 295 ? -4.381 16.023 6.345 1.00 86.75 295 LYS A C 1
ATOM 2337 O O . LYS A 1 295 ? -4.037 14.862 6.530 1.00 86.75 295 LYS A O 1
ATOM 2342 N N . SER A 1 296 ? -5.493 16.546 6.861 1.00 89.00 296 SER A N 1
ATOM 2343 C CA . SER A 1 296 ? -6.434 15.776 7.682 1.00 89.00 296 SER A CA 1
ATOM 2344 C C . SER A 1 296 ? -7.223 14.803 6.825 1.00 89.00 296 SER A C 1
ATOM 2346 O O . SER A 1 296 ? -7.516 15.086 5.662 1.00 89.00 296 SER A O 1
ATOM 2348 N N . LEU A 1 297 ? -7.595 13.682 7.422 1.00 88.19 297 LEU A N 1
ATOM 2349 C CA . LEU A 1 297 ? -8.539 12.733 6.855 1.00 88.19 297 LEU A CA 1
ATOM 2350 C C . LEU A 1 297 ? -9.925 12.982 7.450 1.00 88.19 297 LEU A C 1
ATOM 2352 O O . LEU A 1 297 ? -10.042 13.449 8.580 1.00 88.19 297 LEU A O 1
ATOM 2356 N N . GLY A 1 298 ? -10.981 12.645 6.706 1.00 85.00 298 GLY A N 1
ATOM 2357 C CA . GLY A 1 298 ? -12.353 12.766 7.213 1.00 85.00 298 GLY A CA 1
ATOM 2358 C C . GLY A 1 298 ? -12.583 11.952 8.492 1.00 85.00 298 GLY A C 1
ATOM 2359 O O . GLY A 1 298 ? -13.274 12.414 9.389 1.00 85.00 298 GLY A O 1
ATOM 2360 N N . SER A 1 299 ? -11.926 10.794 8.608 1.00 86.44 299 SER A N 1
ATOM 2361 C CA . SER A 1 299 ? -11.964 9.931 9.794 1.00 86.44 299 SER A CA 1
ATOM 2362 C C . SER A 1 299 ? -11.299 10.537 11.031 1.00 86.44 299 SER A C 1
ATOM 2364 O O . SER A 1 299 ? -11.559 10.074 12.132 1.00 86.44 299 SER A O 1
ATOM 2366 N N . ASP A 1 300 ? -10.447 11.560 10.887 1.00 90.62 300 ASP A N 1
ATOM 2367 C CA . ASP A 1 300 ? -9.807 12.201 12.046 1.00 90.62 300 ASP A CA 1
ATOM 2368 C C . ASP A 1 300 ? -10.846 12.913 12.934 1.00 90.62 300 ASP A C 1
ATOM 2370 O O . ASP A 1 300 ? -10.575 13.192 14.098 1.00 90.62 300 ASP A O 1
ATOM 2374 N N . ALA A 1 301 ? -12.040 13.197 12.397 1.00 90.62 301 ALA A N 1
ATOM 2375 C CA . ALA A 1 301 ? -13.159 13.747 13.154 1.00 90.62 301 ALA A CA 1
ATOM 2376 C C . ALA A 1 301 ? -13.760 12.763 14.168 1.00 90.62 301 ALA A C 1
ATOM 2378 O O . ALA A 1 301 ? -14.363 13.216 15.135 1.00 90.62 301 ALA A O 1
ATOM 2379 N N . ASP A 1 302 ? -13.551 11.452 14.005 1.00 91.50 302 ASP A N 1
ATOM 2380 C CA . ASP A 1 302 ? -14.067 10.434 14.934 1.00 91.50 302 ASP A CA 1
ATOM 2381 C C . ASP A 1 302 ? -13.384 10.500 16.316 1.00 91.50 302 ASP A C 1
ATOM 2383 O O . ASP A 1 302 ? -13.876 9.927 17.288 1.00 91.50 302 ASP A O 1
ATOM 2387 N N . ASP A 1 303 ? -12.245 11.196 16.404 1.00 93.25 303 ASP A N 1
ATOM 2388 C CA . ASP A 1 303 ? -11.444 11.383 17.615 1.00 93.25 303 ASP A CA 1
ATOM 2389 C C . ASP A 1 303 ? -11.759 12.703 18.357 1.00 93.25 303 ASP A C 1
ATOM 2391 O O . ASP A 1 303 ? -11.063 13.047 19.314 1.00 93.25 303 ASP A O 1
ATOM 2395 N N . ASP A 1 304 ? -12.787 13.463 17.944 1.00 93.88 304 ASP A N 1
ATOM 2396 C CA . ASP A 1 304 ? -13.174 14.721 18.608 1.00 93.88 304 ASP A CA 1
ATOM 2397 C C . ASP A 1 304 ? -13.914 14.501 19.939 1.00 93.88 304 ASP A C 1
ATOM 2399 O O . ASP A 1 304 ? -13.837 15.351 20.826 1.00 93.88 304 ASP A O 1
ATOM 2403 N N . GLY A 1 305 ? -14.612 13.374 20.091 1.00 97.06 305 GLY A N 1
ATOM 2404 C CA . GLY A 1 305 ? -15.456 13.048 21.237 1.00 97.06 305 GLY A CA 1
ATOM 2405 C C . GLY A 1 305 ? -15.058 11.720 21.869 1.00 97.06 305 GLY A C 1
ATOM 2406 O O . GLY A 1 305 ? -15.166 10.673 21.230 1.00 97.06 305 GLY A O 1
ATOM 2407 N N . LEU A 1 306 ? -14.630 11.751 23.132 1.00 97.44 306 LEU A N 1
ATOM 2408 C CA . LEU A 1 306 ? -14.126 10.582 23.853 1.00 97.44 306 LEU A CA 1
ATOM 2409 C C . LEU A 1 306 ? -14.819 10.429 25.213 1.00 97.44 306 LEU A C 1
ATOM 2411 O O . LEU A 1 306 ? -14.655 11.278 26.085 1.00 97.44 306 LEU A O 1
ATOM 2415 N N . TYR A 1 307 ? -15.552 9.341 25.430 1.00 96.69 307 TYR A N 1
ATOM 2416 C CA . TYR A 1 307 ? -16.094 9.007 26.747 1.00 96.69 307 TYR A CA 1
ATOM 2417 C C . TYR A 1 307 ? -14.983 8.508 27.667 1.00 96.69 307 TYR A C 1
ATOM 2419 O O . TYR A 1 307 ? -14.255 7.580 27.316 1.00 96.69 307 TYR A O 1
ATOM 2427 N N . LEU A 1 308 ? -14.865 9.097 28.855 1.00 94.25 308 LEU A N 1
ATOM 2428 C CA . LEU A 1 308 ? -13.990 8.604 29.909 1.00 94.25 308 LEU A CA 1
ATOM 2429 C C . LEU A 1 308 ? -14.715 7.506 30.693 1.00 94.25 308 LEU A C 1
ATOM 2431 O O . LEU A 1 308 ? -15.633 7.780 31.461 1.00 94.25 308 LEU A O 1
ATOM 2435 N N . MET A 1 309 ? -14.253 6.272 30.529 1.00 92.38 309 MET A N 1
ATOM 2436 C CA . MET A 1 309 ? -14.714 5.096 31.263 1.00 92.38 309 MET A CA 1
ATOM 2437 C C . MET A 1 309 ? -13.690 4.702 32.331 1.00 92.38 309 MET A C 1
ATOM 2439 O O . MET A 1 309 ? -12.490 4.951 32.177 1.00 92.38 309 MET A O 1
ATOM 2443 N N . ARG A 1 310 ? -14.138 4.053 33.409 1.00 88.50 310 ARG A N 1
ATOM 2444 C CA . ARG A 1 310 ? -13.257 3.463 34.423 1.00 88.50 310 ARG A CA 1
ATOM 2445 C C . ARG A 1 310 ? -13.710 2.052 34.741 1.00 88.50 310 ARG A C 1
ATOM 2447 O O . ARG A 1 310 ? -14.850 1.862 35.126 1.00 88.50 310 ARG A O 1
ATOM 2454 N N . SER A 1 311 ? -12.784 1.104 34.664 1.00 87.75 311 SER A N 1
ATOM 2455 C CA . SER A 1 311 ? -13.012 -0.264 35.124 1.00 87.75 311 SER A CA 1
ATOM 2456 C C . SER A 1 311 ? -11.773 -0.791 35.831 1.00 87.75 311 SER A C 1
ATOM 2458 O O . SER A 1 311 ? -10.649 -0.542 35.388 1.00 87.75 311 SER A O 1
ATOM 2460 N N . GLY A 1 312 ? -11.950 -1.449 36.980 1.00 81.31 312 GLY A N 1
ATOM 2461 C CA . GLY A 1 312 ? -10.832 -2.001 37.758 1.00 81.31 312 GLY A CA 1
ATOM 2462 C C . GLY A 1 312 ? -9.749 -0.972 38.131 1.00 81.31 312 GLY A C 1
ATOM 2463 O O . GLY A 1 312 ? -8.576 -1.319 38.254 1.00 81.31 312 GLY A O 1
ATOM 2464 N N . GLY A 1 313 ? -10.114 0.311 38.252 1.00 75.38 313 GLY A N 1
ATOM 2465 C CA . GLY A 1 313 ? -9.183 1.415 38.519 1.00 75.38 313 GLY A CA 1
ATOM 2466 C C . GLY A 1 313 ? -8.375 1.907 37.308 1.00 75.38 313 GLY A C 1
ATOM 2467 O O . GLY A 1 313 ? -7.567 2.821 37.462 1.00 75.38 313 GLY A O 1
ATOM 2468 N N . GLN A 1 314 ? -8.590 1.358 36.108 1.00 84.06 314 GLN A N 1
ATOM 2469 C CA . GLN A 1 314 ? -7.932 1.801 34.876 1.00 84.06 314 GLN A CA 1
ATOM 2470 C C . GLN A 1 314 ? -8.866 2.690 34.039 1.00 84.06 314 GLN A C 1
ATOM 2472 O O . GLN A 1 314 ? -10.005 2.296 33.772 1.00 84.06 314 GLN A O 1
ATOM 2477 N N . PRO A 1 315 ? -8.419 3.891 33.622 1.00 91.06 315 PRO A N 1
ATOM 2478 C CA . PRO A 1 315 ? -9.201 4.750 32.744 1.00 91.06 315 PRO A CA 1
ATOM 2479 C C . PRO A 1 315 ? -9.086 4.293 31.289 1.00 91.06 315 PRO A C 1
ATOM 2481 O O . PRO A 1 315 ? -7.991 3.988 30.827 1.00 91.06 315 PRO A O 1
ATOM 2484 N N . LEU A 1 316 ? -10.189 4.324 30.551 1.00 93.38 316 LEU A N 1
ATOM 2485 C CA . LEU A 1 316 ? -10.238 4.100 29.106 1.00 93.38 316 LEU A CA 1
ATOM 2486 C C . LEU A 1 316 ? -10.936 5.283 28.440 1.00 93.38 316 LEU A C 1
ATOM 2488 O O . LEU A 1 316 ? -11.859 5.859 29.014 1.00 93.38 316 LEU A O 1
ATOM 2492 N N . LEU A 1 317 ? -10.500 5.641 27.233 1.00 96.06 317 LEU A N 1
ATOM 2493 C CA . LEU A 1 317 ? -11.181 6.647 26.418 1.00 96.06 317 LEU A CA 1
ATOM 2494 C C . LEU A 1 317 ? -11.878 5.952 25.255 1.00 96.06 317 LEU A C 1
ATOM 2496 O O . LEU A 1 317 ? -11.208 5.320 24.447 1.00 96.06 317 LEU A O 1
ATOM 2500 N N . LEU A 1 318 ? -13.199 6.053 25.168 1.00 97.06 318 LEU A N 1
ATOM 2501 C CA . LEU A 1 318 ? -13.998 5.399 24.132 1.00 97.06 318 LEU A CA 1
ATOM 2502 C C . LEU A 1 318 ? -14.432 6.427 23.090 1.00 97.06 318 LEU A C 1
ATOM 2504 O O . LEU A 1 318 ? -15.005 7.452 23.451 1.00 97.06 318 LEU A O 1
ATOM 2508 N N . GLN A 1 319 ? -14.206 6.166 21.804 1.00 96.75 319 GLN A N 1
ATOM 2509 C CA . GLN A 1 319 ? -14.674 7.066 20.752 1.00 96.75 319 GLN A CA 1
ATOM 2510 C C . GLN A 1 319 ? -16.205 7.123 20.720 1.00 96.75 319 GLN A C 1
ATOM 2512 O O . GLN A 1 319 ? -16.872 6.105 20.517 1.00 96.75 319 GLN A O 1
ATOM 2517 N N . ALA A 1 320 ? -16.770 8.324 20.848 1.00 96.62 320 ALA A N 1
ATOM 2518 C CA . ALA A 1 320 ? -18.215 8.537 20.810 1.00 96.62 320 ALA A CA 1
ATOM 2519 C C . ALA A 1 320 ? -18.823 8.064 19.477 1.00 96.62 320 ALA A C 1
ATOM 2521 O O . ALA A 1 320 ? -19.863 7.409 19.459 1.00 96.62 320 ALA A O 1
ATOM 2522 N N . ALA A 1 321 ? -18.122 8.307 18.364 1.00 94.81 321 ALA A N 1
ATOM 2523 C CA . ALA A 1 321 ? -18.537 7.885 17.025 1.00 94.81 321 ALA A CA 1
ATOM 2524 C C . ALA A 1 321 ? -18.579 6.354 16.832 1.00 94.81 321 ALA A C 1
ATOM 2526 O O . ALA A 1 321 ? -19.135 5.878 15.844 1.00 94.81 321 ALA A O 1
ATOM 2527 N N . ARG A 1 322 ? -18.002 5.570 17.757 1.00 94.69 322 ARG A N 1
ATOM 2528 C CA . ARG A 1 322 ? -17.866 4.106 17.650 1.00 94.69 322 ARG A CA 1
ATOM 2529 C C . ARG A 1 322 ? -18.641 3.324 18.704 1.00 94.69 322 ARG A C 1
ATOM 2531 O O . ARG A 1 322 ? -18.512 2.102 18.760 1.00 94.69 322 ARG A O 1
ATOM 2538 N N . LEU A 1 323 ? -19.469 3.975 19.525 1.00 94.94 323 LEU A N 1
ATOM 2539 C CA . LEU A 1 323 ? -20.204 3.276 20.586 1.00 94.94 323 LEU A CA 1
ATOM 2540 C C . LEU A 1 323 ? -21.125 2.168 20.049 1.00 94.94 323 LEU A C 1
ATOM 2542 O O . LEU A 1 323 ? -21.232 1.117 20.671 1.00 94.94 323 LEU A O 1
ATOM 2546 N N . GLU A 1 324 ? -21.747 2.344 18.879 1.00 92.62 324 GLU A N 1
ATOM 2547 C CA . GLU A 1 324 ? -22.579 1.289 18.280 1.00 92.62 324 GLU A CA 1
ATOM 2548 C C . GLU A 1 324 ? -21.762 0.060 17.845 1.00 92.62 324 GLU A C 1
ATOM 2550 O O . GLU A 1 324 ? -22.220 -1.080 17.991 1.00 92.62 324 GLU A O 1
ATOM 2555 N N . ASP A 1 325 ? -20.543 0.271 17.336 1.00 91.62 325 ASP A N 1
ATOM 2556 C CA . ASP A 1 325 ? -19.611 -0.809 16.994 1.00 91.62 325 ASP A CA 1
ATOM 2557 C C . ASP A 1 325 ? -19.152 -1.556 18.241 1.00 91.62 325 ASP A C 1
ATOM 2559 O O . ASP A 1 325 ? -19.199 -2.789 18.269 1.00 91.62 325 ASP A O 1
ATOM 2563 N N . MET A 1 326 ? -18.784 -0.817 19.289 1.00 93.88 326 MET A N 1
ATOM 2564 C CA . MET A 1 326 ? -18.423 -1.392 20.584 1.00 93.88 326 MET A CA 1
ATOM 2565 C C . MET A 1 326 ? -19.591 -2.189 21.176 1.00 93.88 326 MET A C 1
ATOM 2567 O O . MET A 1 326 ? -19.412 -3.347 21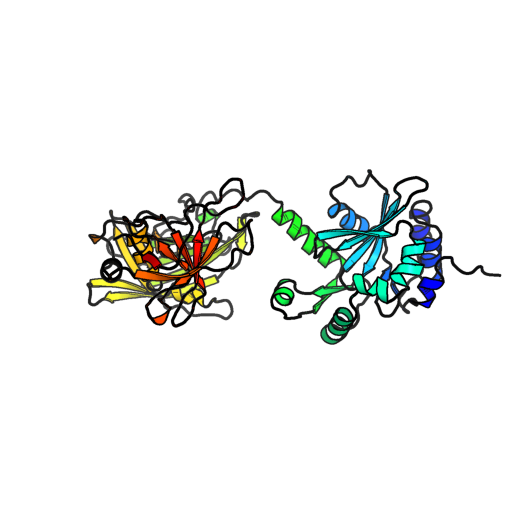.529 1.00 93.88 326 MET A O 1
ATOM 2571 N N . ALA A 1 327 ? -20.812 -1.643 21.196 1.00 93.81 327 ALA A N 1
ATOM 2572 C CA . ALA A 1 327 ? -21.992 -2.344 21.709 1.00 93.81 327 ALA A CA 1
ATOM 2573 C C . ALA A 1 327 ? -22.275 -3.654 20.956 1.00 93.81 327 ALA A C 1
ATOM 2575 O O . ALA A 1 327 ? -22.671 -4.658 21.549 1.00 93.81 327 ALA A O 1
ATOM 2576 N N . THR A 1 328 ? -22.049 -3.652 19.640 1.00 90.88 328 THR A N 1
ATOM 2577 C CA . THR A 1 328 ? -22.183 -4.846 18.797 1.00 90.88 328 THR A CA 1
ATOM 2578 C C . THR A 1 328 ? -21.127 -5.895 19.134 1.00 90.88 328 THR A C 1
ATOM 2580 O O . THR A 1 328 ? -21.455 -7.072 19.268 1.00 90.88 328 THR A O 1
ATOM 2583 N N . ALA A 1 329 ? -19.876 -5.481 19.335 1.00 91.31 329 ALA A N 1
ATOM 2584 C CA . ALA A 1 329 ? -18.811 -6.383 19.759 1.00 91.31 329 ALA A CA 1
ATOM 2585 C C . ALA A 1 329 ? -19.044 -6.950 21.169 1.00 91.31 329 ALA A C 1
ATOM 2587 O O . ALA A 1 329 ? -18.896 -8.156 21.361 1.00 91.31 329 ALA A O 1
ATOM 2588 N N . ILE A 1 330 ? -19.487 -6.120 22.117 1.00 92.75 330 ILE A N 1
ATOM 2589 C CA . ILE A 1 330 ? -19.768 -6.529 23.498 1.00 92.75 330 ILE A CA 1
ATOM 2590 C C . ILE A 1 330 ? -20.882 -7.578 23.510 1.00 92.75 330 ILE A C 1
ATOM 2592 O O . ILE A 1 330 ? -20.687 -8.669 24.040 1.00 92.75 330 ILE A O 1
ATOM 2596 N N . GLY A 1 331 ? -22.019 -7.300 22.865 1.00 88.25 331 GLY A N 1
ATOM 2597 C CA . GLY A 1 331 ? -23.152 -8.230 22.853 1.00 88.25 331 GLY A CA 1
ATOM 2598 C C . GLY A 1 331 ? -22.942 -9.488 22.000 1.00 88.25 331 GLY A C 1
ATOM 2599 O O . GLY A 1 331 ? -23.621 -10.486 22.210 1.00 88.25 331 GLY A O 1
ATOM 2600 N N . GLY A 1 332 ? -22.032 -9.463 21.021 1.00 84.19 332 GLY A N 1
ATOM 2601 C CA . GLY A 1 332 ? -21.764 -10.619 20.156 1.00 84.19 332 GLY A CA 1
ATOM 2602 C C . GLY A 1 332 ? -20.585 -11.488 20.598 1.00 84.19 332 GLY A C 1
ATOM 2603 O O . GLY A 1 332 ? -20.595 -12.697 20.380 1.00 84.19 332 GLY A O 1
ATOM 2604 N N . ARG A 1 333 ? -19.544 -10.880 21.176 1.00 86.88 333 ARG A N 1
ATOM 2605 C CA . ARG A 1 333 ? -18.243 -11.526 21.430 1.00 86.88 333 ARG A CA 1
ATOM 2606 C C . ARG A 1 333 ? -17.682 -11.276 22.828 1.00 86.88 333 ARG A C 1
ATOM 2608 O O . ARG A 1 333 ? -16.615 -11.798 23.125 1.00 86.88 333 ARG A O 1
ATOM 2615 N N . ALA A 1 334 ? -18.365 -10.496 23.668 1.00 90.81 334 ALA A N 1
ATOM 2616 C CA . ALA A 1 334 ? -17.858 -10.062 24.970 1.00 90.81 334 ALA A CA 1
ATOM 2617 C C . ALA A 1 334 ? -16.497 -9.334 24.891 1.00 90.81 334 ALA A C 1
ATOM 2619 O O . ALA A 1 334 ? -15.703 -9.390 25.827 1.00 90.81 334 ALA A O 1
ATOM 2620 N N . THR A 1 335 ? -16.232 -8.625 23.785 1.00 92.56 335 THR A N 1
ATOM 2621 C CA . THR A 1 335 ? -15.039 -7.776 23.609 1.00 92.56 335 THR A CA 1
ATOM 2622 C C . THR A 1 335 ? -15.431 -6.321 23.372 1.00 92.56 335 THR A C 1
ATOM 2624 O O . THR A 1 335 ? -16.549 -6.035 22.947 1.00 92.56 335 THR A O 1
ATOM 2627 N N . MET A 1 336 ? -14.503 -5.387 23.583 1.00 91.56 336 MET A N 1
ATOM 2628 C CA . MET A 1 336 ? -14.686 -3.968 23.238 1.00 91.56 336 MET A CA 1
ATOM 2629 C C . MET A 1 336 ? -14.715 -3.706 21.719 1.00 91.56 336 MET A C 1
ATOM 2631 O O . MET A 1 336 ? -14.955 -2.580 21.285 1.00 91.56 336 MET A O 1
ATOM 2635 N N . GLY A 1 337 ? -14.492 -4.729 20.888 1.00 89.31 337 GLY A N 1
ATOM 2636 C CA . GLY A 1 337 ? -14.344 -4.592 19.439 1.00 89.31 337 GLY A CA 1
ATOM 2637 C C . GLY A 1 337 ? -12.957 -4.094 19.042 1.00 89.31 337 GLY A C 1
ATOM 2638 O O . GLY A 1 337 ? -12.024 -4.182 19.829 1.00 89.31 337 GLY A O 1
ATOM 2639 N N . SER A 1 338 ? -12.815 -3.586 17.813 1.00 89.44 338 SER A N 1
ATOM 2640 C CA . SER A 1 338 ? -11.526 -3.119 17.282 1.00 89.44 338 SER A CA 1
ATOM 2641 C C . SER A 1 338 ? -10.823 -2.175 18.260 1.00 89.44 338 SER A C 1
ATOM 2643 O O . SER A 1 338 ? -11.435 -1.237 18.773 1.00 89.44 338 SER A O 1
ATOM 2645 N N . SER A 1 339 ? -9.523 -2.376 18.481 1.00 90.44 339 SER A N 1
ATOM 2646 C CA . SER A 1 339 ? -8.702 -1.509 19.337 1.00 90.44 339 SER A CA 1
ATOM 2647 C C . SER A 1 339 ? -8.548 -0.081 18.800 1.00 90.44 339 SER A C 1
ATOM 2649 O O . SER A 1 339 ? -8.019 0.792 19.490 1.00 90.44 339 SER A O 1
ATOM 2651 N N . GLU A 1 340 ? -9.066 0.197 17.599 1.00 90.69 340 GLU A N 1
ATOM 2652 C CA . GLU A 1 340 ? -9.250 1.558 17.110 1.00 90.69 340 GLU A CA 1
ATOM 2653 C C . GLU A 1 340 ? -10.422 2.297 17.788 1.00 90.69 340 GLU A C 1
ATOM 2655 O O . GLU A 1 340 ? -10.476 3.520 17.791 1.00 90.69 340 GLU A O 1
ATOM 2660 N N . HIS A 1 341 ? -11.372 1.599 18.395 1.00 92.94 341 HIS A N 1
ATOM 2661 C CA . HIS A 1 341 ? -12.559 2.240 18.961 1.00 92.94 341 HIS A CA 1
ATOM 2662 C C . HIS A 1 341 ? -12.297 2.895 20.324 1.00 92.94 341 HIS A C 1
ATOM 2664 O O . HIS A 1 341 ? -13.115 3.671 20.818 1.00 92.94 341 HIS A O 1
ATOM 2670 N N . TYR A 1 342 ? -11.157 2.600 20.944 1.00 94.38 342 TYR A N 1
ATOM 2671 C CA . TYR A 1 342 ? -10.812 3.089 22.269 1.00 94.38 342 TYR A CA 1
ATOM 2672 C C . TYR A 1 342 ? -9.310 3.342 22.408 1.00 94.38 342 TYR A C 1
ATOM 2674 O O . TYR A 1 342 ? -8.490 2.841 21.639 1.00 94.38 342 TYR A O 1
ATOM 2682 N N . PHE A 1 343 ? -8.945 4.109 23.430 1.00 95.12 343 PHE A N 1
ATOM 2683 C CA . PHE A 1 343 ? -7.568 4.358 23.814 1.00 95.12 343 PHE A CA 1
ATOM 2684 C C . PHE A 1 343 ? -7.296 3.784 25.195 1.00 95.12 343 PHE A C 1
ATOM 2686 O O . PHE A 1 343 ? -8.012 4.058 26.163 1.00 95.12 343 PHE A O 1
ATOM 2693 N N . GLN A 1 344 ? -6.213 3.021 25.273 1.00 93.12 344 GLN A N 1
ATOM 2694 C CA . GLN A 1 344 ? -5.726 2.418 26.496 1.00 93.12 344 GLN A CA 1
ATOM 2695 C C . GLN A 1 344 ? -4.719 3.319 27.199 1.00 93.12 344 GLN A C 1
ATOM 2697 O O . GLN A 1 344 ? -3.910 3.973 26.541 1.00 93.12 344 GLN A O 1
ATOM 2702 N N . PRO A 1 345 ? -4.726 3.342 28.534 1.00 93.44 345 PRO A N 1
ATOM 2703 C CA . PRO A 1 345 ? -3.766 4.102 29.304 1.00 93.44 345 PRO A CA 1
ATOM 2704 C C . PRO A 1 345 ? -2.351 3.540 29.115 1.00 93.44 345 PRO A C 1
ATOM 2706 O O . PRO A 1 345 ? -2.124 2.365 29.376 1.00 93.44 345 PRO A O 1
ATOM 2709 N N . VAL A 1 346 ? -1.377 4.390 28.777 1.00 93.94 346 VAL A N 1
ATOM 2710 C CA . VAL A 1 346 ? 0.029 3.981 28.598 1.00 93.94 346 VAL A CA 1
ATOM 2711 C C . VAL A 1 346 ? 1.038 4.919 29.264 1.00 93.94 346 VAL A C 1
ATOM 2713 O O . VAL A 1 346 ? 0.710 6.055 29.613 1.00 93.94 346 VAL A O 1
ATOM 2716 N N . ARG A 1 347 ? 2.276 4.447 29.401 1.00 94.38 347 ARG A N 1
ATOM 2717 C CA . ARG A 1 347 ? 3.505 5.229 29.563 1.00 94.38 347 ARG A CA 1
ATOM 2718 C C . ARG A 1 347 ? 4.417 5.031 28.360 1.00 94.38 347 ARG A C 1
ATOM 2720 O O . ARG A 1 347 ? 4.364 4.015 27.680 1.00 94.38 347 ARG A O 1
ATOM 2727 N N . LEU A 1 348 ? 5.285 5.998 28.093 1.00 94.00 348 LEU A N 1
ATOM 2728 C CA . LEU A 1 348 ? 6.180 5.958 26.936 1.00 94.00 348 LEU A CA 1
ATOM 2729 C C . LEU A 1 348 ? 7.156 4.776 26.975 1.00 94.00 348 LEU A C 1
ATOM 2731 O O . LEU A 1 348 ? 7.515 4.252 25.922 1.00 94.00 348 LEU A O 1
ATOM 2735 N N . ASP A 1 349 ? 7.561 4.349 28.166 1.00 94.19 349 ASP A N 1
ATOM 2736 C CA . ASP A 1 349 ? 8.494 3.234 28.339 1.00 94.19 349 ASP A CA 1
ATOM 2737 C C . ASP A 1 349 ? 7.780 1.880 28.526 1.00 94.19 349 ASP A C 1
ATOM 2739 O O . ASP A 1 349 ? 8.450 0.863 28.701 1.00 94.19 349 ASP A O 1
ATOM 2743 N N . ASP A 1 350 ? 6.442 1.846 28.452 1.00 94.00 350 ASP A N 1
ATOM 2744 C CA . ASP A 1 350 ? 5.695 0.587 28.437 1.00 94.00 350 ASP A CA 1
ATOM 2745 C C . ASP A 1 350 ? 6.042 -0.221 27.174 1.00 94.00 350 ASP A C 1
ATOM 2747 O O . ASP A 1 350 ? 6.299 0.370 26.109 1.00 94.00 350 ASP A O 1
ATOM 2751 N N . PRO A 1 351 ? 6.025 -1.567 27.263 1.00 92.19 351 PRO A N 1
ATOM 2752 C CA . PRO A 1 351 ? 6.177 -2.413 26.091 1.00 92.19 351 PRO A CA 1
ATOM 2753 C C . PRO A 1 351 ? 5.085 -2.084 25.077 1.00 92.19 351 PRO A C 1
ATOM 2755 O O . PRO A 1 351 ? 3.948 -1.764 25.436 1.00 92.19 351 PRO A O 1
ATOM 2758 N N . PHE A 1 352 ? 5.426 -2.174 23.796 1.00 86.62 352 PHE A N 1
ATOM 2759 C CA . PHE A 1 352 ? 4.436 -1.931 22.761 1.00 86.62 352 PHE A CA 1
ATOM 2760 C C . PHE A 1 352 ? 3.334 -3.002 22.823 1.00 86.62 352 PHE A C 1
ATOM 2762 O O . PHE A 1 352 ? 3.662 -4.192 22.872 1.00 86.62 352 PHE A O 1
ATOM 2769 N N . PRO A 1 353 ? 2.041 -2.622 22.854 1.00 83.31 353 PRO A N 1
ATOM 2770 C CA . PRO A 1 353 ? 0.969 -3.591 23.034 1.00 83.31 353 PRO A CA 1
ATOM 2771 C C . PRO A 1 353 ? 0.914 -4.561 21.854 1.00 83.31 353 PRO A C 1
ATOM 2773 O O . PRO A 1 353 ? 1.036 -4.160 20.694 1.00 83.31 353 PRO A O 1
ATOM 2776 N N . VAL A 1 354 ? 0.706 -5.842 22.161 1.00 76.75 354 VAL A N 1
ATOM 2777 C CA . VAL A 1 354 ? 0.438 -6.861 21.142 1.00 76.75 354 VAL A CA 1
ATOM 2778 C C . VAL A 1 354 ? -0.927 -6.573 20.531 1.00 76.75 354 VAL A C 1
ATOM 2780 O O . VAL A 1 354 ? -1.909 -6.375 21.246 1.00 76.75 354 VAL A O 1
ATOM 2783 N N . GLU A 1 355 ? -0.990 -6.539 19.206 1.00 71.31 355 GLU A N 1
ATOM 2784 C CA . GLU A 1 355 ? -2.240 -6.305 18.495 1.00 71.31 355 GLU A CA 1
ATOM 2785 C C . GLU A 1 355 ? -3.181 -7.502 18.608 1.00 71.31 355 GLU A C 1
ATOM 2787 O O . GLU A 1 355 ? -2.803 -8.638 18.321 1.00 71.31 355 GLU A O 1
ATOM 2792 N N . ASN A 1 356 ? -4.433 -7.220 18.966 1.00 76.06 356 ASN A N 1
ATOM 2793 C CA . ASN A 1 356 ? -5.539 -8.154 18.845 1.00 76.06 356 ASN A CA 1
ATOM 2794 C C . ASN A 1 356 ? -6.633 -7.501 17.996 1.00 76.06 356 ASN A C 1
ATOM 2796 O O . ASN A 1 356 ? -7.168 -6.462 18.380 1.00 76.06 356 ASN A O 1
ATOM 2800 N N . SER A 1 357 ? -6.972 -8.102 16.853 1.00 70.12 357 SER A N 1
ATOM 2801 C CA . SER A 1 357 ? -8.007 -7.576 15.952 1.00 70.12 357 SER A CA 1
ATOM 2802 C C . SER A 1 357 ? -9.388 -7.512 16.604 1.00 70.12 357 SER A C 1
ATOM 2804 O O . SER A 1 357 ? -10.184 -6.643 16.256 1.00 70.12 357 SER A O 1
ATOM 2806 N N . ASP A 1 358 ? -9.661 -8.401 17.563 1.00 71.19 358 ASP A N 1
ATOM 2807 C CA . ASP A 1 358 ? -10.916 -8.419 18.323 1.00 71.19 358 ASP A CA 1
ATOM 2808 C C . ASP A 1 358 ? -10.892 -7.487 19.549 1.00 71.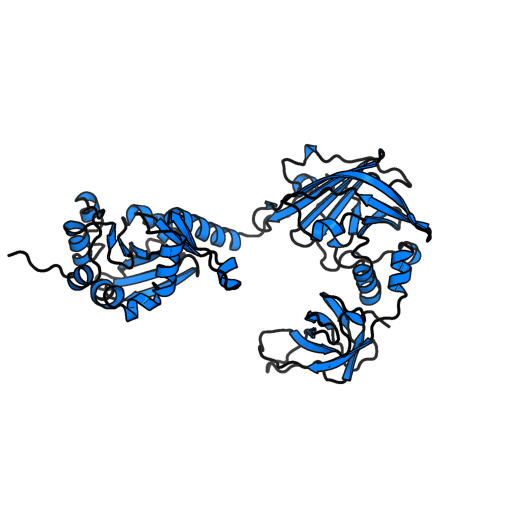19 358 ASP A C 1
ATOM 2810 O O . ASP A 1 358 ? -11.897 -7.377 20.259 1.00 71.19 358 ASP A O 1
ATOM 2814 N N . GLY A 1 359 ? -9.763 -6.801 19.762 1.00 85.69 359 GLY A N 1
ATOM 2815 C CA . GLY A 1 359 ? -9.509 -5.881 20.862 1.00 85.69 359 GLY A CA 1
ATOM 2816 C C . GLY A 1 359 ? -9.319 -6.567 22.208 1.00 85.69 359 GLY A C 1
ATOM 2817 O O . GLY A 1 359 ? -8.801 -7.678 22.307 1.00 85.69 359 GLY A O 1
ATOM 2818 N N . MET A 1 360 ? -9.689 -5.854 23.267 1.00 90.19 360 MET A N 1
ATOM 2819 C CA . MET A 1 360 ? -9.665 -6.348 24.642 1.00 90.19 360 MET A CA 1
ATOM 2820 C C . MET A 1 360 ? -11.024 -6.911 25.050 1.00 90.19 360 MET A C 1
ATOM 2822 O O . MET A 1 360 ? -12.054 -6.517 24.496 1.00 90.19 360 MET A O 1
ATOM 2826 N N . ASP A 1 361 ? -11.026 -7.774 26.063 1.00 92.62 361 ASP A N 1
ATOM 2827 C CA . ASP A 1 361 ? -12.255 -8.234 26.707 1.00 92.62 361 ASP A CA 1
ATOM 2828 C C . ASP A 1 361 ? -13.083 -7.043 27.207 1.00 92.62 361 ASP A C 1
ATOM 2830 O O . ASP A 1 361 ? -12.543 -6.018 27.643 1.00 92.62 361 ASP A O 1
ATOM 2834 N N . ALA A 1 362 ? -14.405 -7.171 27.113 1.00 93.00 362 ALA A N 1
ATOM 2835 C CA . ALA A 1 362 ? -15.322 -6.160 27.604 1.00 93.00 362 ALA A CA 1
ATOM 2836 C C . ALA A 1 362 ? -15.214 -6.061 29.138 1.00 93.00 362 ALA A C 1
ATOM 2838 O O . ALA A 1 362 ? -15.258 -7.089 29.822 1.00 93.00 362 ALA A O 1
ATOM 2839 N N . PRO A 1 363 ? -15.096 -4.847 29.698 1.00 93.19 363 PRO A N 1
ATOM 2840 C CA . PRO A 1 363 ? -15.248 -4.624 31.129 1.00 93.19 363 PRO A CA 1
ATOM 2841 C C . PRO A 1 363 ? -16.612 -5.089 31.660 1.00 93.19 363 PRO A C 1
ATOM 2843 O O . PRO A 1 363 ? -17.538 -5.300 30.868 1.00 93.19 363 PRO A O 1
ATOM 2846 N N . PRO A 1 364 ? -16.769 -5.200 32.994 1.00 94.50 364 PRO A N 1
ATOM 2847 C CA . PRO A 1 364 ? -18.075 -5.385 33.611 1.00 94.50 364 PRO A CA 1
ATOM 2848 C C . PRO A 1 364 ? -19.082 -4.361 33.085 1.00 94.50 364 PRO A C 1
ATOM 2850 O O . PRO A 1 364 ? -18.750 -3.199 32.848 1.00 94.50 364 PRO A O 1
ATOM 2853 N N . PHE A 1 365 ? -20.316 -4.806 32.876 1.00 92.75 365 PHE A N 1
ATOM 2854 C CA . PHE A 1 365 ? -21.344 -4.005 32.219 1.00 92.75 365 PHE A CA 1
ATOM 2855 C C . PHE A 1 365 ? -21.627 -2.690 32.963 1.00 92.75 365 PHE A C 1
ATOM 2857 O O . PHE A 1 365 ? -21.806 -1.644 32.343 1.00 92.75 365 PHE A O 1
ATOM 2864 N N . GLU A 1 366 ? -21.617 -2.745 34.292 1.00 92.62 366 GLU A N 1
ATOM 2865 C CA . GLU A 1 366 ? -21.818 -1.616 35.196 1.00 92.62 366 GLU A CA 1
ATOM 2866 C C . GLU A 1 366 ? -20.733 -0.535 35.101 1.00 92.62 366 GLU A C 1
ATOM 2868 O O . GLU A 1 366 ? -20.989 0.611 35.466 1.00 92.62 366 GLU A O 1
ATOM 2873 N N . ASP A 1 367 ? -19.549 -0.886 34.592 1.00 93.62 367 ASP A N 1
ATOM 2874 C CA . ASP A 1 367 ? -18.435 0.044 34.414 1.00 93.62 367 ASP A CA 1
ATOM 2875 C C . ASP A 1 367 ? -18.530 0.810 33.082 1.00 93.62 367 ASP A C 1
ATOM 2877 O O . ASP A 1 367 ? -17.819 1.798 32.888 1.00 93.62 367 ASP A O 1
ATOM 2881 N N . LEU A 1 368 ? -19.381 0.365 32.147 1.00 94.69 368 LEU A N 1
ATOM 2882 C CA . LEU A 1 368 ? -19.554 1.012 30.845 1.00 94.69 368 LEU A CA 1
ATOM 2883 C C . LEU A 1 368 ? -20.255 2.374 31.001 1.00 94.69 368 LEU A C 1
ATOM 2885 O O . LEU A 1 368 ? -21.129 2.505 31.858 1.00 94.69 368 LEU A O 1
ATOM 2889 N N . PRO A 1 369 ? -19.974 3.374 30.144 1.00 95.19 369 PRO A N 1
ATOM 2890 C CA . PRO A 1 369 ? -20.768 4.601 30.104 1.00 95.19 369 PRO A CA 1
ATOM 2891 C C . PRO A 1 369 ? -22.249 4.296 29.858 1.00 95.19 369 PRO A C 1
ATOM 2893 O O . PRO A 1 369 ? -22.567 3.395 29.075 1.00 95.19 369 PRO A O 1
ATOM 2896 N N . ALA A 1 370 ? -23.155 5.055 30.467 1.00 95.56 370 ALA A N 1
ATOM 2897 C CA . ALA A 1 370 ? -24.600 4.908 30.317 1.00 95.56 370 ALA A CA 1
ATOM 2898 C C . ALA A 1 370 ? -25.033 4.935 28.840 1.00 95.56 370 ALA A C 1
ATOM 2900 O O . ALA A 1 370 ? -25.860 4.121 28.419 1.00 95.56 370 ALA A O 1
ATOM 2901 N N . ALA A 1 371 ? -24.407 5.786 28.021 1.00 94.75 371 ALA A N 1
ATOM 2902 C CA . ALA A 1 371 ? -24.616 5.821 26.574 1.00 94.75 371 ALA A CA 1
ATOM 2903 C C . ALA A 1 371 ? -24.303 4.473 25.893 1.00 94.75 371 ALA A C 1
ATOM 2905 O O . ALA A 1 371 ? -25.026 4.037 24.996 1.00 94.75 371 ALA A O 1
ATOM 2906 N N . LEU A 1 372 ? -23.246 3.780 26.329 1.00 95.44 372 LEU A N 1
ATOM 2907 C CA . LEU A 1 372 ? -22.874 2.467 25.802 1.00 95.44 372 LEU A CA 1
ATOM 2908 C C . LEU A 1 372 ? -23.759 1.352 26.376 1.00 95.44 372 LEU A C 1
ATOM 2910 O O . LEU A 1 372 ? -24.176 0.470 25.626 1.00 95.44 372 LEU A O 1
ATOM 2914 N N . GLN A 1 373 ? -24.105 1.414 27.665 1.00 94.81 373 GLN A N 1
ATOM 2915 C CA . GLN A 1 373 ? -25.045 0.485 28.304 1.00 94.81 373 GLN A CA 1
ATOM 2916 C C . GLN A 1 373 ? -26.397 0.467 27.576 1.00 94.81 373 GLN A C 1
ATOM 2918 O O . GLN A 1 373 ? -26.906 -0.601 27.226 1.00 94.81 373 GLN A O 1
ATOM 2923 N N . ALA A 1 374 ? -26.949 1.649 27.278 1.00 92.81 374 ALA A N 1
ATOM 2924 C CA . ALA A 1 374 ? -28.202 1.794 26.542 1.00 92.81 374 ALA A CA 1
ATOM 2925 C C . ALA A 1 374 ? -28.129 1.146 25.151 1.00 92.81 374 ALA A C 1
ATOM 2927 O O . ALA A 1 374 ? -29.066 0.475 24.716 1.00 92.81 374 ALA A O 1
ATOM 2928 N N . LEU A 1 375 ? -26.992 1.295 24.465 1.00 92.44 375 LEU A N 1
ATOM 2929 C CA . LEU A 1 375 ? -26.776 0.683 23.160 1.00 92.44 375 LEU A CA 1
ATOM 2930 C C . LEU A 1 375 ? -26.631 -0.829 23.239 1.00 92.44 375 LEU A C 1
ATOM 2932 O O . LEU A 1 375 ? -27.138 -1.498 22.345 1.00 92.44 375 LEU A O 1
ATOM 2936 N N . VAL A 1 376 ? -25.964 -1.375 24.260 1.00 89.00 376 VAL A N 1
ATOM 2937 C CA . VAL A 1 376 ? -25.827 -2.827 24.474 1.00 89.00 376 VAL A CA 1
ATOM 2938 C C . VAL A 1 376 ? -27.190 -3.472 24.742 1.00 89.00 376 VAL A C 1
ATOM 2940 O O . VAL A 1 376 ? -27.463 -4.532 24.186 1.00 89.00 376 VAL A O 1
ATOM 2943 N N . HIS A 1 377 ? -28.066 -2.806 25.501 1.00 84.44 377 HIS A N 1
ATOM 2944 C CA . HIS A 1 377 ? -29.426 -3.275 25.798 1.00 84.44 377 HIS A CA 1
ATOM 2945 C C . HIS A 1 377 ? -30.439 -3.118 24.661 1.00 84.44 377 HIS A C 1
ATOM 2947 O O . HIS A 1 377 ? -31.554 -3.632 24.767 1.00 84.44 377 HIS A O 1
ATOM 2953 N N . ARG A 1 378 ? -30.089 -2.417 23.579 1.00 86.44 378 ARG A N 1
ATOM 2954 C CA . ARG A 1 378 ? -30.953 -2.325 22.401 1.00 86.44 378 ARG A CA 1
ATOM 2955 C C . ARG A 1 378 ? -31.198 -3.722 21.828 1.00 86.44 378 ARG A C 1
ATOM 2957 O O . ARG A 1 378 ? -30.250 -4.494 21.680 1.00 86.44 378 ARG A O 1
ATOM 2964 N N . GLU A 1 379 ? -32.454 -4.008 21.478 1.00 86.75 379 GLU A N 1
ATOM 2965 C CA . GLU A 1 379 ? -32.822 -5.270 20.831 1.00 86.75 379 GLU A CA 1
ATOM 2966 C C . GLU A 1 379 ? -31.907 -5.541 19.622 1.00 86.75 379 GLU A C 1
ATOM 2968 O O . GLU A 1 379 ? -31.697 -4.633 18.804 1.00 86.75 379 GLU A O 1
ATOM 2973 N N . PRO A 1 380 ? -31.333 -6.756 19.505 1.00 88.81 380 PRO A N 1
ATOM 2974 C CA . PRO A 1 380 ? -30.520 -7.118 18.355 1.00 88.81 380 PRO A CA 1
ATOM 2975 C C . PRO A 1 380 ? -31.315 -6.975 17.057 1.00 88.81 380 PRO A C 1
ATOM 2977 O O . PRO A 1 380 ? -32.483 -7.359 16.980 1.00 88.81 380 PRO A O 1
ATOM 2980 N N . LEU A 1 381 ? -30.661 -6.478 16.008 1.00 92.75 381 LEU A N 1
ATOM 2981 C CA . LEU A 1 381 ? -31.239 -6.512 14.670 1.00 92.75 381 LEU A CA 1
ATOM 2982 C C . LEU A 1 381 ? -31.377 -7.971 14.245 1.00 92.75 381 LEU A C 1
ATOM 2984 O O . LEU A 1 381 ? -30.427 -8.739 14.400 1.00 92.75 381 LEU A O 1
ATOM 2988 N N . ARG A 1 382 ? -32.543 -8.336 13.706 1.00 94.69 382 ARG A N 1
ATOM 2989 C CA . ARG A 1 382 ? -32.832 -9.671 13.172 1.00 94.69 382 ARG A CA 1
ATOM 2990 C C . ARG A 1 382 ? -33.103 -9.533 11.682 1.00 94.69 382 ARG A C 1
ATOM 2992 O O . ARG A 1 382 ? -34.135 -8.991 11.305 1.00 94.69 382 ARG A O 1
ATOM 2999 N N . ALA A 1 383 ? -32.167 -9.992 10.866 1.00 96.25 383 ALA A N 1
ATOM 3000 C CA . ALA A 1 383 ? -32.233 -9.910 9.418 1.00 96.25 383 ALA A CA 1
ATOM 3001 C C . ALA A 1 383 ? -32.445 -11.311 8.832 1.00 96.25 383 ALA A C 1
ATOM 3003 O O . ALA A 1 383 ? -31.762 -12.260 9.219 1.00 96.25 383 ALA A O 1
ATOM 3004 N N . THR A 1 384 ? -33.376 -11.453 7.901 1.00 97.56 384 THR A N 1
ATOM 3005 C CA . THR A 1 384 ? -33.653 -12.706 7.195 1.00 97.56 384 THR A CA 1
ATOM 3006 C C . THR A 1 384 ? -32.923 -12.704 5.864 1.00 97.56 384 THR A C 1
ATOM 3008 O O . THR A 1 384 ? -33.020 -11.742 5.103 1.00 97.56 384 THR A O 1
ATOM 3011 N N . ILE A 1 385 ? -32.216 -13.786 5.540 1.00 97.88 385 ILE A N 1
ATOM 3012 C CA . ILE A 1 385 ? -31.630 -13.969 4.212 1.00 97.88 385 ILE A CA 1
ATOM 3013 C C . ILE A 1 385 ? -32.765 -14.102 3.192 1.00 97.88 385 ILE A C 1
ATOM 3015 O O . ILE A 1 385 ? -33.584 -15.015 3.281 1.00 97.88 385 ILE A O 1
ATOM 3019 N N . ILE A 1 386 ? -32.806 -13.210 2.206 1.00 97.62 386 ILE A N 1
ATOM 3020 C CA . ILE A 1 386 ? -33.797 -13.228 1.119 1.00 97.62 386 ILE A CA 1
ATOM 3021 C C . ILE A 1 386 ? -33.222 -13.792 -0.180 1.00 97.62 386 ILE A C 1
ATOM 3023 O O . ILE A 1 386 ? -33.962 -14.322 -1.005 1.00 97.62 386 ILE A O 1
ATOM 3027 N N . GLU A 1 387 ? -31.905 -13.703 -0.361 1.00 97.00 387 GLU A N 1
ATOM 3028 C CA . GLU A 1 387 ? -31.220 -14.118 -1.582 1.00 97.00 387 GLU A CA 1
ATOM 3029 C C . GLU A 1 387 ? -29.796 -14.582 -1.254 1.00 97.00 387 GLU A C 1
ATOM 3031 O O . GLU A 1 387 ? -29.101 -13.954 -0.457 1.00 97.00 387 GLU A O 1
ATOM 3036 N N . VAL A 1 388 ? -29.351 -15.670 -1.884 1.00 95.00 388 VAL A N 1
ATOM 3037 C CA . VAL A 1 388 ? -27.969 -16.163 -1.808 1.00 95.00 388 VAL A CA 1
ATOM 3038 C C . VAL A 1 388 ? -27.330 -15.965 -3.176 1.00 95.00 388 VAL A C 1
ATOM 3040 O O . VAL A 1 388 ? -27.873 -16.406 -4.188 1.00 95.00 388 VAL A O 1
ATOM 3043 N N . GLY A 1 389 ? -26.199 -15.267 -3.207 1.00 88.62 389 GLY A N 1
ATOM 3044 C CA . GLY A 1 389 ? -25.479 -14.943 -4.429 1.00 88.62 389 GLY A CA 1
ATOM 3045 C C . GLY A 1 389 ? -24.846 -16.153 -5.090 1.00 88.62 389 GLY A C 1
ATOM 3046 O O . GLY A 1 389 ? -24.604 -17.184 -4.464 1.00 88.62 389 GLY A O 1
ATOM 3047 N N . ALA A 1 390 ? -24.571 -16.003 -6.385 1.00 82.00 390 ALA A N 1
ATOM 3048 C CA . ALA A 1 390 ? -23.869 -17.019 -7.148 1.00 82.00 390 ALA A CA 1
ATOM 3049 C C . ALA A 1 390 ? -22.451 -17.223 -6.592 1.00 82.00 390 ALA A C 1
ATOM 3051 O O . ALA A 1 390 ? -21.698 -16.265 -6.403 1.00 82.00 390 ALA A O 1
ATOM 3052 N N . ASP A 1 391 ? -22.101 -18.486 -6.369 1.00 74.56 391 ASP A N 1
ATOM 3053 C CA . ASP A 1 391 ? -20.750 -18.914 -6.025 1.00 74.56 391 ASP A CA 1
ATOM 3054 C C . ASP A 1 391 ? -19.869 -18.850 -7.280 1.00 74.56 391 ASP A C 1
ATOM 3056 O O . ASP A 1 391 ? -19.845 -19.775 -8.093 1.00 74.56 391 ASP A O 1
ATOM 3060 N N . ASN A 1 392 ? -19.229 -17.699 -7.489 1.00 64.00 392 ASN A N 1
ATOM 3061 C CA . ASN A 1 392 ? -18.451 -17.430 -8.699 1.00 64.00 392 ASN A CA 1
ATOM 3062 C C . ASN A 1 392 ? -16.965 -17.784 -8.554 1.00 64.00 392 ASN A C 1
ATOM 3064 O O . ASN A 1 392 ? -16.264 -17.809 -9.565 1.00 64.00 392 ASN A O 1
ATOM 3068 N N . ASP A 1 393 ? -16.489 -18.043 -7.331 1.00 66.88 393 ASP A N 1
ATOM 3069 C CA . ASP A 1 393 ? -15.084 -18.337 -7.060 1.00 66.88 393 ASP A CA 1
ATOM 3070 C C . ASP A 1 393 ? -14.936 -19.427 -5.977 1.00 66.88 393 ASP A C 1
ATOM 3072 O O . ASP A 1 393 ? -15.155 -19.166 -4.791 1.00 66.88 393 ASP A O 1
ATOM 3076 N N . PRO A 1 394 ? -14.551 -20.660 -6.355 1.00 61.59 394 PRO A N 1
ATOM 3077 C CA . PRO A 1 394 ? -14.349 -21.745 -5.402 1.00 61.59 394 PRO A CA 1
ATOM 3078 C C . PRO A 1 394 ? -13.136 -21.533 -4.480 1.00 61.59 394 PRO A C 1
ATOM 3080 O O . PRO A 1 394 ? -13.031 -22.238 -3.473 1.00 61.59 394 PRO A O 1
ATOM 3083 N N . GLU A 1 395 ? -12.235 -20.590 -4.788 1.00 63.00 395 GLU A N 1
ATOM 3084 C CA . GLU A 1 395 ? -11.142 -20.190 -3.891 1.00 63.00 395 GLU A CA 1
ATOM 3085 C C . GLU A 1 395 ? -11.601 -19.174 -2.830 1.00 63.00 395 GLU A C 1
ATOM 3087 O O . GLU A 1 395 ? -10.936 -19.022 -1.800 1.00 63.00 395 GLU A O 1
ATOM 3092 N N . ASP A 1 396 ? -12.761 -18.532 -3.019 1.00 71.62 396 ASP A N 1
ATOM 3093 C CA . ASP A 1 396 ? -13.342 -17.630 -2.031 1.00 71.62 396 ASP A CA 1
ATOM 3094 C C . ASP A 1 396 ? -14.010 -18.422 -0.888 1.00 71.62 396 ASP A C 1
ATOM 3096 O O . ASP A 1 396 ? -14.836 -19.330 -1.066 1.00 71.62 396 ASP A O 1
ATOM 3100 N N . SER A 1 397 ? -13.616 -18.063 0.335 1.00 80.75 397 SER A N 1
ATOM 3101 C CA . SER A 1 397 ? -14.150 -18.611 1.587 1.00 80.75 397 SER A CA 1
ATOM 3102 C C . SER A 1 397 ? -15.419 -17.895 2.060 1.00 80.75 397 SER A C 1
ATOM 3104 O O . SER A 1 397 ? -15.945 -18.208 3.134 1.00 80.75 397 SER A O 1
ATOM 3106 N N . THR A 1 398 ? -15.910 -16.935 1.276 1.00 88.94 398 THR A N 1
ATOM 3107 C CA . THR A 1 398 ? -17.101 -16.141 1.559 1.00 88.94 398 THR A CA 1
ATOM 3108 C C . THR A 1 398 ? -18.143 -16.234 0.450 1.00 88.94 398 THR A C 1
ATOM 3110 O O . THR A 1 398 ? -17.827 -16.231 -0.732 1.00 88.94 398 THR A O 1
ATOM 3113 N N . VAL A 1 399 ? -19.415 -16.294 0.847 1.00 91.50 399 VAL A N 1
ATOM 3114 C CA . VAL A 1 399 ? -20.575 -16.220 -0.049 1.00 91.50 399 VAL A CA 1
ATOM 3115 C C . VAL A 1 399 ? -21.368 -14.974 0.294 1.00 91.50 399 VAL A C 1
ATOM 3117 O O . VAL A 1 399 ? -21.702 -14.744 1.457 1.00 91.50 399 VAL A O 1
ATOM 3120 N N . MET A 1 400 ? -21.682 -14.175 -0.721 1.00 94.12 400 MET A N 1
ATOM 3121 C CA . MET A 1 400 ? -22.549 -13.014 -0.553 1.00 94.12 400 MET A CA 1
ATOM 3122 C C . MET A 1 400 ? -24.009 -13.447 -0.452 1.00 94.12 400 MET A C 1
ATOM 3124 O O . MET A 1 400 ? -24.497 -14.205 -1.285 1.00 94.12 400 MET A O 1
ATOM 3128 N N . VAL A 1 401 ? -24.715 -12.928 0.543 1.00 96.25 401 VAL A N 1
ATOM 3129 C CA . VAL A 1 401 ? -26.167 -13.063 0.702 1.00 96.25 401 VAL A CA 1
ATOM 3130 C C . VAL A 1 401 ? -26.787 -11.680 0.834 1.00 96.25 401 VAL A C 1
ATOM 3132 O O . VAL A 1 401 ? -26.114 -10.756 1.282 1.00 96.25 401 VAL A O 1
ATOM 3135 N N . TRP A 1 402 ? -28.056 -11.516 0.485 1.00 97.69 402 TRP A N 1
ATOM 3136 C CA . TRP A 1 402 ? -28.807 -10.293 0.767 1.00 97.69 402 TRP A CA 1
ATOM 3137 C C . TRP A 1 402 ? -29.831 -10.564 1.848 1.00 97.69 402 TRP A C 1
ATOM 3139 O O . TRP A 1 402 ? -30.470 -11.620 1.860 1.00 97.69 402 TRP A O 1
ATOM 3149 N N . VAL A 1 403 ? -29.976 -9.597 2.744 1.00 98.12 403 VAL A N 1
ATOM 3150 C CA . VAL A 1 403 ? -30.941 -9.651 3.838 1.00 98.12 403 VAL A CA 1
ATOM 3151 C C . VAL A 1 403 ? -32.061 -8.631 3.641 1.00 98.12 403 VAL A C 1
ATOM 3153 O O . VAL A 1 403 ? -31.908 -7.669 2.891 1.00 98.12 403 VAL A O 1
ATOM 3156 N N . ASP A 1 404 ? -33.191 -8.864 4.300 1.00 97.50 404 ASP A N 1
ATOM 3157 C CA . ASP A 1 404 ? -34.397 -8.020 4.277 1.00 97.50 404 ASP A CA 1
ATOM 3158 C C . ASP A 1 404 ? -34.268 -6.681 5.021 1.00 97.50 404 ASP A C 1
ATOM 3160 O O . ASP A 1 404 ? -35.203 -5.883 4.987 1.00 97.50 404 ASP A O 1
ATOM 3164 N N . LEU A 1 405 ? -33.134 -6.439 5.682 1.00 97.25 405 LEU A N 1
ATOM 3165 C CA . LEU A 1 405 ? -32.816 -5.174 6.335 1.00 97.25 405 LEU A CA 1
ATOM 3166 C C . LEU A 1 405 ? -31.766 -4.392 5.544 1.00 97.25 405 LEU A C 1
ATOM 3168 O O . LEU A 1 405 ? -30.802 -4.952 5.012 1.00 97.25 405 LEU A O 1
ATOM 3172 N N . GLY A 1 406 ? -31.914 -3.073 5.529 1.00 94.94 406 GLY A N 1
ATOM 3173 C CA . GLY A 1 406 ? -30.973 -2.137 4.935 1.00 94.94 406 GLY A CA 1
ATOM 3174 C C . GLY A 1 406 ? -30.318 -1.216 5.958 1.00 94.94 406 GLY A C 1
ATOM 3175 O O . GLY A 1 406 ? -30.416 -1.376 7.178 1.00 94.94 406 GLY A O 1
ATOM 3176 N N . LYS A 1 407 ? -29.634 -0.188 5.451 1.00 92.88 407 LYS A N 1
ATOM 3177 C CA . LYS A 1 407 ? -29.018 0.852 6.288 1.00 92.88 407 LYS A CA 1
ATOM 3178 C C . LYS A 1 407 ? -30.058 1.662 7.070 1.00 92.88 407 LYS A C 1
ATOM 3180 O O . LYS A 1 407 ? -29.751 2.165 8.145 1.00 92.88 407 LYS A O 1
ATOM 3185 N N . ASN A 1 408 ? -31.271 1.803 6.528 1.00 94.56 408 ASN A N 1
ATOM 3186 C CA . ASN A 1 408 ? -32.347 2.565 7.160 1.00 94.56 408 ASN A CA 1
ATOM 3187 C C . ASN A 1 408 ? -32.882 1.847 8.407 1.00 94.56 408 ASN A C 1
ATOM 3189 O O . ASN A 1 408 ? -33.347 2.502 9.335 1.00 94.56 408 ASN A O 1
ATOM 3193 N N . ASP A 1 409 ? -32.743 0.522 8.447 1.00 94.19 409 ASP A N 1
ATOM 3194 C CA . ASP A 1 409 ? -33.117 -0.327 9.579 1.00 94.19 409 ASP A CA 1
ATOM 3195 C C . ASP A 1 409 ? -32.006 -0.421 10.637 1.00 94.19 409 ASP A C 1
ATOM 3197 O O . ASP A 1 409 ? -32.192 -0.996 11.709 1.00 94.19 409 ASP A O 1
ATOM 3201 N N . GLY A 1 410 ? -30.843 0.179 10.359 1.00 91.62 410 GLY A N 1
ATOM 3202 C CA . GLY A 1 410 ? -29.715 0.261 11.280 1.00 91.62 410 GLY A CA 1
ATOM 3203 C C . GLY A 1 410 ? -28.565 -0.698 10.983 1.00 91.62 410 GLY A C 1
ATOM 3204 O O . GLY A 1 410 ? -27.629 -0.749 11.781 1.00 91.62 410 GLY A O 1
ATOM 3205 N N . LEU A 1 411 ? -28.573 -1.433 9.860 1.00 93.94 411 LEU A N 1
ATOM 3206 C CA . LEU A 1 411 ? -27.369 -2.152 9.430 1.00 93.94 411 LEU A CA 1
ATOM 3207 C C . LEU A 1 411 ? -26.257 -1.167 9.054 1.00 93.94 411 LEU A C 1
ATOM 3209 O O . LEU A 1 411 ? -26.500 -0.095 8.498 1.00 93.94 411 LEU A O 1
ATOM 3213 N N . ARG A 1 412 ? -25.011 -1.543 9.347 1.00 92.62 412 ARG A N 1
ATOM 3214 C CA . ARG A 1 412 ? -23.828 -0.697 9.135 1.00 92.62 412 ARG A CA 1
ATOM 3215 C C . ARG A 1 412 ? -22.750 -1.489 8.414 1.00 92.62 412 ARG A C 1
ATOM 3217 O O . ARG A 1 412 ? -22.672 -2.705 8.565 1.00 92.62 412 ARG A O 1
ATOM 3224 N N . MET A 1 413 ? -21.919 -0.798 7.640 1.00 89.94 413 MET A N 1
ATOM 3225 C CA . MET A 1 413 ? -20.795 -1.423 6.942 1.00 89.94 413 MET A CA 1
ATOM 3226 C C . MET A 1 413 ? -19.892 -2.130 7.957 1.00 89.94 413 MET A C 1
ATOM 3228 O O . MET A 1 413 ? -19.624 -1.579 9.022 1.00 89.94 413 MET A O 1
ATOM 3232 N N . ASN A 1 414 ? -19.427 -3.334 7.630 1.00 87.69 414 ASN A N 1
ATOM 3233 C CA . ASN A 1 414 ? -18.632 -4.196 8.505 1.00 87.69 414 ASN A CA 1
ATOM 3234 C C . ASN A 1 414 ? -19.325 -4.611 9.818 1.00 87.69 414 ASN A C 1
ATOM 3236 O O . ASN A 1 414 ? -18.666 -5.154 10.706 1.00 87.69 414 ASN A O 1
ATOM 3240 N N . MET A 1 415 ? -20.641 -4.413 9.961 1.00 91.38 415 MET A N 1
ATOM 3241 C CA . MET A 1 415 ? -21.380 -4.950 11.103 1.00 91.38 415 MET A CA 1
ATOM 3242 C C . MET A 1 415 ? -21.376 -6.485 11.033 1.00 91.38 415 MET A C 1
ATOM 3244 O O . MET A 1 415 ? -21.760 -7.034 9.995 1.00 91.38 415 MET A O 1
ATOM 3248 N N . PRO A 1 416 ? -20.949 -7.190 12.096 1.00 91.44 416 PRO A N 1
ATOM 3249 C CA . PRO A 1 416 ? -21.030 -8.641 12.148 1.00 91.44 416 PRO A CA 1
ATOM 3250 C C . PRO A 1 416 ? -22.489 -9.085 12.278 1.00 91.44 416 PRO A C 1
ATOM 3252 O O . PRO A 1 416 ? -23.269 -8.487 13.019 1.00 91.44 416 PRO A O 1
ATOM 3255 N N . LEU A 1 417 ? -22.832 -10.159 11.581 1.00 94.06 417 LEU A N 1
ATOM 3256 C CA . LEU A 1 417 ? -24.120 -10.831 11.660 1.00 94.06 417 LEU A CA 1
ATOM 3257 C C . LEU A 1 417 ? -23.877 -12.329 11.836 1.00 94.06 417 LEU A C 1
ATOM 3259 O O . LEU A 1 417 ? -22.981 -12.904 11.210 1.00 94.06 417 LEU A O 1
ATOM 3263 N N . MET A 1 418 ? -24.655 -12.961 12.707 1.00 93.69 418 MET A N 1
ATOM 3264 C CA . MET A 1 418 ? -24.443 -14.351 13.097 1.00 93.69 418 MET A CA 1
ATOM 3265 C C . MET A 1 418 ? -25.751 -15.098 13.274 1.00 93.69 418 MET A C 1
ATOM 3267 O O . MET A 1 418 ? -26.782 -14.496 13.538 1.00 93.69 418 MET A O 1
ATOM 3271 N N . SER A 1 419 ? -25.732 -16.415 13.141 1.00 93.56 419 SER A N 1
ATOM 3272 C CA . SER A 1 419 ? -26.920 -17.210 13.427 1.00 93.56 419 SER A CA 1
ATOM 3273 C C . SER A 1 419 ? -27.319 -17.135 14.912 1.00 93.56 419 SER A C 1
ATOM 3275 O O . SER A 1 419 ? -26.436 -17.165 15.774 1.00 93.56 419 SER A O 1
ATOM 3277 N N . PRO A 1 420 ? -28.629 -17.099 15.229 1.00 91.88 420 PRO A N 1
ATOM 3278 C CA . PRO A 1 420 ? -29.128 -17.294 16.588 1.00 91.88 420 PRO A CA 1
ATOM 3279 C C . PRO A 1 420 ? -28.612 -18.594 17.212 1.00 91.88 420 PRO A C 1
ATOM 3281 O O . PRO A 1 420 ? -28.330 -19.562 16.503 1.00 91.88 420 PRO A O 1
ATOM 3284 N N . LYS A 1 421 ? -28.562 -18.649 18.546 1.00 84.88 421 LYS A N 1
ATOM 3285 C CA . LYS A 1 421 ? -28.024 -19.790 19.308 1.00 84.88 421 LYS A CA 1
ATOM 3286 C C . LYS A 1 421 ? -28.662 -21.140 18.948 1.00 84.88 421 LYS A C 1
ATOM 3288 O O . LYS A 1 421 ? -27.958 -22.144 18.897 1.00 84.88 421 LYS A O 1
ATOM 3293 N N . ASP A 1 422 ? -29.963 -21.139 18.661 1.00 85.81 422 ASP A N 1
ATOM 3294 C CA . ASP A 1 422 ? -30.747 -22.340 18.339 1.00 85.81 422 ASP A CA 1
ATOM 3295 C C . ASP A 1 422 ? -30.936 -22.556 16.824 1.00 85.81 422 ASP A C 1
ATOM 3297 O O . ASP A 1 422 ? -31.763 -23.360 16.391 1.00 85.81 422 ASP A O 1
ATOM 3301 N N . SER A 1 423 ? -30.187 -21.825 15.997 1.00 88.94 423 SER A N 1
ATOM 3302 C CA . SER A 1 423 ? -30.228 -21.972 14.544 1.00 88.94 423 SER A CA 1
ATOM 3303 C C . SER A 1 423 ? -29.682 -23.337 14.100 1.00 88.94 423 SER A C 1
ATOM 3305 O O . SER A 1 423 ? -28.670 -23.801 14.633 1.00 88.94 423 SER A O 1
ATOM 3307 N N . PRO A 1 424 ? -30.273 -23.974 13.068 1.00 86.81 424 PRO A N 1
ATOM 3308 C CA . PRO A 1 424 ? -29.747 -25.217 12.499 1.00 86.81 424 PRO A CA 1
ATOM 3309 C C . PRO A 1 424 ? -28.376 -25.035 11.829 1.00 86.81 424 PRO A C 1
ATOM 3311 O O . PRO A 1 424 ? -27.661 -26.013 11.603 1.00 86.81 424 PRO A O 1
ATOM 3314 N N . ARG A 1 425 ? -28.007 -23.791 11.499 1.00 88.94 425 ARG A N 1
ATOM 3315 C CA . ARG A 1 425 ? -26.738 -23.418 10.867 1.00 88.94 425 ARG A CA 1
ATOM 3316 C C . ARG A 1 425 ? -25.982 -22.440 11.750 1.00 88.94 425 ARG A C 1
ATOM 3318 O O . ARG A 1 425 ? -26.587 -21.586 12.386 1.00 88.94 425 ARG A O 1
ATOM 3325 N N . ALA A 1 426 ? -24.658 -22.549 11.745 1.00 91.00 426 ALA A N 1
ATOM 3326 C CA . ALA A 1 426 ? -23.756 -21.635 12.438 1.00 91.00 426 ALA A CA 1
ATOM 3327 C C . ALA A 1 426 ? -23.145 -20.652 11.429 1.00 91.00 426 ALA A C 1
ATOM 3329 O O . ALA A 1 426 ? -21.967 -20.755 11.084 1.00 91.00 426 ALA A O 1
ATOM 3330 N N . LEU A 1 427 ? -23.972 -19.748 10.901 1.00 93.88 427 LEU A N 1
ATOM 3331 C CA . LEU A 1 427 ? -23.537 -18.732 9.948 1.00 93.88 427 LEU A CA 1
ATOM 3332 C C . LEU A 1 427 ? -22.869 -17.575 10.690 1.00 93.88 427 LEU A C 1
ATOM 3334 O O . LEU A 1 427 ? -23.291 -17.180 11.779 1.00 93.88 427 LEU A O 1
ATOM 3338 N N . TYR A 1 428 ? -21.827 -17.022 10.080 1.00 92.38 428 TYR A N 1
ATOM 3339 C CA . TYR A 1 428 ? -21.138 -15.843 10.581 1.00 92.38 428 TYR A CA 1
ATOM 3340 C C . TYR A 1 428 ? -20.579 -15.043 9.411 1.00 92.38 428 TYR A C 1
ATOM 3342 O O . TYR A 1 428 ? -19.920 -15.597 8.526 1.00 92.38 428 TYR A O 1
ATOM 3350 N N . GLY A 1 429 ? -20.830 -13.742 9.408 1.00 91.81 429 GLY A N 1
ATOM 3351 C CA . GLY A 1 429 ? -20.372 -12.861 8.349 1.00 91.81 429 GLY A CA 1
ATOM 3352 C C . GLY A 1 429 ? -20.442 -11.397 8.725 1.00 91.81 429 GLY A C 1
ATOM 3353 O O . GLY A 1 429 ? -20.718 -11.042 9.869 1.00 91.81 429 GLY A O 1
ATOM 3354 N N . TRP A 1 430 ? -20.181 -10.547 7.741 1.00 93.62 430 TRP A N 1
ATOM 3355 C CA . TRP A 1 430 ? -20.189 -9.097 7.904 1.00 93.62 430 TRP A CA 1
ATOM 3356 C C . TRP A 1 430 ? -21.002 -8.456 6.794 1.00 93.62 430 TRP A C 1
ATOM 3358 O O . TRP A 1 430 ? -21.067 -8.986 5.687 1.00 93.62 430 TRP A O 1
ATOM 3368 N N . VAL A 1 431 ? -21.585 -7.295 7.059 1.00 94.31 431 VAL A N 1
ATOM 3369 C CA . VAL A 1 431 ? -22.194 -6.462 6.018 1.00 94.31 431 VAL A CA 1
ATOM 3370 C C . VAL A 1 431 ? -21.093 -5.866 5.131 1.00 94.31 431 VAL A C 1
ATOM 3372 O O . VAL A 1 431 ? -20.211 -5.172 5.628 1.00 94.31 431 VAL A O 1
ATOM 3375 N N . TRP A 1 432 ? -21.141 -6.137 3.826 1.00 91.44 432 TRP A N 1
ATOM 3376 C CA . TRP A 1 432 ? -20.139 -5.708 2.834 1.00 91.44 432 TRP A CA 1
ATOM 3377 C C . TRP A 1 432 ? -20.713 -4.801 1.747 1.00 91.44 432 TRP A C 1
ATOM 3379 O O . TRP A 1 432 ? -19.975 -4.044 1.118 1.00 91.44 432 TRP A O 1
ATOM 3389 N N . GLN A 1 433 ? -22.020 -4.874 1.502 1.00 92.94 433 GLN A N 1
ATOM 3390 C CA . GLN A 1 433 ? -22.693 -4.002 0.547 1.00 92.94 433 GLN A CA 1
ATOM 3391 C C . GLN A 1 433 ? -23.809 -3.252 1.252 1.00 92.94 433 GLN A C 1
ATOM 3393 O O . GLN A 1 433 ? -24.718 -3.856 1.818 1.00 92.94 433 GLN A O 1
ATOM 3398 N N . MET A 1 434 ? -23.720 -1.927 1.210 1.00 95.88 434 MET A N 1
ATOM 3399 C CA . MET A 1 434 ? -24.683 -1.042 1.845 1.00 95.88 434 MET A CA 1
ATOM 3400 C C . MET A 1 434 ? -25.744 -0.602 0.845 1.00 95.88 434 MET A C 1
ATOM 3402 O O . MET A 1 434 ? -25.426 0.008 -0.174 1.00 95.88 434 MET A O 1
ATOM 3406 N N . ASP A 1 435 ? -27.001 -0.830 1.198 1.00 93.06 435 ASP A N 1
ATOM 3407 C CA . ASP A 1 435 ? -28.177 -0.380 0.456 1.00 93.06 435 ASP A CA 1
ATOM 3408 C C . ASP A 1 435 ? -29.201 0.218 1.439 1.00 93.06 435 ASP A C 1
ATOM 3410 O O . ASP A 1 435 ? -29.200 -0.159 2.616 1.00 93.06 435 ASP A O 1
ATOM 3414 N N . PRO A 1 436 ? -30.047 1.183 1.025 1.00 94.06 436 PRO A N 1
ATOM 3415 C CA . PRO A 1 436 ? -31.116 1.709 1.867 1.00 94.06 436 PRO A CA 1
ATOM 3416 C C . PRO A 1 436 ? -32.030 0.656 2.499 1.00 94.06 436 PRO A C 1
ATOM 3418 O O . PRO A 1 436 ? -32.354 0.806 3.674 1.00 94.06 436 PRO A O 1
ATOM 3421 N N . GLU A 1 437 ? -32.403 -0.380 1.746 1.00 96.00 437 GLU A N 1
ATOM 3422 C CA . GLU A 1 437 ? -33.478 -1.320 2.095 1.00 96.00 437 GLU A CA 1
ATOM 3423 C C . GLU A 1 437 ? -33.002 -2.776 2.198 1.00 96.00 437 GLU A C 1
ATOM 3425 O O . GLU A 1 437 ? -33.640 -3.564 2.885 1.00 96.00 437 GLU A O 1
ATOM 3430 N N . ARG A 1 438 ? -31.887 -3.153 1.551 1.00 96.06 438 ARG A N 1
ATOM 3431 C CA . ARG A 1 438 ? -31.360 -4.531 1.618 1.00 96.06 438 ARG A CA 1
ATOM 3432 C C . ARG A 1 438 ? -29.842 -4.634 1.522 1.00 96.06 438 ARG A C 1
ATOM 3434 O O . ARG A 1 438 ? -29.250 -4.551 0.446 1.00 96.06 438 ARG A O 1
ATOM 3441 N N . CYS A 1 439 ? -29.173 -4.867 2.638 1.00 97.69 439 CYS A N 1
ATOM 3442 C CA . CYS A 1 439 ? -27.720 -4.977 2.639 1.00 97.69 439 CYS A CA 1
ATOM 3443 C C . CYS A 1 439 ? -27.233 -6.356 2.166 1.00 97.69 439 CYS A C 1
ATOM 3445 O O . CYS A 1 439 ? -27.873 -7.385 2.385 1.00 97.69 439 CYS A O 1
ATOM 3447 N N . GLY A 1 440 ? -26.051 -6.369 1.549 1.00 96.69 440 GLY A N 1
ATOM 3448 C CA . GLY A 1 440 ? -25.316 -7.589 1.237 1.00 96.69 440 GLY A CA 1
ATOM 3449 C C . GLY A 1 440 ? -24.368 -7.965 2.374 1.00 96.69 440 GLY A C 1
ATOM 3450 O O . GLY A 1 440 ? -23.616 -7.122 2.870 1.00 96.69 440 GLY A O 1
ATOM 3451 N N . VAL A 1 441 ? -24.369 -9.237 2.757 1.00 96.56 441 VAL A N 1
ATOM 3452 C CA . VAL A 1 441 ? -23.588 -9.816 3.850 1.00 96.56 441 VAL A CA 1
ATOM 3453 C C . VAL A 1 441 ? -22.667 -10.896 3.288 1.00 96.56 441 VAL A C 1
ATOM 3455 O O . VAL A 1 441 ? -23.130 -11.829 2.640 1.00 96.56 441 VAL A O 1
ATOM 3458 N N . GLY A 1 442 ? -21.364 -10.784 3.531 1.00 94.62 442 GLY A N 1
ATOM 3459 C CA . GLY A 1 442 ? -20.393 -11.825 3.198 1.00 94.62 442 GLY A CA 1
ATOM 3460 C C . GLY A 1 442 ? -20.331 -12.862 4.315 1.00 94.62 442 GLY A C 1
ATOM 3461 O O . GLY A 1 442 ? -19.790 -12.579 5.386 1.00 94.62 442 GLY A O 1
ATOM 3462 N N . ILE A 1 443 ? -20.893 -14.048 4.083 1.00 94.12 443 ILE A N 1
ATOM 3463 C CA . ILE A 1 443 ? -20.946 -15.161 5.039 1.00 94.12 443 ILE A CA 1
ATOM 3464 C C . ILE A 1 443 ? -19.762 -16.091 4.809 1.00 94.12 443 ILE A C 1
ATOM 3466 O O . ILE A 1 443 ? -19.559 -16.575 3.698 1.00 94.12 443 ILE A O 1
ATOM 3470 N N . LYS A 1 444 ? -18.999 -16.383 5.866 1.00 91.25 444 LYS A N 1
ATOM 3471 C CA . LYS A 1 444 ? -17.928 -17.383 5.802 1.00 91.25 444 LYS A CA 1
ATOM 3472 C C . LYS A 1 444 ? -18.527 -18.774 5.646 1.00 91.25 444 LYS A C 1
ATOM 3474 O O . LYS A 1 444 ? -19.365 -19.185 6.448 1.00 91.25 444 LYS A O 1
ATOM 3479 N N . VAL A 1 445 ? -18.046 -19.514 4.656 1.00 90.31 445 VAL A N 1
ATOM 3480 C CA . VAL A 1 445 ? -18.506 -20.871 4.354 1.00 90.31 445 VAL A CA 1
ATOM 3481 C C . VAL A 1 445 ? -17.376 -21.883 4.494 1.00 90.31 445 VAL A C 1
ATOM 3483 O O . VAL A 1 445 ? -16.199 -21.575 4.314 1.00 90.31 445 VAL A O 1
ATOM 3486 N N . ARG A 1 446 ? -17.735 -23.123 4.835 1.00 87.38 446 ARG A N 1
ATOM 3487 C CA . ARG A 1 446 ? -16.819 -24.267 4.787 1.00 87.38 446 ARG A CA 1
ATOM 3488 C C . ARG A 1 446 ? -17.100 -25.063 3.527 1.00 87.38 446 ARG A C 1
ATOM 3490 O O . ARG A 1 446 ? -18.261 -25.254 3.179 1.00 87.38 446 ARG A O 1
ATOM 3497 N N . ARG A 1 447 ? -16.046 -25.556 2.883 1.00 86.19 447 ARG A N 1
ATOM 3498 C CA . ARG A 1 447 ? -16.142 -26.408 1.696 1.00 86.19 447 ARG A CA 1
ATOM 3499 C C . ARG A 1 447 ? -15.607 -27.806 1.997 1.00 86.19 447 ARG A C 1
ATOM 3501 O O . ARG A 1 447 ? -14.711 -27.957 2.829 1.00 86.19 447 ARG A O 1
ATOM 3508 N N . ASP A 1 448 ? -16.181 -28.820 1.361 1.00 87.25 448 ASP A N 1
ATOM 3509 C CA . ASP A 1 448 ? -15.674 -30.191 1.412 1.00 87.25 448 ASP A CA 1
ATOM 3510 C C . ASP A 1 448 ? -14.510 -30.412 0.426 1.00 87.25 448 ASP A C 1
ATOM 3512 O O . ASP A 1 448 ? -14.072 -29.500 -0.275 1.00 87.25 448 ASP A O 1
ATOM 3516 N N . ALA A 1 449 ? -13.991 -31.642 0.362 1.00 85.38 449 ALA A N 1
ATOM 3517 C CA . ALA A 1 449 ? -12.890 -31.999 -0.537 1.00 85.38 449 ALA A CA 1
ATOM 3518 C C . ALA A 1 449 ? -13.243 -31.884 -2.035 1.00 85.38 449 ALA A C 1
ATOM 3520 O O . ALA A 1 449 ? -12.337 -31.865 -2.866 1.00 85.38 449 ALA A O 1
ATOM 3521 N N . ALA A 1 450 ? -14.532 -31.825 -2.381 1.00 83.62 450 ALA A N 1
ATOM 3522 C CA . ALA A 1 450 ? -15.014 -31.609 -3.741 1.00 83.62 450 ALA A CA 1
ATOM 3523 C C . ALA A 1 450 ? -15.266 -30.118 -4.045 1.00 83.62 450 ALA A C 1
ATOM 3525 O O . ALA A 1 450 ? -15.665 -29.788 -5.160 1.00 83.62 450 ALA A O 1
ATOM 3526 N N . GLY A 1 451 ? -15.025 -29.223 -3.079 1.00 82.25 451 GLY A N 1
ATOM 3527 C CA . GLY A 1 451 ? -15.251 -27.782 -3.201 1.00 82.25 451 GLY A CA 1
ATOM 3528 C C . GLY A 1 451 ? -16.699 -27.350 -2.947 1.00 82.25 451 GLY A C 1
ATOM 3529 O O . GLY A 1 451 ? -17.002 -26.159 -3.051 1.00 82.25 451 GLY A O 1
ATOM 3530 N N . ALA A 1 452 ? -17.591 -28.279 -2.586 1.00 85.25 452 ALA A N 1
ATOM 3531 C CA . ALA A 1 452 ? -18.990 -27.974 -2.318 1.00 85.25 452 ALA A CA 1
ATOM 3532 C C . ALA A 1 452 ? -19.154 -27.345 -0.931 1.00 85.25 452 ALA A C 1
ATOM 3534 O O . ALA A 1 452 ? -18.528 -27.773 0.040 1.00 85.25 452 ALA A O 1
ATOM 3535 N N . ILE A 1 453 ? -20.012 -26.328 -0.832 1.00 87.38 453 ILE A N 1
ATOM 3536 C CA . ILE A 1 453 ? -20.310 -25.662 0.437 1.00 87.38 453 ILE A CA 1
ATOM 3537 C C . ILE A 1 453 ? -21.063 -26.624 1.364 1.00 87.38 453 ILE A C 1
ATOM 3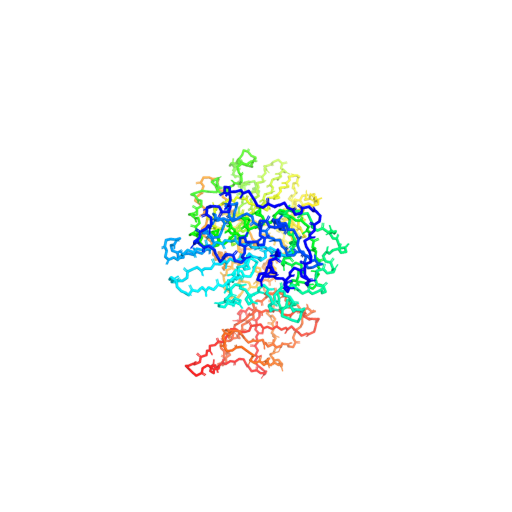539 O O . ILE A 1 453 ? -22.097 -27.183 1.006 1.00 87.38 453 ILE A O 1
ATOM 3543 N N . VAL A 1 454 ? -20.562 -26.773 2.588 1.00 86.94 454 VAL A N 1
ATOM 3544 C CA . VAL A 1 454 ? -21.145 -27.609 3.640 1.00 86.94 454 VAL A CA 1
ATOM 3545 C C . VAL A 1 454 ? -21.904 -26.719 4.620 1.00 86.94 454 VAL A C 1
ATOM 3547 O O . VAL A 1 454 ? -21.300 -25.852 5.251 1.00 86.94 454 VAL A O 1
ATOM 3550 N N . ASN A 1 455 ? -23.209 -26.963 4.787 1.00 86.81 455 ASN A N 1
ATOM 3551 C CA . ASN A 1 455 ? -24.095 -26.205 5.687 1.00 86.81 455 ASN A CA 1
ATOM 3552 C C . ASN A 1 455 ? -24.035 -24.679 5.459 1.00 86.81 455 ASN A C 1
ATOM 3554 O O . ASN A 1 455 ? -23.941 -23.905 6.412 1.00 86.81 455 ASN A O 1
ATOM 3558 N N . GLY A 1 456 ? -24.042 -24.267 4.187 1.00 89.94 456 GLY A N 1
ATOM 3559 C CA . GLY A 1 456 ? -24.017 -22.863 3.773 1.00 89.94 456 GLY A CA 1
ATOM 3560 C C . GLY A 1 456 ? -25.329 -22.116 4.026 1.00 89.94 456 GLY A C 1
ATOM 3561 O O . GLY A 1 456 ? -26.310 -22.733 4.446 1.00 89.94 456 GLY A O 1
ATOM 3562 N N . PRO A 1 457 ? -25.345 -20.796 3.772 1.00 94.50 457 PRO A N 1
ATOM 3563 C CA . PRO A 1 457 ? -26.535 -19.974 3.960 1.00 94.50 457 PRO A CA 1
ATOM 3564 C C . PRO A 1 457 ? -27.650 -20.339 2.973 1.00 94.50 457 PRO A C 1
ATOM 3566 O O . PRO A 1 457 ? -27.381 -20.626 1.806 1.00 94.50 457 PRO A O 1
ATOM 3569 N N . GLU A 1 458 ? -28.901 -20.260 3.422 1.00 95.31 458 GLU A N 1
ATOM 3570 C CA . GLU A 1 458 ? -30.106 -20.453 2.613 1.00 95.31 458 GLU A CA 1
ATOM 3571 C C . GLU A 1 458 ? -31.103 -19.294 2.794 1.00 95.31 458 GLU A C 1
ATOM 3573 O O . GLU A 1 458 ? -31.158 -18.678 3.864 1.00 95.31 458 GLU A O 1
ATOM 3578 N N . PRO A 1 459 ? -31.943 -18.994 1.781 1.00 96.62 459 PRO A N 1
ATOM 3579 C CA . PRO A 1 459 ? -33.065 -18.081 1.964 1.00 96.62 459 PRO A CA 1
ATOM 3580 C C . PRO A 1 459 ? -33.980 -18.537 3.109 1.00 96.62 459 PRO A C 1
ATOM 3582 O O . PRO A 1 459 ? -34.369 -19.702 3.183 1.00 96.62 459 PRO A O 1
ATOM 3585 N N . GLY A 1 460 ? -34.341 -17.605 3.988 1.00 95.69 460 GLY A N 1
ATOM 3586 C CA . GLY A 1 460 ? -35.117 -17.849 5.203 1.00 95.69 460 GLY A CA 1
ATOM 3587 C C . GLY A 1 460 ? -34.277 -18.048 6.467 1.00 95.69 460 GLY A C 1
ATOM 3588 O O . GLY A 1 460 ? -34.837 -17.973 7.561 1.00 95.69 460 GLY A O 1
ATOM 3589 N N . ASP A 1 461 ? -32.960 -18.252 6.357 1.00 96.44 461 ASP A N 1
ATOM 3590 C CA . ASP A 1 461 ? -32.088 -18.239 7.534 1.00 96.44 461 ASP A CA 1
ATOM 3591 C C . ASP A 1 461 ? -32.098 -16.850 8.188 1.00 96.44 461 ASP A C 1
ATOM 3593 O O . ASP A 1 461 ? -32.071 -15.819 7.513 1.00 96.44 461 ASP A O 1
ATOM 3597 N N . VAL A 1 462 ? -32.107 -16.828 9.520 1.00 96.06 462 VAL A N 1
ATOM 3598 C CA . VAL A 1 462 ? -32.078 -15.592 10.309 1.00 96.06 462 VAL A CA 1
ATOM 3599 C C . VAL A 1 462 ? -30.661 -15.329 10.795 1.00 96.06 462 VAL A C 1
ATOM 3601 O O . VAL A 1 462 ? -29.976 -16.229 11.288 1.00 96.06 462 VAL A O 1
ATOM 3604 N N . LEU A 1 463 ? -30.248 -14.072 10.695 1.00 95.62 463 LEU A N 1
ATOM 3605 C CA . LEU A 1 463 ? -29.010 -13.543 11.231 1.00 95.62 463 LEU A CA 1
ATOM 3606 C C . LEU A 1 463 ? -29.316 -12.447 12.252 1.00 95.62 463 LEU A C 1
ATOM 3608 O O . LEU A 1 463 ? -30.206 -11.624 12.052 1.00 95.62 463 LEU A O 1
ATOM 3612 N N . VAL A 1 464 ? -28.556 -12.423 13.338 1.00 94.25 464 VAL A N 1
ATOM 3613 C CA . VAL A 1 464 ? -28.665 -11.449 14.419 1.00 94.25 464 VAL A CA 1
ATOM 3614 C C . VAL A 1 464 ? -27.377 -10.659 14.574 1.00 94.25 464 VAL A C 1
ATOM 3616 O O . VAL A 1 464 ? -26.283 -11.181 14.355 1.00 94.25 464 VAL A O 1
ATOM 3619 N N . SER A 1 465 ? -27.491 -9.387 14.956 1.00 90.44 465 SER A N 1
ATOM 3620 C CA . SER A 1 465 ? -26.318 -8.529 15.177 1.00 90.44 465 SER A CA 1
ATOM 3621 C C . SER A 1 465 ? -25.534 -8.871 16.447 1.00 90.44 465 SER A C 1
ATOM 3623 O O . SER A 1 465 ? -24.401 -8.419 16.601 1.00 90.44 465 SER A O 1
ATOM 3625 N N . ARG A 1 466 ? -26.146 -9.591 17.398 1.00 84.56 466 ARG A N 1
ATOM 3626 C CA . ARG A 1 466 ? -25.606 -9.924 18.732 1.00 84.56 466 ARG A CA 1
ATOM 3627 C C . ARG A 1 466 ? -26.224 -11.232 19.228 1.00 84.56 466 ARG A C 1
ATOM 3629 O O . ARG A 1 466 ? -27.244 -11.644 18.683 1.00 84.56 466 ARG A O 1
ATOM 3636 N N . ALA A 1 467 ? -25.613 -11.867 20.228 1.00 73.38 467 ALA A N 1
ATOM 3637 C CA . ALA A 1 467 ? -26.154 -13.096 20.803 1.00 73.38 467 ALA A CA 1
ATOM 3638 C C . ALA A 1 467 ? -27.491 -12.825 21.519 1.00 73.38 467 ALA A C 1
ATOM 3640 O O . ALA A 1 467 ? -27.614 -11.817 22.216 1.00 73.38 467 ALA A O 1
ATOM 3641 N N . ASP A 1 468 ? -28.459 -13.726 21.317 1.00 66.56 468 ASP A N 1
ATOM 3642 C CA . ASP A 1 468 ? -29.751 -13.757 22.022 1.00 66.56 468 ASP A CA 1
ATOM 3643 C C . ASP A 1 468 ? -29.622 -14.343 23.442 1.00 66.56 468 ASP A C 1
ATOM 3645 O O . ASP A 1 468 ? -28.833 -15.310 23.625 1.00 66.56 468 ASP A O 1
#

Secondary structure (DSSP, 8-state):
--PPPTTHHHHHHSPBPTT-BPPPHHHHHHHTTTS-HHHHHHHHHH-BEEETTTTEEE--HHHHHHHHHHH--S-GGGSEEEEEEE-TT-PEEEEEE-SSS-EEEEEEETTTTEEEEEESSHHHIIIIITT-HHHHTTTS-HHHHHHHHHHH-PPPTTEEEEE-HHHHHTT---EEEEEHHHHHHHHHHHHHHHHSPPPPPPSSHHHHS-GGGGGG----PPPTT---EEEEEEETTEEEEEEE-TTSEEEEEEEEE-TTT--EEEEEEEEEEEEEEE-TTS-EEEEE-----TT--GGGGGGSEEEEEEETTEEEEEEGGGHHHHHHHHHHHSB---TTSEEEEE-TTSPPPPP-TT-SBPPPGGGS-HHHHHHHTSPPPEEEEEEE-----TT-SEEEEEES--GGGT--TT-EEE--TT-SS--EEEEEE--SS--EEEEE-EE-TTSPEES---TT-EEESS--

Sequence (468 aa):
MFGRTKLHPFIRANPPHADCAPATKDLLGRYEGQLPAALLELWRKHGLGLYGRRQICLIDPQAWQSTLDRWIVSPPSATVRVPIALTPFGTLLFYRKLTASDEDVAALNPVTRSISILSWDLADLFNKILSDPSQADEFIQPAMLETAQQQAGTLALGEAYHVDPMLLSMQMLKITRTNALALHQKLRAQVDHEQAPPAPPPDSIRAALPTNYRESFKDMERKDGQPSGLYLSTYIDWRRLVGLDADGNYRLLFWKNDHKTGEASGIRHYSGRYRVLDTEEGDCLLRLDLVFTGKSLGSDADDDGLYLMRSGGQPLLLQAARLEDMATAIGGRATMGSSEHYFQPVRLDDPFPVENSDGMDAPPFEDLPAALQALVHREPLRATIIEVGADNDPEDSTVMVWVDLGKNDGLRMNMPLMSPKDSPRALYGWVWQMDPERCGVGIKVRRDAAGAIVNGPEPGDVLVSRAD